Protein AF-A0A4R6XMC9-F1 (afdb_monomer)

Solvent-accessible surface area (backbone atoms only — not comparable to full-atom values): 21668 Å² total; per-residue (Å²): 112,79,65,60,54,44,55,59,41,48,66,48,46,74,74,56,83,70,85,84,85,87,83,85,90,77,85,90,77,90,90,82,91,89,76,88,70,75,79,80,59,67,62,58,61,50,47,50,54,50,51,52,23,54,50,28,51,66,44,90,52,61,48,44,22,42,52,17,46,53,48,51,54,53,60,46,62,65,45,56,76,79,44,95,66,76,71,67,72,57,58,65,61,54,49,53,51,54,52,51,52,76,71,46,88,80,56,44,71,42,44,51,53,51,51,51,54,56,36,71,33,84,90,29,56,91,70,55,68,60,66,59,50,47,53,50,38,52,69,75,42,60,44,29,38,63,62,49,45,64,60,40,39,52,22,55,76,69,64,36,65,69,55,39,54,52,47,41,51,51,41,38,67,26,67,29,32,65,64,65,49,47,55,45,72,68,57,53,49,52,51,52,54,49,43,71,80,49,67,73,75,66,85,48,59,50,55,52,50,41,70,78,61,54,89,68,51,73,68,54,51,53,50,44,51,53,52,50,53,54,50,51,56,42,53,59,37,58,67,65,63,76,75,58,66,40,58,54,51,50,50,70,74,37,69,92,47,45,68,30,46,46,42,35,15,49,31,22,50,77,34,37,32,39,64,67,48,22,51,50,11,38,52,47,35,30,51,50,18,60,75,72,66,36,64,65,58,23,53,52,34,52,51,52,46,50,54,50,52,52,31,53,55,49,36,50,47,44,65,77,70,54,86,58,76,63,56,69,62,34,67,74,49,36,53,40,67,43,52,40,70,28,49,62,44,23,48,54,51,44,24,43,51,48,32,68,75,43,70,85,67,77,59,83,86,70,53,64,42,75,80,42,64,69,85,72,66,83,87,129

Secondary structure (DSSP, 8-state):
-HHHHHHHHHHHHHHH-------------S--SS-------HHHHHHHHHHHHHHHHHSSSHHHHHHHHHHHHHHHHHHTTT-S------HHHHHHHHHHHHH-SS--HHHHHHHHHHTTSTTTTTTS-HHHHHHHHHHH-TTBGGGSHHHHHHHHHTT-HHHHHHHHHHHTT--BB-------HHHHHHHHHHHHHS---HHHHHHHHHHHH-S--HHHHHHHHHHHHHHHHHHHHHT-----HHHHHHHHH-GGGHHHHHHHHHHHHHSBSSHHHHHHHHHHHHHHHHHHT-HHHHHHHHHHHHHHHHHHHHHTGGGGG-S-GGGGGSHHHHHHHHH-S-HHHHHHHHHHHHHHHHTTTT-TT---GGGG--SS----

pLDDT: mean 80.86, std 19.93, range [22.42, 97.5]

Mean predicted aligned error: 9.37 Å

Radius of gyration: 23.13 Å; Cα contacts (8 Å, |Δi|>4): 369; chains: 1; bounding box: 57×57×63 Å

Foldseek 3Di:
DVVVCVVVCVVVVLVDPDDDDDDDDDDDDDDDDDDPDPDDPPVQLVVLLLVLLVVLCPDPDLLSVLLSLLSVVSSLVSVVVPDPPPPPPPLVSLLVSLVVLLVDPRRDLLSLLSNLVVCVDPSNPPPDPNVSSLVVNCVRALLALSSLLVQLVVCLVVVVLVSNLVSLQSLLNRQAHFNFDFCDPVNLVSLVVSCVVPPRDPDPLCVVCCVVPNPDDPVLSSLLVSLVSLVVSRVSSVVSDRDCVSLLVSCLPDVVSLVSQLSSLVNQQPHYLDPVSNLVSLVSQLSSCVSVVVVPSNVVSVVVNVLVVQLLVLLCQLVVVDPDPCVCSPPQLSCLVRRDSGPLSSSLSNSCVSLVVCVPVPDPRRHDSVVSPRDRDDDD

Sequence (380 aa):
MKAMTAIVLILLLSISSVESKDHNPISQNSITDELSIEAYDANAERRWMIELSMHLLQHQDINFNVMGLNHLNHSILHQAKHENDNENFNAELKLSILNRVLESQSITTSALLAARMMCQQADMAGRCDVENFNQQLFKQAPENINVYFTELSHAVQHSDTAMIDLILRQMSQAEYSQFMVPITVEFETEIDEYMNDHPWVDAFSKDFIEAEFRDLSESAVATLVKQSILQYYYIMNISNVPVLRPLMTACEQFQATATHCQSIASILMDHSDSMIMTTIGYDLNQKMSQIFGDAQSQMESERRYQEFVDYQSCLLKNHSLMDDPMYQFEEGFMAIMLQGAHEGRQMESAAWYLYQQLKDSGREGLVDPRNCGLRFIEPD

Structure (mmCIF, N/CA/C/O backbone):
data_AF-A0A4R6XMC9-F1
#
_entry.id   AF-A0A4R6XMC9-F1
#
loop_
_atom_site.group_PDB
_atom_site.id
_atom_site.type_symbol
_atom_site.label_atom_id
_atom_site.label_alt_id
_atom_site.label_comp_id
_atom_site.label_asym_id
_atom_site.label_entity_id
_atom_site.label_seq_id
_atom_site.pdbx_PDB_ins_code
_atom_site.Cartn_x
_atom_site.Cartn_y
_atom_site.Cartn_z
_atom_site.occupancy
_atom_site.B_iso_or_equiv
_atom_site.auth_seq_id
_atom_site.auth_comp_id
_atom_site.auth_asym_id
_atom_site.auth_atom_id
_atom_site.pdbx_PDB_model_num
ATOM 1 N N . MET A 1 1 ? 27.749 9.739 -3.866 1.00 32.12 1 MET A N 1
ATOM 2 C CA . MET A 1 1 ? 27.019 9.883 -2.580 1.00 32.12 1 MET A CA 1
ATOM 3 C C . MET A 1 1 ? 26.036 11.062 -2.552 1.00 32.12 1 MET A C 1
ATOM 5 O O . MET A 1 1 ? 24.866 10.797 -2.348 1.00 32.12 1 MET A O 1
ATOM 9 N N . LYS A 1 2 ? 26.427 12.327 -2.816 1.00 22.42 2 LYS A N 1
ATOM 10 C CA . LYS A 1 2 ? 25.485 13.482 -2.820 1.00 22.42 2 LYS A CA 1
ATOM 11 C C . LYS A 1 2 ? 24.478 13.526 -3.993 1.00 22.42 2 LYS A C 1
ATOM 13 O O . LYS A 1 2 ? 23.423 14.120 -3.832 1.00 22.42 2 LYS A O 1
ATOM 18 N N . ALA A 1 3 ? 24.773 12.882 -5.128 1.00 25.36 3 ALA A N 1
ATOM 19 C CA . ALA A 1 3 ? 23.873 12.811 -6.292 1.00 25.36 3 ALA A CA 1
ATOM 20 C C . ALA A 1 3 ? 22.797 11.704 -6.178 1.00 25.36 3 ALA A C 1
ATOM 22 O O . ALA A 1 3 ? 21.669 11.884 -6.610 1.00 25.36 3 ALA A O 1
ATOM 23 N N . MET A 1 4 ? 23.099 10.597 -5.490 1.00 33.50 4 MET A N 1
ATOM 24 C CA . MET A 1 4 ? 22.161 9.481 -5.255 1.00 33.50 4 MET A CA 1
ATOM 25 C C . MET A 1 4 ? 21.072 9.817 -4.240 1.00 33.50 4 MET A C 1
ATOM 27 O O . MET A 1 4 ? 19.918 9.438 -4.415 1.00 33.50 4 MET A O 1
ATOM 31 N N . THR A 1 5 ? 21.426 10.573 -3.195 1.00 30.03 5 THR A N 1
ATOM 32 C CA . THR A 1 5 ? 20.424 11.167 -2.310 1.00 30.03 5 THR A CA 1
ATOM 33 C C . THR A 1 5 ? 19.497 12.054 -3.127 1.00 30.03 5 THR A C 1
ATOM 35 O O . THR A 1 5 ? 18.318 12.036 -2.851 1.00 30.03 5 THR A O 1
ATOM 38 N N . ALA A 1 6 ? 19.982 12.735 -4.172 1.00 27.36 6 ALA A N 1
ATOM 39 C CA . ALA A 1 6 ? 19.172 13.628 -4.987 1.00 27.36 6 ALA A CA 1
ATOM 40 C C . ALA A 1 6 ? 18.185 12.916 -5.920 1.00 27.36 6 ALA A C 1
ATOM 42 O O . ALA A 1 6 ? 17.123 13.466 -6.074 1.00 27.36 6 ALA A O 1
ATOM 43 N N . ILE A 1 7 ? 18.425 11.730 -6.493 1.00 34.84 7 ILE A N 1
ATOM 44 C CA . ILE A 1 7 ? 17.448 11.105 -7.424 1.00 34.84 7 ILE A CA 1
ATOM 45 C C . ILE A 1 7 ? 16.298 10.423 -6.668 1.00 34.84 7 ILE A C 1
ATOM 47 O O . ILE A 1 7 ? 15.128 10.625 -6.993 1.00 34.84 7 ILE A O 1
ATOM 51 N N . VAL A 1 8 ? 16.615 9.717 -5.578 1.00 35.50 8 VAL A N 1
ATOM 52 C CA . VAL A 1 8 ? 15.602 9.164 -4.667 1.00 35.50 8 VAL A CA 1
ATOM 53 C C . VAL A 1 8 ? 14.930 10.283 -3.859 1.00 35.50 8 VAL A C 1
ATOM 55 O O . VAL A 1 8 ? 13.722 10.223 -3.672 1.00 35.50 8 VAL A O 1
ATOM 58 N N . LEU A 1 9 ? 15.635 11.364 -3.473 1.00 30.97 9 LEU A N 1
ATOM 59 C CA . LEU A 1 9 ? 14.967 12.593 -3.014 1.00 30.97 9 LEU A CA 1
ATOM 60 C C . LEU A 1 9 ? 14.258 13.332 -4.146 1.00 30.97 9 LEU A C 1
ATOM 62 O O . LEU A 1 9 ? 13.351 14.054 -3.821 1.00 30.97 9 LEU A O 1
ATOM 66 N N . ILE A 1 10 ? 14.584 13.243 -5.429 1.00 33.25 10 ILE A N 1
ATOM 67 C CA . ILE A 1 10 ? 13.839 13.982 -6.462 1.00 33.25 10 ILE A CA 1
ATOM 68 C C . ILE A 1 10 ? 12.488 13.302 -6.649 1.00 33.25 10 ILE A C 1
ATOM 70 O O . ILE A 1 10 ? 11.491 14.008 -6.601 1.00 33.25 10 ILE A O 1
ATOM 74 N N . LEU A 1 11 ? 12.441 11.964 -6.682 1.00 34.25 11 LEU A N 1
ATOM 75 C CA . LEU A 1 11 ? 11.199 11.179 -6.670 1.00 34.25 11 LEU A CA 1
ATOM 76 C C . LEU A 1 11 ? 10.435 11.276 -5.331 1.00 34.25 11 LEU A C 1
ATOM 78 O O . LEU A 1 11 ? 9.212 11.413 -5.333 1.00 34.25 11 LEU A O 1
ATOM 82 N N . LEU A 1 12 ? 11.121 11.284 -4.177 1.00 32.34 12 LEU A N 1
ATOM 83 C CA . LEU A 1 12 ? 10.479 11.425 -2.857 1.00 32.34 12 LEU A CA 1
ATOM 84 C C . LEU A 1 12 ? 10.151 12.881 -2.469 1.00 32.34 12 LEU A C 1
ATOM 86 O O . LEU A 1 12 ? 9.159 13.100 -1.780 1.00 32.34 12 LEU A O 1
ATOM 90 N N . LEU A 1 13 ? 10.908 13.897 -2.895 1.00 30.84 13 LEU A N 1
ATOM 91 C CA . LEU A 1 13 ? 10.643 15.335 -2.661 1.00 30.84 13 LEU A CA 1
ATOM 92 C C . LEU A 1 13 ? 9.594 15.878 -3.623 1.00 30.84 13 LEU A C 1
ATOM 94 O O . LEU A 1 13 ? 8.863 16.786 -3.225 1.00 30.84 13 LEU A O 1
ATOM 98 N N . SER A 1 14 ? 9.436 15.310 -4.827 1.00 33.38 14 SER A N 1
ATOM 99 C CA . SER A 1 14 ? 8.219 15.553 -5.607 1.00 33.38 14 SER A CA 1
ATOM 100 C C . SER A 1 14 ? 6.972 15.094 -4.847 1.00 33.38 14 SER A C 1
ATOM 102 O O . SER A 1 14 ? 5.920 15.695 -5.004 1.00 33.38 14 SER A O 1
ATOM 104 N N . ILE A 1 15 ? 7.091 14.119 -3.937 1.00 35.09 15 ILE A N 1
ATOM 105 C CA . ILE A 1 15 ? 5.985 13.617 -3.105 1.00 35.09 15 ILE A CA 1
ATOM 106 C C . ILE A 1 15 ? 5.887 14.345 -1.741 1.00 35.09 15 ILE A C 1
ATOM 108 O O . ILE A 1 15 ? 4.801 14.427 -1.173 1.00 35.09 15 ILE A O 1
ATOM 112 N N . SER A 1 16 ? 6.971 14.937 -1.216 1.00 27.06 16 SER A N 1
ATOM 113 C CA . SER A 1 16 ? 7.055 15.430 0.179 1.00 27.06 16 SER A CA 1
ATOM 114 C C . SER A 1 16 ? 7.279 16.941 0.374 1.00 27.06 16 SER A C 1
ATOM 116 O O . SER A 1 16 ? 7.716 17.363 1.444 1.00 27.06 16 SER A O 1
ATOM 118 N N . SER A 1 17 ? 6.900 17.807 -0.577 1.00 28.16 17 SER A N 1
ATOM 119 C CA . SER A 1 17 ? 6.868 19.266 -0.328 1.00 28.16 17 SER A CA 1
ATOM 120 C C . SER A 1 17 ? 5.691 19.700 0.574 1.00 28.16 17 SER A C 1
ATOM 122 O O . SER A 1 17 ? 4.712 20.320 0.146 1.00 28.16 17 SER A O 1
ATOM 124 N N . VAL A 1 18 ? 5.807 19.388 1.868 1.00 30.98 18 VAL A N 1
ATOM 125 C CA . VAL A 1 18 ? 5.061 20.010 2.970 1.00 30.98 18 VAL A CA 1
ATOM 126 C C . VAL A 1 18 ? 6.040 20.864 3.784 1.00 30.98 18 VAL A C 1
ATOM 128 O O . VAL A 1 18 ? 6.968 20.356 4.397 1.00 30.98 18 VAL A O 1
ATOM 131 N N . GLU A 1 19 ? 5.820 22.176 3.706 1.00 32.66 19 GLU A N 1
ATOM 132 C CA . GLU A 1 19 ? 6.281 23.279 4.565 1.00 32.66 19 GLU A CA 1
ATOM 133 C C . GLU A 1 19 ? 7.624 23.168 5.324 1.00 32.66 19 GLU A C 1
ATOM 135 O O . GLU A 1 19 ? 7.740 22.552 6.378 1.00 32.66 19 GLU A O 1
ATOM 140 N N . SER A 1 20 ? 8.573 24.017 4.920 1.00 26.83 20 SER A N 1
ATOM 141 C CA . SER A 1 20 ? 9.443 24.735 5.857 1.00 26.83 20 SER A CA 1
ATOM 142 C C . SER A 1 20 ? 9.391 26.224 5.510 1.00 26.83 20 SER A C 1
ATOM 144 O O . SER A 1 20 ? 9.891 26.661 4.473 1.00 26.83 20 SER A O 1
ATOM 146 N N . LYS A 1 21 ? 8.713 27.002 6.360 1.00 35.09 21 LYS A N 1
ATOM 147 C CA . LYS A 1 21 ? 8.874 28.457 6.426 1.00 35.09 21 LYS A CA 1
ATOM 148 C C . LYS A 1 21 ? 10.122 28.756 7.259 1.00 35.09 21 LYS A C 1
ATOM 150 O O . LYS A 1 21 ? 10.333 28.122 8.286 1.00 35.09 21 LYS A O 1
ATOM 155 N N . ASP A 1 22 ? 10.860 29.767 6.807 1.00 34.25 22 ASP A N 1
ATOM 156 C CA . ASP A 1 22 ? 11.974 30.457 7.469 1.00 34.25 22 ASP A CA 1
ATOM 157 C C . ASP A 1 22 ? 13.372 29.800 7.407 1.00 34.25 22 ASP A C 1
ATOM 159 O O . ASP A 1 22 ? 13.735 28.995 8.253 1.00 34.25 22 ASP A O 1
ATOM 163 N N . HIS A 1 23 ? 14.228 30.262 6.477 1.00 30.55 23 HIS A N 1
ATOM 164 C CA . HIS A 1 23 ? 15.373 31.142 6.801 1.00 30.55 23 HIS A CA 1
ATOM 165 C C . HIS A 1 23 ? 16.281 31.495 5.595 1.00 30.55 23 HIS A C 1
ATOM 167 O O . HIS A 1 23 ? 16.825 30.630 4.925 1.00 30.55 23 HIS A O 1
ATOM 173 N N . ASN A 1 24 ? 16.463 32.814 5.428 1.00 28.88 24 ASN A N 1
ATOM 174 C CA . ASN A 1 24 ? 17.563 33.627 4.871 1.00 28.88 24 ASN A CA 1
ATOM 175 C C . ASN A 1 24 ? 18.343 33.250 3.580 1.00 28.88 24 ASN A C 1
ATOM 177 O O . ASN A 1 24 ? 18.877 32.151 3.455 1.00 28.88 24 ASN A O 1
ATOM 181 N N . PRO A 1 25 ? 18.574 34.232 2.673 1.00 31.14 25 PRO A N 1
ATOM 182 C CA . PRO A 1 25 ? 19.280 34.024 1.415 1.00 31.14 25 PRO A CA 1
ATOM 183 C C . PRO A 1 25 ? 20.800 34.104 1.615 1.00 31.14 25 PRO A C 1
ATOM 185 O O . PRO A 1 25 ? 21.341 35.153 1.969 1.00 31.14 25 PRO A O 1
ATOM 188 N N . ILE A 1 26 ? 21.514 33.016 1.330 1.00 29.23 26 ILE A N 1
ATOM 189 C CA . ILE A 1 26 ? 22.966 33.059 1.125 1.00 29.23 26 ILE A CA 1
ATOM 190 C C . ILE A 1 26 ? 23.238 33.010 -0.380 1.00 29.23 26 ILE A C 1
ATOM 192 O O . ILE A 1 26 ? 23.106 31.974 -1.019 1.00 29.23 26 ILE A O 1
ATOM 196 N N . SER A 1 27 ? 23.594 34.185 -0.907 1.00 29.25 27 SER A N 1
ATOM 197 C CA . SER A 1 27 ? 24.414 34.468 -2.095 1.00 29.25 27 SER A CA 1
ATOM 198 C C . SER A 1 27 ? 24.825 33.258 -2.954 1.00 29.25 27 SER A C 1
ATOM 200 O O . SER A 1 27 ? 25.920 32.717 -2.792 1.00 29.25 27 SER A O 1
ATOM 202 N N . GLN A 1 28 ? 24.001 32.927 -3.949 1.00 30.50 28 GLN A N 1
ATOM 203 C CA . GLN A 1 28 ? 24.420 32.197 -5.144 1.00 30.50 28 GLN A CA 1
ATOM 204 C C . GLN A 1 28 ? 25.061 33.191 -6.115 1.00 30.50 28 GLN A C 1
ATOM 206 O O . GLN A 1 28 ? 24.370 33.952 -6.781 1.00 30.50 28 GLN A O 1
ATOM 211 N N . ASN A 1 29 ? 26.387 33.199 -6.176 1.00 32.25 29 ASN A N 1
ATOM 212 C CA . ASN A 1 29 ? 27.120 33.764 -7.300 1.00 32.25 29 ASN A CA 1
ATOM 213 C C . ASN A 1 29 ? 28.268 32.813 -7.638 1.00 32.25 29 ASN A C 1
ATOM 215 O O . ASN A 1 29 ? 29.016 32.403 -6.752 1.00 32.25 29 ASN A O 1
ATOM 219 N N . SER A 1 30 ? 28.401 32.528 -8.934 1.00 33.00 30 SER A N 1
ATOM 220 C CA . SER A 1 30 ? 29.382 31.664 -9.606 1.00 33.00 30 SER A CA 1
ATOM 221 C C . SER A 1 30 ? 29.136 30.153 -9.511 1.00 33.00 30 SER A C 1
ATOM 223 O O . SER A 1 30 ? 29.584 29.489 -8.585 1.00 33.00 30 SER A O 1
ATOM 225 N N . ILE A 1 31 ? 28.383 29.633 -10.484 1.00 30.88 31 ILE A N 1
ATOM 226 C CA . ILE A 1 31 ? 28.765 28.616 -11.489 1.00 30.88 31 ILE A CA 1
ATOM 227 C C . ILE A 1 31 ? 27.516 28.490 -12.377 1.00 30.88 31 ILE A C 1
ATOM 229 O O . ILE A 1 31 ? 26.641 27.659 -12.167 1.00 30.88 31 ILE A O 1
ATOM 233 N N . THR A 1 32 ? 27.376 29.420 -13.309 1.00 36.56 32 THR A N 1
ATOM 234 C CA . THR A 1 32 ? 26.399 29.375 -14.399 1.00 36.56 32 THR A CA 1
ATOM 235 C C . THR A 1 32 ? 27.177 29.768 -15.638 1.00 36.56 32 THR A C 1
ATOM 237 O O . THR A 1 32 ? 27.898 30.763 -15.575 1.00 36.56 32 THR A O 1
ATOM 240 N N . ASP A 1 33 ? 27.032 28.962 -16.687 1.00 35.28 33 ASP A N 1
ATOM 241 C CA . ASP A 1 33 ? 27.552 29.123 -18.055 1.00 35.28 33 ASP A CA 1
ATOM 242 C C . ASP A 1 33 ? 28.645 28.113 -18.428 1.00 35.28 33 ASP A C 1
ATOM 244 O O . ASP A 1 33 ? 29.829 28.424 -18.409 1.00 35.28 33 ASP A O 1
ATOM 248 N N . GLU A 1 34 ? 28.215 26.880 -18.734 1.00 32.31 34 GLU A N 1
ATOM 249 C CA . GLU A 1 34 ? 28.596 26.096 -19.934 1.00 32.31 34 GLU A CA 1
ATOM 250 C C . GLU A 1 34 ? 28.094 24.643 -19.806 1.00 32.31 34 GLU A C 1
ATOM 252 O O . GLU A 1 34 ? 28.845 23.691 -19.630 1.00 32.31 34 GLU A O 1
ATOM 257 N N . LEU A 1 35 ? 26.774 24.482 -19.882 1.00 31.53 35 LEU A N 1
ATOM 258 C CA . LEU A 1 35 ? 26.092 23.262 -20.322 1.00 31.53 35 LEU A CA 1
ATOM 259 C C . LEU A 1 35 ? 24.781 23.762 -20.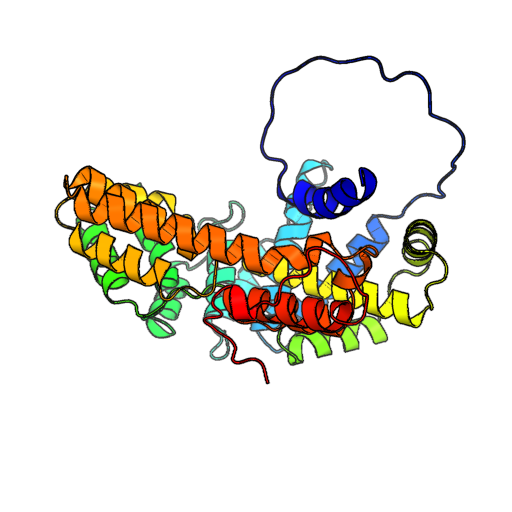926 1.00 31.53 35 LEU A C 1
ATOM 261 O O . LEU A 1 35 ? 23.775 23.925 -20.239 1.00 31.53 35 LEU A O 1
ATOM 265 N N . SER A 1 36 ? 24.828 24.141 -22.202 1.00 33.41 36 SER A N 1
ATOM 266 C CA . SER A 1 36 ? 23.627 24.439 -22.977 1.00 33.41 36 SER A CA 1
ATOM 267 C C . SER A 1 36 ? 22.898 23.121 -23.230 1.00 33.41 36 SER A C 1
ATOM 269 O O . SER A 1 36 ? 23.083 22.489 -24.267 1.00 33.41 36 SER A O 1
ATOM 271 N N . ILE A 1 37 ? 22.136 22.687 -22.228 1.00 37.22 37 ILE A N 1
ATOM 272 C CA . ILE A 1 37 ? 21.137 21.629 -22.326 1.00 37.22 37 ILE A CA 1
ATOM 273 C C . ILE A 1 37 ? 20.103 22.130 -23.340 1.00 37.22 37 ILE A C 1
ATOM 275 O O . ILE A 1 37 ? 19.376 23.089 -23.066 1.00 37.22 37 ILE A O 1
ATOM 279 N N . GLU A 1 38 ? 20.090 21.544 -24.539 1.00 39.97 38 GLU A N 1
ATOM 280 C CA . GLU A 1 38 ? 18.953 21.662 -25.451 1.00 39.97 38 GLU A CA 1
ATOM 281 C C . GLU A 1 38 ? 17.688 21.274 -24.675 1.00 39.97 38 GLU A C 1
ATOM 283 O O . GLU A 1 38 ? 17.684 20.310 -23.914 1.00 39.97 38 GLU A O 1
ATOM 288 N N . ALA A 1 39 ? 16.662 22.120 -24.764 1.00 40.25 39 ALA A N 1
ATOM 289 C CA . ALA A 1 39 ? 15.562 22.177 -23.810 1.00 40.25 39 ALA A CA 1
ATOM 290 C C . ALA A 1 39 ? 14.910 20.805 -23.555 1.00 40.25 39 ALA A C 1
ATOM 292 O O . ALA A 1 39 ? 14.257 20.250 -24.435 1.00 40.25 39 ALA A O 1
ATOM 293 N N . TYR A 1 40 ? 15.046 20.306 -22.323 1.00 50.84 40 TYR A N 1
ATOM 294 C CA . TYR A 1 40 ? 14.224 19.235 -21.762 1.00 50.84 40 TYR A CA 1
ATOM 295 C C . TYR A 1 40 ? 12.744 19.539 -22.033 1.00 50.84 40 TYR A C 1
ATOM 297 O O . TYR A 1 40 ? 12.189 20.474 -21.449 1.00 50.84 40 TYR A O 1
ATOM 305 N N . ASP A 1 41 ? 12.097 18.773 -22.917 1.00 59.50 41 ASP A N 1
ATOM 306 C CA . ASP A 1 41 ? 10.646 18.857 -23.082 1.00 59.50 41 ASP A CA 1
ATOM 307 C C . ASP A 1 41 ? 9.980 17.960 -22.040 1.00 59.50 41 ASP A C 1
ATOM 309 O O . ASP A 1 41 ? 9.457 16.891 -22.355 1.00 59.50 41 ASP A O 1
ATOM 313 N N . ALA A 1 42 ? 9.980 18.426 -20.786 1.00 62.97 42 ALA A N 1
ATOM 314 C CA . ALA A 1 42 ? 9.196 17.863 -19.682 1.00 62.97 42 ALA A CA 1
ATOM 315 C C . ALA A 1 42 ? 7.763 17.513 -20.104 1.00 62.97 42 ALA A C 1
ATOM 317 O O . ALA A 1 42 ? 7.139 16.595 -19.575 1.00 62.97 42 ALA A O 1
ATOM 318 N N . ASN A 1 43 ? 7.228 18.256 -21.078 1.00 69.62 43 ASN A N 1
ATOM 319 C CA . ASN A 1 43 ? 5.877 18.071 -21.564 1.00 69.62 43 ASN A CA 1
ATOM 320 C C . ASN A 1 43 ? 5.740 16.831 -22.452 1.00 69.62 43 ASN A C 1
ATOM 322 O O . ASN A 1 43 ? 4.642 16.299 -22.541 1.00 69.62 43 ASN A O 1
ATOM 326 N N . ALA A 1 44 ? 6.791 16.345 -23.117 1.00 74.69 44 ALA A N 1
ATOM 327 C CA . ALA A 1 44 ? 6.730 15.124 -23.922 1.00 74.69 44 ALA A CA 1
ATOM 328 C C . ALA A 1 44 ? 6.607 13.868 -23.047 1.00 74.69 44 ALA A C 1
ATOM 330 O O . ALA A 1 44 ? 5.666 13.103 -23.233 1.00 74.69 44 ALA A O 1
ATOM 331 N N . GLU A 1 45 ? 7.480 13.711 -22.049 1.00 77.12 45 GLU A N 1
ATOM 332 C CA . GLU A 1 45 ? 7.392 12.638 -21.045 1.00 77.12 45 GLU A CA 1
ATOM 333 C C . GLU A 1 45 ? 6.060 12.695 -20.287 1.00 77.12 45 GLU A C 1
ATOM 335 O O . GLU A 1 45 ? 5.334 11.706 -20.189 1.00 77.12 45 GLU A O 1
ATOM 340 N N . ARG A 1 46 ? 5.682 13.891 -19.821 1.00 76.50 46 ARG A N 1
ATOM 341 C CA . ARG A 1 46 ? 4.399 14.123 -19.149 1.00 76.50 46 ARG A CA 1
ATOM 342 C C . ARG A 1 46 ? 3.212 13.727 -20.025 1.00 76.50 46 ARG A C 1
ATOM 344 O O . ARG A 1 46 ? 2.305 13.062 -19.532 1.00 76.50 46 ARG A O 1
ATOM 351 N N . ARG A 1 47 ? 3.196 14.130 -21.302 1.00 80.38 47 ARG A N 1
ATOM 352 C CA . ARG A 1 47 ? 2.137 13.743 -22.251 1.00 80.38 47 ARG A CA 1
ATOM 353 C C . ARG A 1 47 ? 2.089 12.234 -22.425 1.00 80.38 47 ARG A C 1
ATOM 355 O O . ARG A 1 47 ? 1.003 11.686 -22.325 1.00 80.38 47 ARG A O 1
ATOM 362 N N . TRP A 1 48 ? 3.235 11.576 -22.586 1.00 86.44 48 TRP A N 1
ATOM 363 C CA . TRP A 1 48 ? 3.293 10.121 -22.720 1.00 86.44 48 TRP A CA 1
ATOM 364 C C . TRP A 1 48 ? 2.691 9.417 -21.495 1.00 86.44 48 TRP A C 1
ATOM 366 O O . TRP A 1 48 ? 1.844 8.542 -21.642 1.00 86.44 48 TRP A O 1
ATOM 376 N N . MET A 1 49 ? 3.041 9.851 -20.277 1.00 85.69 49 MET A N 1
ATOM 377 C CA . MET A 1 49 ? 2.480 9.276 -19.044 1.00 85.69 49 MET A CA 1
ATOM 378 C C . MET A 1 49 ? 0.971 9.537 -18.910 1.00 85.69 49 MET A C 1
ATOM 380 O O . MET A 1 49 ? 0.231 8.667 -18.446 1.00 85.69 49 MET A O 1
ATOM 384 N N . ILE A 1 50 ? 0.495 10.714 -19.337 1.00 85.00 50 ILE A N 1
ATOM 385 C CA . ILE A 1 50 ? -0.941 11.025 -19.406 1.00 85.00 50 ILE A CA 1
ATOM 386 C C . ILE A 1 50 ? -1.637 10.114 -20.423 1.00 85.00 50 ILE A C 1
ATOM 388 O O . ILE A 1 50 ? -2.686 9.561 -20.106 1.00 85.00 50 ILE A O 1
ATOM 392 N N . GLU A 1 51 ? -1.070 9.930 -21.615 1.00 88.50 51 GLU A N 1
ATOM 393 C CA . GLU A 1 51 ? -1.614 9.059 -22.662 1.00 88.50 51 GLU A CA 1
ATOM 394 C C . GLU A 1 51 ? -1.678 7.600 -22.194 1.00 88.50 51 GLU A C 1
ATOM 396 O O . GLU A 1 51 ? -2.733 6.980 -22.326 1.00 88.50 51 GLU A O 1
ATOM 401 N N . LEU A 1 52 ? -0.633 7.098 -21.524 1.00 92.12 52 LEU A N 1
ATOM 402 C CA . LEU A 1 52 ? -0.642 5.779 -20.888 1.00 92.12 52 LEU A CA 1
ATOM 403 C C . LEU A 1 52 ? -1.772 5.666 -19.859 1.00 92.12 52 LEU A C 1
ATOM 405 O O . LEU A 1 52 ? -2.530 4.700 -19.855 1.00 92.12 52 LEU A O 1
ATOM 409 N N . SER A 1 53 ? -1.930 6.651 -18.975 1.00 91.75 53 SER A N 1
ATOM 410 C CA . SER A 1 53 ? -3.036 6.600 -18.018 1.00 91.75 53 SER A CA 1
ATOM 411 C C . SER A 1 53 ? -4.399 6.648 -18.699 1.00 91.75 53 SER A C 1
ATOM 413 O O . SER A 1 53 ? -5.308 5.938 -18.283 1.00 91.75 53 SER A O 1
ATOM 415 N N . MET A 1 54 ? -4.558 7.456 -19.749 1.00 90.06 54 MET A N 1
ATOM 416 C CA . MET A 1 54 ? -5.791 7.521 -20.535 1.00 90.06 54 MET A CA 1
ATOM 417 C C . MET A 1 54 ? -6.087 6.194 -21.241 1.00 90.06 54 MET A C 1
ATOM 419 O O . MET A 1 54 ? -7.252 5.808 -21.325 1.00 90.06 54 MET A O 1
ATOM 423 N N . HIS A 1 55 ? -5.056 5.483 -21.696 1.00 94.25 55 HIS A N 1
ATOM 424 C CA . HIS A 1 55 ? -5.155 4.118 -22.207 1.00 94.25 55 HIS A CA 1
ATOM 425 C C . HIS A 1 55 ? -5.661 3.158 -21.121 1.00 94.25 55 HIS A C 1
ATOM 427 O O . HIS A 1 55 ? -6.694 2.509 -21.299 1.00 94.25 55 HIS A O 1
ATOM 433 N N . LEU A 1 56 ? -5.058 3.185 -19.928 1.00 95.00 56 LEU A N 1
ATOM 434 C CA . LEU A 1 56 ? -5.513 2.391 -18.778 1.00 95.00 56 LEU A CA 1
ATOM 435 C C . LEU A 1 56 ? -6.953 2.721 -18.346 1.00 95.00 56 LEU A C 1
ATOM 437 O O . LEU A 1 56 ? -7.677 1.832 -17.901 1.00 95.00 56 LEU A O 1
ATOM 441 N N . LEU A 1 57 ? -7.412 3.969 -18.499 1.00 92.81 57 LEU A N 1
ATOM 442 C CA . LEU A 1 57 ? -8.804 4.372 -18.234 1.00 92.81 57 LEU A CA 1
ATOM 443 C C . LEU A 1 57 ? -9.823 3.763 -19.210 1.00 92.81 57 LEU A C 1
ATOM 445 O O . LEU A 1 57 ? -11.012 3.663 -18.883 1.00 92.81 57 LEU A O 1
ATOM 449 N N . GLN A 1 58 ? -9.376 3.401 -20.411 1.00 92.62 58 GLN A N 1
ATOM 450 C CA . GLN A 1 58 ? -10.198 2.799 -21.462 1.00 92.62 58 GLN A CA 1
ATOM 451 C C . GLN A 1 58 ? -10.137 1.269 -21.453 1.00 92.62 58 GLN A C 1
ATOM 453 O O . GLN A 1 58 ? -10.940 0.625 -22.131 1.00 92.62 58 GLN A O 1
ATOM 458 N N . HIS A 1 59 ? -9.231 0.689 -20.663 1.00 95.56 59 HIS A N 1
ATOM 459 C CA . HIS A 1 59 ? -9.090 -0.752 -20.518 1.00 95.56 59 HIS A CA 1
ATOM 460 C C . HIS A 1 59 ? -10.384 -1.410 -19.994 1.00 95.56 59 HIS A C 1
ATOM 462 O O . HIS A 1 59 ? -11.183 -0.790 -19.284 1.00 95.56 59 HIS A O 1
ATOM 468 N N . GLN A 1 60 ? -10.614 -2.677 -20.354 1.00 94.50 60 GLN A N 1
ATOM 469 C CA . GLN A 1 60 ? -11.836 -3.405 -19.974 1.00 94.50 60 GLN A CA 1
ATOM 470 C C . GLN A 1 60 ? -11.846 -3.809 -18.495 1.00 94.50 60 GLN A C 1
ATOM 472 O O . GLN A 1 60 ? -12.912 -3.891 -17.883 1.00 94.50 60 GLN A O 1
ATOM 477 N N . ASP A 1 61 ? -10.667 -4.049 -17.920 1.00 95.31 61 ASP A N 1
ATOM 478 C CA . ASP A 1 61 ? -10.509 -4.315 -16.493 1.00 95.31 61 ASP A CA 1
ATOM 479 C C . ASP A 1 61 ? -10.655 -3.022 -15.681 1.00 95.31 61 ASP A C 1
ATOM 481 O O . ASP A 1 61 ? -9.864 -2.081 -15.801 1.00 95.31 61 ASP A O 1
ATOM 485 N N . ILE A 1 62 ? -11.661 -3.003 -14.807 1.00 95.38 62 ILE A N 1
ATOM 486 C CA . ILE A 1 62 ? -11.950 -1.874 -13.926 1.00 95.38 62 ILE A CA 1
ATOM 487 C C . ILE A 1 62 ? -10.791 -1.557 -12.969 1.00 95.38 62 ILE A C 1
ATOM 489 O O . ILE A 1 62 ? -10.614 -0.403 -12.585 1.00 95.38 62 ILE A O 1
ATOM 493 N N . ASN A 1 63 ? -9.980 -2.551 -12.596 1.00 93.44 63 ASN A N 1
ATOM 494 C CA . ASN A 1 63 ? -8.835 -2.356 -11.711 1.00 93.44 63 ASN A CA 1
ATOM 495 C C . ASN A 1 63 ? -7.763 -1.500 -12.401 1.00 93.44 63 ASN A C 1
ATOM 497 O O . ASN A 1 63 ? -7.189 -0.612 -11.770 1.00 93.44 63 ASN A O 1
ATOM 501 N N . PHE A 1 64 ? -7.565 -1.683 -13.710 1.00 95.00 64 PHE A N 1
ATOM 502 C CA . PHE A 1 64 ? -6.631 -0.870 -14.495 1.00 95.00 64 PHE A CA 1
ATOM 503 C C . PHE A 1 64 ? -7.169 0.551 -14.657 1.00 95.00 64 PHE A C 1
ATOM 505 O O . PHE A 1 64 ? -6.408 1.512 -14.544 1.00 95.00 64 PHE A O 1
ATOM 512 N N . ASN A 1 65 ? -8.492 0.705 -14.809 1.00 94.50 65 ASN A N 1
ATOM 513 C CA . ASN A 1 65 ? -9.115 2.028 -14.818 1.00 94.50 65 ASN A CA 1
ATOM 514 C C . ASN A 1 65 ? -8.847 2.778 -13.500 1.00 94.50 65 ASN A C 1
ATOM 516 O O . ASN A 1 65 ? -8.544 3.967 -13.530 1.00 94.50 65 ASN A O 1
ATOM 520 N N . VAL A 1 66 ? -8.915 2.106 -12.344 1.00 93.00 66 VAL A N 1
ATOM 521 C CA . VAL A 1 66 ? -8.576 2.732 -11.054 1.00 93.00 66 VAL A CA 1
ATOM 522 C C . VAL A 1 66 ? -7.100 3.121 -10.987 1.00 93.00 66 VAL A C 1
ATOM 524 O O . VAL A 1 66 ? -6.800 4.222 -10.532 1.00 93.00 66 VAL A O 1
ATOM 527 N N . MET A 1 67 ? -6.181 2.272 -11.459 1.00 91.75 67 MET A N 1
ATOM 528 C CA . MET A 1 67 ? -4.747 2.593 -11.480 1.00 91.75 67 MET A CA 1
ATOM 529 C C . MET A 1 67 ? -4.443 3.805 -12.372 1.00 91.75 67 MET A C 1
ATOM 531 O O . MET A 1 67 ? -3.781 4.740 -11.919 1.00 91.75 67 MET A O 1
ATOM 535 N N . GLY A 1 68 ? -4.981 3.840 -13.596 1.00 92.31 68 GLY A N 1
ATOM 536 C CA . GLY A 1 68 ? -4.846 4.987 -14.500 1.00 92.31 68 GLY A CA 1
ATOM 537 C C . GLY A 1 68 ? -5.459 6.266 -13.920 1.00 92.31 68 GLY A C 1
ATOM 538 O O . GLY A 1 68 ? -4.874 7.345 -14.016 1.00 92.31 68 GLY A O 1
ATOM 539 N N . LEU A 1 69 ? -6.606 6.152 -13.239 1.00 91.06 69 LEU A N 1
ATOM 540 C CA . LEU A 1 69 ? -7.244 7.284 -12.569 1.00 91.06 69 LEU A CA 1
ATOM 541 C C . LEU A 1 69 ? -6.402 7.807 -11.403 1.00 91.06 69 LEU A C 1
ATOM 543 O O . LEU A 1 69 ? -6.235 9.019 -11.269 1.00 91.06 69 LEU A O 1
ATOM 547 N N . ASN A 1 70 ? -5.867 6.903 -10.576 1.00 88.31 70 ASN A N 1
ATOM 548 C CA . ASN A 1 70 ? -5.007 7.250 -9.447 1.00 88.31 70 ASN A CA 1
ATOM 549 C C . ASN A 1 70 ? -3.755 7.988 -9.929 1.00 88.31 70 ASN A C 1
ATOM 551 O O . ASN A 1 70 ? -3.390 9.020 -9.365 1.00 88.31 70 ASN A O 1
ATOM 555 N N . HIS A 1 71 ? -3.162 7.499 -11.022 1.00 87.75 71 HIS A N 1
ATOM 556 C CA . HIS A 1 71 ? -2.020 8.129 -11.666 1.00 87.75 71 HIS A CA 1
ATOM 557 C C . HIS A 1 71 ? -2.329 9.559 -12.111 1.00 87.75 71 HIS A C 1
ATOM 559 O O . HIS A 1 71 ? -1.679 10.497 -11.655 1.00 87.75 71 HIS A O 1
ATOM 565 N N . LEU A 1 72 ? -3.351 9.753 -12.953 1.00 86.06 72 LEU A N 1
ATOM 566 C CA . LEU A 1 72 ? -3.720 11.082 -13.466 1.00 86.06 72 LEU A CA 1
ATOM 567 C C . LEU A 1 72 ? -3.991 12.072 -12.342 1.00 86.06 72 LEU A C 1
ATOM 569 O O . LEU A 1 72 ? -3.549 13.219 -12.385 1.00 86.06 72 LEU A O 1
ATOM 573 N N . ASN A 1 73 ? -4.690 11.605 -11.315 1.00 82.00 73 ASN A N 1
ATOM 574 C CA . ASN A 1 73 ? -5.005 12.391 -10.143 1.00 82.00 73 ASN A CA 1
ATOM 575 C C . ASN A 1 73 ? -3.738 12.852 -9.404 1.00 82.00 73 ASN A C 1
ATOM 577 O O . ASN A 1 73 ? -3.649 14.014 -9.016 1.00 82.00 73 ASN A O 1
ATOM 581 N N . HIS A 1 74 ? -2.732 11.986 -9.260 1.00 77.75 74 HIS A N 1
ATOM 582 C CA . HIS A 1 74 ? -1.457 12.357 -8.650 1.00 77.75 74 HIS A CA 1
ATOM 583 C C . HIS A 1 74 ? -0.633 13.293 -9.547 1.00 77.75 74 HIS A C 1
ATOM 585 O O . HIS A 1 74 ? -0.155 14.329 -9.082 1.00 77.75 74 HIS A O 1
ATOM 591 N N . SER A 1 75 ? -0.511 12.981 -10.841 1.00 71.06 75 SER A N 1
ATOM 592 C CA . SER A 1 75 ? 0.273 13.779 -11.789 1.00 71.06 75 SER A CA 1
ATOM 593 C C . SER A 1 75 ? -0.255 15.211 -11.917 1.00 71.06 75 SER A C 1
ATOM 595 O O . SER A 1 75 ? 0.537 16.151 -11.928 1.00 71.06 75 SER A O 1
ATOM 597 N N . ILE A 1 76 ? -1.577 15.401 -11.961 1.00 66.81 76 ILE A N 1
ATOM 598 C CA . ILE A 1 76 ? -2.205 16.719 -12.157 1.00 66.81 76 ILE A CA 1
ATOM 599 C C . ILE A 1 76 ? -2.171 17.568 -10.874 1.00 66.81 76 ILE A C 1
ATOM 601 O O . ILE A 1 76 ? -1.941 18.778 -10.942 1.00 66.81 76 ILE A O 1
ATOM 605 N N . LEU A 1 77 ? -2.304 16.956 -9.689 1.00 57.94 77 LEU A N 1
ATOM 606 C CA . LEU A 1 77 ? -2.214 17.676 -8.408 1.00 57.94 77 LEU A CA 1
ATOM 607 C C . LEU A 1 77 ? -0.836 18.316 -8.174 1.00 57.94 77 LEU A C 1
ATOM 609 O O . LEU A 1 77 ? -0.754 19.393 -7.580 1.00 57.94 77 LEU A O 1
ATOM 613 N N . HIS A 1 78 ? 0.241 17.698 -8.662 1.00 57.16 78 HIS A N 1
ATOM 614 C CA . HIS A 1 78 ? 1.585 18.289 -8.606 1.00 57.16 78 HIS A CA 1
ATOM 615 C C . HIS A 1 78 ? 1.784 19.435 -9.606 1.00 57.16 78 HIS A C 1
ATOM 617 O O . HIS A 1 78 ? 2.594 20.328 -9.364 1.00 57.16 78 HIS A O 1
ATOM 623 N N . GLN A 1 79 ? 1.013 19.461 -10.695 1.00 54.69 79 GLN A N 1
ATOM 624 C CA . GLN A 1 79 ? 1.132 20.454 -11.771 1.00 54.69 79 GLN A CA 1
ATOM 625 C C . GLN A 1 79 ? 0.415 21.770 -11.435 1.00 54.69 79 GLN A C 1
ATOM 627 O O . GLN A 1 79 ? 0.964 22.846 -11.673 1.00 54.69 79 GLN A O 1
ATOM 632 N N . ALA A 1 80 ? -0.744 21.707 -10.769 1.00 51.47 80 ALA A N 1
ATOM 633 C CA . ALA A 1 80 ? -1.515 22.889 -10.361 1.00 51.47 80 ALA A CA 1
ATOM 634 C C . ALA A 1 80 ? -0.774 23.823 -9.373 1.00 51.47 80 ALA A C 1
ATOM 636 O O . ALA A 1 80 ? -1.199 24.953 -9.139 1.00 51.47 80 ALA A O 1
ATOM 637 N N . LYS A 1 81 ? 0.346 23.378 -8.781 1.00 49.78 81 LYS A N 1
ATOM 638 C CA . LYS A 1 81 ? 1.207 24.223 -7.935 1.00 49.78 81 LYS A CA 1
ATOM 639 C C . LYS A 1 81 ? 2.174 25.115 -8.725 1.00 49.78 81 LYS A C 1
ATOM 641 O O . LYS A 1 81 ? 2.704 26.056 -8.135 1.00 49.78 81 LYS A O 1
ATOM 646 N N . HIS A 1 82 ? 2.418 24.842 -10.009 1.00 47.31 82 HIS A N 1
ATOM 647 C CA . HIS A 1 82 ? 3.476 25.503 -10.782 1.00 47.31 82 HIS A CA 1
ATOM 648 C C . HIS A 1 82 ? 2.984 26.342 -11.968 1.00 47.31 82 HIS A C 1
ATOM 650 O O . HIS A 1 82 ? 3.696 27.258 -12.378 1.00 47.31 82 HIS A O 1
ATOM 656 N N . GLU A 1 83 ? 1.764 26.126 -12.459 1.00 45.75 83 GLU A N 1
ATOM 657 C CA . GLU A 1 83 ? 1.197 26.886 -13.577 1.00 45.75 83 GLU A CA 1
ATOM 658 C C . GLU A 1 83 ? -0.206 27.404 -13.221 1.00 45.75 83 GLU A C 1
ATOM 660 O O . GLU A 1 83 ? -1.009 26.705 -12.612 1.00 45.75 83 GLU A O 1
ATOM 665 N N . ASN A 1 84 ? -0.516 28.651 -13.603 1.00 44.88 84 ASN A N 1
ATOM 666 C CA . ASN A 1 84 ? -1.858 29.250 -13.472 1.00 44.88 84 ASN A CA 1
ATOM 667 C C . ASN A 1 84 ? -2.913 28.573 -14.374 1.00 44.88 84 ASN A C 1
ATOM 669 O O . ASN A 1 84 ? -4.078 28.979 -14.365 1.00 44.88 84 ASN A O 1
ATOM 673 N N . ASP A 1 85 ? -2.517 27.563 -15.147 1.00 42.44 85 ASP A N 1
ATOM 674 C CA . ASP A 1 85 ? -3.423 26.719 -15.905 1.00 42.44 85 ASP A CA 1
ATOM 675 C C . ASP A 1 85 ? -3.985 25.645 -14.973 1.00 42.44 85 ASP A C 1
ATOM 677 O O . ASP A 1 85 ? -3.444 24.555 -14.799 1.00 42.44 85 ASP A O 1
ATOM 681 N N . ASN A 1 86 ? -5.118 25.989 -14.358 1.00 42.09 86 ASN A N 1
ATOM 682 C CA . ASN A 1 86 ? -6.063 25.038 -13.780 1.00 42.09 86 ASN A CA 1
ATOM 683 C C . ASN A 1 86 ? -6.626 24.151 -14.906 1.00 42.09 86 ASN A C 1
ATOM 685 O O . ASN A 1 86 ? -7.808 24.229 -15.253 1.00 42.09 86 ASN A O 1
ATOM 689 N N . GLU A 1 87 ? -5.806 23.267 -15.470 1.00 48.56 87 GLU A N 1
ATOM 690 C CA . GLU A 1 87 ? -6.314 22.031 -16.048 1.00 48.56 87 GLU A CA 1
ATOM 691 C C . GLU A 1 87 ? -6.800 21.172 -14.881 1.00 48.56 87 GLU A C 1
ATOM 693 O O . GLU A 1 87 ? -6.156 20.227 -14.434 1.00 48.56 87 GLU A O 1
ATOM 698 N N . ASN A 1 88 ? -7.954 21.554 -14.327 1.00 52.66 88 ASN A N 1
ATOM 699 C CA . ASN A 1 88 ? -8.710 20.679 -13.456 1.00 52.66 88 ASN A CA 1
ATOM 700 C C . ASN A 1 88 ? -8.946 19.408 -14.264 1.00 52.66 88 ASN A C 1
ATOM 702 O O . ASN A 1 88 ? -9.705 19.432 -15.239 1.00 52.66 88 ASN A O 1
ATOM 706 N N . PHE A 1 89 ? -8.280 18.320 -13.871 1.00 63.97 89 PHE A N 1
ATOM 707 C CA . PHE A 1 89 ? -8.605 16.989 -14.353 1.00 63.97 89 PHE A CA 1
ATOM 708 C C . PHE A 1 89 ? -10.126 16.861 -14.394 1.00 63.97 89 PHE A C 1
ATOM 710 O O . PHE A 1 89 ? -10.794 17.225 -13.423 1.00 63.97 89 PHE A O 1
ATOM 717 N N . ASN A 1 90 ? -10.672 16.442 -15.538 1.00 74.81 90 ASN A N 1
ATOM 718 C CA . ASN A 1 90 ? -12.102 16.534 -15.787 1.00 74.81 90 ASN A CA 1
ATOM 719 C C . ASN A 1 90 ? -12.869 15.777 -14.693 1.00 74.81 90 ASN A C 1
ATOM 721 O O . ASN A 1 90 ? -12.954 14.549 -14.698 1.00 74.81 90 ASN A O 1
ATOM 725 N N . ALA A 1 91 ? -13.439 16.534 -13.761 1.00 81.38 91 ALA A N 1
ATOM 726 C CA . ALA A 1 91 ? -14.125 16.001 -12.602 1.00 81.38 91 ALA A CA 1
ATOM 727 C C . ALA A 1 91 ? -15.324 15.117 -13.008 1.00 81.38 91 ALA A C 1
ATOM 729 O O . ALA A 1 91 ? -15.678 14.190 -12.284 1.00 81.38 91 ALA A O 1
ATOM 730 N N . GLU A 1 92 ? -15.902 15.339 -14.197 1.00 84.44 92 GLU A N 1
ATOM 731 C CA . GLU A 1 92 ? -16.916 14.449 -14.777 1.00 84.44 92 GLU A CA 1
ATOM 732 C C . GLU A 1 92 ? -16.331 13.107 -15.220 1.00 84.44 92 GLU A C 1
ATOM 734 O O . GLU A 1 92 ? -16.941 12.069 -14.974 1.00 84.44 92 GLU A O 1
ATOM 739 N N . LEU A 1 93 ? -15.143 13.099 -15.837 1.00 85.25 93 LEU A N 1
ATOM 740 C CA . LEU A 1 93 ? -14.460 11.857 -16.209 1.00 85.25 93 LEU A CA 1
ATOM 741 C C . LEU A 1 93 ? -14.136 11.044 -14.952 1.00 85.25 93 LEU A C 1
ATOM 743 O O . LEU A 1 93 ? -14.497 9.868 -14.885 1.00 85.25 93 LEU A O 1
ATOM 747 N N . LYS A 1 94 ? -13.550 11.691 -13.936 1.00 89.50 94 LYS A N 1
ATOM 748 C CA . LYS A 1 94 ? -13.265 11.082 -12.628 1.00 89.50 94 LYS A CA 1
ATOM 749 C C . LYS A 1 94 ? -14.514 10.451 -12.021 1.00 89.50 94 LYS A C 1
ATOM 751 O O . LYS A 1 94 ? -14.517 9.259 -11.726 1.00 89.50 94 LYS A O 1
ATOM 756 N N . LEU A 1 95 ? -15.595 11.222 -11.912 1.00 90.88 95 LEU A N 1
ATOM 757 C CA . LEU A 1 95 ? -16.862 10.742 -11.368 1.00 90.88 95 LEU A CA 1
ATOM 758 C C . LEU A 1 95 ? -17.452 9.591 -12.198 1.00 90.88 95 LEU A C 1
ATOM 760 O O . LEU A 1 95 ? -17.949 8.624 -11.629 1.00 90.88 95 LEU A O 1
ATOM 764 N N . SER A 1 96 ? -17.367 9.654 -13.531 1.00 91.88 96 SER A N 1
ATOM 765 C CA . SER A 1 96 ? -17.872 8.587 -14.403 1.00 91.88 96 SER A CA 1
ATOM 766 C C . SER A 1 96 ? -17.156 7.253 -14.170 1.00 91.88 96 SER A C 1
ATOM 768 O O . SER A 1 96 ? -17.802 6.208 -14.133 1.00 91.88 96 SER A O 1
ATOM 770 N N . ILE A 1 97 ? -15.838 7.283 -13.949 1.00 92.75 97 ILE A N 1
ATOM 771 C CA . ILE A 1 97 ? -15.046 6.086 -13.656 1.00 92.75 97 ILE A CA 1
ATOM 772 C C . ILE A 1 97 ? -15.377 5.572 -12.256 1.00 92.75 97 ILE A C 1
ATOM 774 O O . ILE A 1 97 ? -15.614 4.380 -12.097 1.00 92.75 97 ILE A O 1
ATOM 778 N N . LEU A 1 98 ? -15.473 6.453 -11.258 1.00 94.44 98 LEU A N 1
ATOM 779 C CA . LEU A 1 98 ? -15.837 6.069 -9.890 1.00 94.44 98 LEU A CA 1
ATOM 780 C C . LEU A 1 98 ? -17.238 5.434 -9.819 1.00 94.44 98 LEU A C 1
ATOM 782 O O . LEU A 1 98 ? -17.431 4.457 -9.100 1.00 94.44 98 LEU A O 1
ATOM 786 N N . ASN A 1 99 ? -18.193 5.907 -10.621 1.00 94.44 99 ASN A N 1
ATOM 787 C CA . ASN A 1 99 ? -19.504 5.264 -10.739 1.00 94.44 99 ASN A CA 1
ATOM 788 C C . ASN A 1 99 ? -19.408 3.883 -11.410 1.00 94.44 99 ASN A C 1
ATOM 790 O O . ASN A 1 99 ? -19.999 2.929 -10.913 1.00 94.44 99 ASN A O 1
ATOM 794 N N . ARG A 1 100 ? -18.607 3.736 -12.478 1.00 94.81 100 ARG A N 1
ATOM 795 C CA . ARG A 1 100 ? -18.343 2.421 -13.099 1.00 94.81 100 ARG A CA 1
ATOM 796 C C . ARG A 1 100 ? -17.689 1.437 -12.126 1.00 94.81 100 ARG A C 1
ATOM 798 O O . ARG A 1 100 ? -17.976 0.246 -12.193 1.00 94.81 100 ARG A O 1
ATOM 805 N N . VAL A 1 101 ? -16.829 1.918 -11.224 1.00 94.88 101 VAL A N 1
ATOM 806 C CA . VAL A 1 101 ? -16.220 1.095 -10.167 1.00 94.88 101 VAL A CA 1
ATOM 807 C C . VAL A 1 101 ? -17.299 0.489 -9.270 1.00 94.88 101 VAL A C 1
ATOM 809 O O . VAL A 1 101 ? -17.271 -0.716 -9.040 1.00 94.88 101 VAL A O 1
ATOM 812 N N . LEU A 1 102 ? -18.282 1.286 -8.840 1.00 94.31 102 LEU A N 1
ATOM 813 C CA . LEU A 1 102 ? -19.402 0.821 -8.009 1.00 94.31 102 LEU A CA 1
ATOM 814 C C . LEU A 1 102 ? -20.345 -0.153 -8.730 1.00 94.31 102 LEU A C 1
ATOM 816 O O . LEU A 1 102 ? -21.062 -0.911 -8.080 1.00 94.31 102 LEU A O 1
ATOM 820 N N . GLU A 1 103 ? -20.381 -0.131 -10.057 1.00 94.19 103 GLU A N 1
ATOM 821 C CA . GLU A 1 103 ? -21.196 -1.051 -10.855 1.00 94.19 103 GLU A CA 1
ATOM 822 C C . GLU A 1 103 ? -20.476 -2.379 -11.149 1.00 94.19 103 GLU A C 1
ATOM 824 O O . GLU A 1 103 ? -21.114 -3.353 -11.559 1.00 94.19 103 GLU A O 1
ATOM 829 N N . SER A 1 104 ? -19.155 -2.439 -10.944 1.00 94.69 104 SER A N 1
ATOM 830 C CA . SER A 1 104 ? -18.349 -3.601 -11.304 1.00 94.69 104 SER A CA 1
ATOM 831 C C . SER A 1 104 ? -18.382 -4.702 -10.247 1.00 94.69 104 SER A C 1
ATOM 833 O O . SER A 1 104 ? -18.246 -4.464 -9.052 1.00 94.69 104 SER A O 1
ATOM 835 N N . GLN A 1 105 ? -18.479 -5.951 -10.707 1.00 92.56 105 GLN A N 1
ATOM 836 C CA . GLN A 1 105 ? -18.352 -7.143 -9.860 1.00 92.56 105 GLN A CA 1
ATOM 837 C C . GLN A 1 105 ? -16.919 -7.692 -9.803 1.00 92.56 105 GLN A C 1
ATOM 839 O O . GLN A 1 105 ? -16.646 -8.578 -8.997 1.00 92.56 105 GLN A O 1
ATOM 844 N N . SER A 1 106 ? -16.019 -7.203 -10.662 1.00 93.94 106 SER A N 1
ATOM 845 C CA . SER A 1 106 ? -14.621 -7.652 -10.747 1.00 93.94 106 SER A CA 1
ATOM 846 C C . SER A 1 106 ? -13.635 -6.707 -10.055 1.00 93.94 106 SER A C 1
ATOM 848 O O . SER A 1 106 ? -12.424 -6.917 -10.133 1.00 93.94 106 SER A O 1
ATOM 850 N N . ILE A 1 107 ? -14.131 -5.653 -9.400 1.00 94.31 107 ILE A N 1
ATOM 851 C CA . ILE A 1 107 ? -13.286 -4.725 -8.652 1.00 94.31 107 ILE A CA 1
ATOM 852 C C . ILE A 1 107 ? -12.643 -5.444 -7.460 1.00 94.31 107 ILE A C 1
ATOM 854 O O . ILE A 1 107 ? -13.300 -6.158 -6.701 1.00 94.31 107 ILE A O 1
ATOM 858 N N . THR A 1 108 ? -11.336 -5.272 -7.295 1.00 91.75 108 THR A N 1
ATOM 859 C CA . THR A 1 108 ? -10.600 -5.784 -6.134 1.00 91.75 108 THR A CA 1
ATOM 860 C C . THR A 1 108 ? -10.780 -4.867 -4.927 1.00 91.75 108 THR A C 1
ATOM 862 O O . THR A 1 108 ? -10.969 -3.660 -5.075 1.00 91.75 108 THR A O 1
ATOM 865 N N . THR A 1 109 ? -10.652 -5.414 -3.714 1.00 91.62 109 THR A N 1
ATOM 866 C CA . THR A 1 109 ? -10.730 -4.631 -2.470 1.00 91.62 109 THR A CA 1
ATOM 867 C C . THR A 1 109 ? -9.753 -3.456 -2.478 1.00 91.62 109 THR A C 1
ATOM 869 O O . THR A 1 109 ? -10.131 -2.341 -2.128 1.00 91.62 109 THR A O 1
ATOM 872 N N . SER A 1 110 ? -8.511 -3.670 -2.919 1.00 87.19 110 SER A N 1
ATOM 873 C CA . SER A 1 110 ? -7.487 -2.622 -2.930 1.00 87.19 110 SER A CA 1
ATOM 874 C C . SER A 1 110 ? -7.804 -1.510 -3.941 1.00 87.19 110 SER A C 1
ATOM 876 O O . SER A 1 110 ? -7.670 -0.330 -3.616 1.00 87.19 110 SER A O 1
ATOM 878 N N . ALA A 1 111 ? -8.313 -1.849 -5.132 1.00 90.50 111 ALA A N 1
ATOM 879 C CA . ALA A 1 111 ? -8.776 -0.847 -6.094 1.00 90.50 111 ALA A CA 1
ATOM 880 C C . ALA A 1 111 ? -10.016 -0.089 -5.581 1.00 90.50 111 ALA A C 1
ATOM 882 O O . ALA A 1 111 ? -10.123 1.125 -5.753 1.00 90.50 111 ALA A O 1
ATOM 883 N N . LEU A 1 112 ? -10.927 -0.770 -4.881 1.00 93.19 112 LEU A N 1
ATOM 884 C CA . LEU A 1 112 ? -12.097 -0.144 -4.270 1.00 93.19 112 LEU A CA 1
ATOM 885 C C . LEU A 1 112 ? -11.708 0.822 -3.132 1.00 93.19 112 LEU A C 1
ATOM 887 O O . LEU A 1 112 ? -12.267 1.916 -3.035 1.00 93.19 112 LEU A O 1
ATOM 891 N N . LEU A 1 113 ? -10.707 0.467 -2.315 1.00 91.44 113 LEU A N 1
ATOM 892 C CA . LEU A 1 113 ? -10.120 1.350 -1.298 1.00 91.44 113 LEU A CA 1
ATOM 893 C C . LEU A 1 113 ? -9.501 2.604 -1.934 1.00 91.44 113 LEU A C 1
ATOM 895 O O . LEU A 1 113 ? -9.798 3.715 -1.486 1.00 91.44 113 LEU A O 1
ATOM 899 N N . ALA A 1 114 ? -8.701 2.444 -2.995 1.00 88.88 114 ALA A N 1
ATOM 900 C CA . ALA A 1 114 ? -8.090 3.560 -3.719 1.00 88.88 114 ALA A CA 1
ATOM 901 C C . ALA A 1 114 ? -9.151 4.488 -4.342 1.00 88.88 114 ALA A C 1
ATOM 903 O O . ALA A 1 114 ? -9.096 5.706 -4.166 1.00 88.88 114 ALA A O 1
ATOM 904 N N . ALA A 1 115 ? -10.170 3.925 -4.998 1.00 92.19 115 ALA A N 1
ATOM 905 C CA . ALA A 1 115 ? -11.283 4.685 -5.566 1.00 92.19 115 ALA A CA 1
ATOM 906 C C . ALA A 1 115 ? -12.052 5.478 -4.491 1.00 92.19 115 ALA A C 1
ATOM 908 O O . ALA A 1 115 ? -12.317 6.670 -4.669 1.00 92.19 115 ALA A O 1
ATOM 909 N N . ARG A 1 116 ? -12.336 4.864 -3.332 1.00 92.19 116 ARG A N 1
ATOM 910 C CA . ARG A 1 116 ? -12.957 5.555 -2.189 1.00 92.19 116 ARG A CA 1
ATOM 911 C C . ARG A 1 116 ? -12.111 6.737 -1.706 1.00 92.19 116 ARG A C 1
ATOM 913 O O . ARG A 1 116 ? -12.666 7.778 -1.366 1.00 92.19 116 ARG A O 1
ATOM 920 N N . MET A 1 117 ? -10.786 6.609 -1.662 1.00 87.94 117 MET A N 1
ATOM 921 C CA . MET A 1 117 ? -9.911 7.709 -1.234 1.00 87.94 117 MET A CA 1
ATOM 922 C C . MET A 1 117 ? -9.960 8.901 -2.192 1.00 87.94 117 MET A C 1
ATOM 924 O O . MET A 1 117 ? -9.979 10.048 -1.743 1.00 87.94 117 MET A O 1
ATOM 928 N N . MET A 1 118 ? -10.088 8.662 -3.499 1.00 88.69 118 MET A N 1
ATOM 929 C CA . MET A 1 118 ? -10.271 9.742 -4.477 1.00 88.69 118 MET A CA 1
ATOM 930 C C . MET A 1 118 ? -11.558 10.541 -4.235 1.00 88.69 118 MET A C 1
ATOM 932 O O . MET A 1 118 ? -11.593 11.739 -4.506 1.00 88.69 118 MET A O 1
ATOM 936 N N . CYS A 1 119 ? -12.595 9.914 -3.674 1.00 89.38 119 CYS A N 1
ATOM 937 C CA . CYS A 1 119 ? -13.843 10.586 -3.311 1.00 89.38 119 CYS A CA 1
ATOM 938 C C . CYS A 1 119 ? -13.722 11.549 -2.124 1.00 89.38 119 CYS A C 1
ATOM 940 O O . CYS A 1 119 ? -14.594 12.397 -1.935 1.00 89.38 119 CYS A O 1
ATOM 942 N N . GLN A 1 120 ? -12.656 11.440 -1.329 1.00 85.38 120 GLN A N 1
ATOM 943 C CA . GLN A 1 120 ? -12.391 12.333 -0.197 1.00 85.38 120 GLN A CA 1
ATOM 944 C C . GLN A 1 120 ? -11.633 13.602 -0.612 1.00 85.38 120 GLN A C 1
ATOM 946 O O . GLN A 1 120 ? -11.434 14.502 0.205 1.00 85.38 120 GLN A O 1
ATOM 951 N N . GLN A 1 121 ? -11.199 13.690 -1.870 1.00 84.94 121 GLN A N 1
ATOM 952 C CA . GLN A 1 121 ? -10.476 14.847 -2.381 1.00 84.94 121 GLN A CA 1
ATOM 953 C C . GLN A 1 121 ? -11.406 16.035 -2.626 1.00 84.94 121 GLN A C 1
ATOM 955 O O . GLN A 1 121 ? -12.602 15.880 -2.876 1.00 84.94 121 GLN A O 1
ATOM 960 N N . ALA A 1 122 ? -10.843 17.242 -2.553 1.00 83.25 122 ALA A N 1
ATOM 961 C CA . ALA A 1 122 ? -11.611 18.484 -2.580 1.00 83.25 122 ALA A CA 1
ATOM 962 C C . ALA A 1 122 ? -12.456 18.658 -3.856 1.00 83.25 122 ALA A C 1
ATOM 964 O O . ALA A 1 122 ? -13.552 19.205 -3.789 1.00 83.25 122 ALA A O 1
ATOM 965 N N . ASP A 1 123 ? -11.974 18.171 -5.000 1.00 83.38 123 ASP A N 1
ATOM 966 C CA . ASP A 1 123 ? -12.666 18.220 -6.292 1.00 83.38 123 ASP A CA 1
ATOM 967 C C . ASP A 1 123 ? -13.844 17.232 -6.394 1.00 83.38 123 ASP A C 1
ATOM 969 O O . ASP A 1 123 ? -14.762 17.454 -7.188 1.00 83.38 123 ASP A O 1
ATOM 973 N N . MET A 1 124 ? -13.844 16.170 -5.579 1.00 88.62 124 MET A N 1
ATOM 974 C CA . MET A 1 124 ? -14.872 15.117 -5.539 1.00 88.62 124 MET A CA 1
ATOM 975 C C . MET A 1 124 ? -15.797 15.181 -4.320 1.00 88.62 124 MET A C 1
ATOM 977 O O . MET A 1 124 ? -16.799 14.459 -4.272 1.00 88.62 124 MET A O 1
ATOM 981 N N . ALA A 1 125 ? -15.496 16.035 -3.342 1.00 84.19 125 ALA A N 1
ATOM 982 C CA . ALA A 1 125 ? -16.259 16.143 -2.107 1.00 84.19 125 ALA A CA 1
ATOM 983 C C . ALA A 1 125 ? -17.757 16.380 -2.388 1.00 84.19 125 ALA A C 1
ATOM 985 O O . ALA A 1 125 ? -18.144 17.322 -3.079 1.00 84.19 125 ALA A O 1
ATOM 986 N N . GLY A 1 126 ? -18.611 15.499 -1.857 1.00 86.38 126 GLY A N 1
ATOM 987 C CA . GLY A 1 126 ? -20.067 15.560 -2.037 1.00 86.38 126 GLY A CA 1
ATOM 988 C C . GLY A 1 126 ? -20.585 15.127 -3.416 1.00 86.38 126 GLY A C 1
ATOM 989 O O . GLY A 1 126 ? -21.783 15.239 -3.662 1.00 86.38 126 GLY A O 1
ATOM 990 N N . ARG A 1 127 ? -19.718 14.638 -4.313 1.00 91.62 127 ARG A N 1
ATOM 991 C CA . ARG A 1 127 ? -20.104 14.135 -5.645 1.00 91.62 127 ARG A CA 1
ATOM 992 C C . ARG A 1 127 ? -20.160 12.614 -5.725 1.00 91.62 127 ARG A C 1
ATOM 994 O O . ARG A 1 127 ? -20.919 12.081 -6.527 1.00 91.62 127 ARG A O 1
ATOM 1001 N N . CYS A 1 128 ? -19.346 11.936 -4.923 1.00 92.06 128 CYS A N 1
ATOM 1002 C CA . CYS A 1 128 ? -19.319 10.483 -4.854 1.00 92.06 128 CYS A CA 1
ATOM 1003 C C . CYS A 1 128 ? -20.394 9.906 -3.933 1.00 92.06 128 CYS A C 1
ATOM 1005 O O . CYS A 1 128 ? -20.693 10.470 -2.880 1.00 92.06 128 CYS A O 1
ATOM 1007 N N . ASP A 1 129 ? -20.848 8.698 -4.261 1.00 93.25 129 ASP A N 1
ATOM 1008 C CA . ASP A 1 129 ? -21.621 7.839 -3.363 1.00 93.25 129 ASP A CA 1
ATOM 1009 C C . ASP A 1 129 ? -20.684 7.053 -2.424 1.00 93.25 129 ASP A C 1
ATOM 1011 O O . ASP A 1 129 ? -20.442 5.856 -2.588 1.00 93.25 129 ASP A O 1
ATOM 1015 N N . VAL A 1 130 ? -20.082 7.764 -1.462 1.00 91.00 130 VAL A N 1
ATOM 1016 C CA . VAL A 1 130 ? -19.129 7.187 -0.489 1.00 91.00 130 VAL A CA 1
ATOM 1017 C C . VAL A 1 130 ? -19.773 6.068 0.336 1.00 91.00 130 VAL A C 1
ATOM 1019 O O . VAL A 1 130 ? -19.113 5.081 0.655 1.00 91.00 130 VAL A O 1
ATOM 1022 N N . GLU A 1 131 ? -21.068 6.185 0.627 1.00 91.31 131 GLU A N 1
ATOM 1023 C CA . GLU A 1 131 ? -21.823 5.169 1.360 1.00 91.31 131 GLU A CA 1
ATOM 1024 C C . GLU A 1 131 ? -21.859 3.841 0.591 1.00 91.31 131 GLU A C 1
ATOM 1026 O O . GLU A 1 131 ? -21.551 2.793 1.157 1.00 91.31 131 GLU A O 1
ATOM 1031 N N . ASN A 1 132 ? -22.142 3.868 -0.714 1.00 94.25 132 ASN A N 1
ATOM 1032 C CA . ASN A 1 132 ? -22.119 2.660 -1.540 1.00 94.25 132 ASN A CA 1
ATOM 1033 C C . ASN A 1 132 ? -20.707 2.048 -1.637 1.00 94.25 132 ASN A C 1
ATOM 1035 O O . ASN A 1 132 ? -20.563 0.828 -1.535 1.00 94.25 132 ASN A O 1
ATOM 1039 N N . PHE A 1 133 ? -19.649 2.868 -1.727 1.00 94.31 133 PHE A N 1
ATOM 1040 C CA . PHE A 1 133 ? -18.263 2.371 -1.643 1.00 94.31 133 PHE A CA 1
ATOM 1041 C C . PHE A 1 133 ? -18.015 1.609 -0.337 1.00 94.31 133 PHE A C 1
ATOM 1043 O O . PHE A 1 133 ? -17.474 0.502 -0.354 1.00 94.31 133 PHE A O 1
ATOM 1050 N N . ASN A 1 134 ? -18.431 2.176 0.796 1.00 92.62 134 ASN A N 1
ATOM 1051 C CA . ASN A 1 134 ? -18.266 1.538 2.098 1.00 92.62 134 ASN A CA 1
ATOM 1052 C C . ASN A 1 134 ? -19.078 0.243 2.210 1.00 92.62 134 ASN A C 1
ATOM 1054 O O . ASN A 1 134 ? -18.546 -0.767 2.661 1.00 92.62 134 ASN A O 1
ATOM 1058 N N . GLN A 1 135 ? -20.331 0.230 1.750 1.00 94.19 135 GLN A N 1
ATOM 1059 C CA . GLN A 1 135 ? -21.162 -0.978 1.753 1.00 94.19 135 GLN A CA 1
ATOM 1060 C C . GLN A 1 135 ? -20.536 -2.111 0.935 1.00 94.19 135 GLN A C 1
ATOM 1062 O O . GLN A 1 135 ? -20.543 -3.264 1.373 1.00 94.19 135 GLN A O 1
ATOM 1067 N N . GLN A 1 136 ? -19.963 -1.800 -0.231 1.00 95.81 136 GLN A N 1
ATOM 1068 C CA . GLN A 1 136 ? -19.254 -2.790 -1.038 1.00 95.81 136 GLN A CA 1
ATOM 1069 C C . GLN A 1 136 ? -17.982 -3.285 -0.353 1.00 95.81 136 GLN A C 1
ATOM 1071 O O . GLN A 1 136 ? -17.778 -4.496 -0.294 1.00 95.81 136 GLN A O 1
ATOM 1076 N N . LEU A 1 137 ? -17.187 -2.394 0.247 1.00 94.75 137 LEU A N 1
ATOM 1077 C CA . LEU A 1 137 ? -15.996 -2.774 1.014 1.00 94.75 137 LEU A CA 1
ATOM 1078 C C . LEU A 1 137 ? -16.343 -3.686 2.199 1.00 94.75 137 LEU A C 1
ATOM 1080 O O . LEU A 1 137 ? -15.731 -4.740 2.353 1.00 94.75 137 LEU A O 1
ATOM 1084 N N . PHE A 1 138 ? -17.366 -3.341 2.988 1.00 95.12 138 PHE A N 1
ATOM 1085 C CA . PHE A 1 138 ? -17.828 -4.170 4.107 1.00 95.12 138 PHE A CA 1
ATOM 1086 C C . PHE A 1 138 ? -18.381 -5.523 3.659 1.00 95.12 138 PHE A C 1
ATOM 1088 O O . PHE A 1 138 ? -18.329 -6.488 4.414 1.00 95.12 138 PHE A O 1
ATOM 1095 N N . LYS A 1 139 ? -18.929 -5.612 2.444 1.00 95.06 139 LYS A N 1
ATOM 1096 C CA . LYS A 1 139 ? -19.394 -6.879 1.877 1.00 95.06 139 LYS A CA 1
ATOM 1097 C C . LYS A 1 139 ? -18.241 -7.725 1.334 1.00 95.06 139 LYS A C 1
ATOM 1099 O O . LYS A 1 139 ? -18.302 -8.946 1.440 1.00 95.06 139 LYS A O 1
ATOM 1104 N N . GLN A 1 140 ? -17.254 -7.095 0.703 1.00 95.38 140 GLN A N 1
ATOM 1105 C CA . GLN A 1 140 ? -16.174 -7.776 -0.007 1.00 95.38 140 GLN A CA 1
ATOM 1106 C C . GLN A 1 140 ? -15.051 -8.238 0.923 1.00 95.38 140 GLN A C 1
ATOM 1108 O O . GLN A 1 140 ? -14.512 -9.316 0.698 1.00 95.38 140 GLN A O 1
ATOM 1113 N N . ALA A 1 141 ? -14.701 -7.436 1.931 1.00 95.75 141 ALA A N 1
ATOM 1114 C CA . ALA A 1 141 ? -13.591 -7.715 2.841 1.00 95.75 141 ALA A CA 1
ATOM 1115 C C . ALA A 1 141 ? -13.866 -7.186 4.265 1.00 95.75 141 ALA A C 1
ATOM 1117 O O . ALA A 1 141 ? -13.132 -6.316 4.747 1.00 95.75 141 ALA A O 1
ATOM 1118 N N . PRO A 1 142 ? -14.928 -7.656 4.951 1.00 96.06 142 PRO A N 1
ATOM 1119 C CA . PRO A 1 142 ? -15.213 -7.257 6.336 1.00 96.06 142 PRO A CA 1
ATOM 1120 C C . PRO A 1 142 ? -14.066 -7.579 7.305 1.00 96.06 142 PRO A C 1
ATOM 1122 O O . PRO A 1 142 ? -13.901 -6.926 8.326 1.00 96.06 142 PRO A O 1
ATOM 1125 N N . GLU A 1 143 ? -13.254 -8.581 7.002 1.00 96.94 143 GLU A N 1
ATOM 1126 C CA . GLU A 1 143 ? -12.129 -9.003 7.826 1.00 96.94 143 GLU A CA 1
ATOM 1127 C C . GLU A 1 143 ? -10.866 -8.134 7.650 1.00 96.94 143 GLU A C 1
ATOM 1129 O O . GLU A 1 143 ? -9.899 -8.307 8.390 1.00 96.94 143 GLU A O 1
ATOM 1134 N N . ASN A 1 144 ? -10.862 -7.190 6.701 1.00 95.69 144 ASN A N 1
ATOM 1135 C CA . ASN A 1 144 ? -9.758 -6.259 6.485 1.00 95.69 144 ASN A CA 1
ATOM 1136 C C . ASN A 1 144 ? -9.980 -4.968 7.273 1.00 95.69 144 ASN A C 1
ATOM 1138 O O . ASN A 1 144 ? -10.875 -4.190 6.954 1.00 95.69 144 ASN A O 1
ATOM 1142 N N . ILE A 1 145 ? -9.117 -4.654 8.237 1.00 95.81 145 ILE A N 1
ATOM 1143 C CA . ILE A 1 145 ? -9.292 -3.477 9.096 1.00 95.81 145 ILE A CA 1
ATOM 1144 C C . ILE A 1 145 ? -9.349 -2.146 8.317 1.00 95.81 145 ILE A C 1
ATOM 1146 O O . ILE A 1 145 ? -9.972 -1.179 8.766 1.00 95.81 145 ILE A O 1
ATOM 1150 N N . ASN A 1 146 ? -8.749 -2.093 7.121 1.00 93.06 146 ASN A N 1
ATOM 1151 C CA . ASN A 1 146 ? -8.656 -0.872 6.323 1.00 93.06 146 ASN A CA 1
ATOM 1152 C C . ASN A 1 146 ? -10.002 -0.360 5.792 1.00 93.06 146 ASN A C 1
ATOM 1154 O O . ASN A 1 146 ? -10.146 0.829 5.465 1.00 93.06 146 ASN A O 1
ATOM 1158 N N . VAL A 1 147 ? -11.020 -1.223 5.750 1.00 94.69 147 VAL A N 1
ATOM 1159 C CA . VAL A 1 147 ? -12.364 -0.837 5.303 1.00 94.69 147 VAL A CA 1
ATOM 1160 C C . VAL A 1 147 ? -13.039 0.120 6.290 1.00 94.69 147 VAL A C 1
ATOM 1162 O O . VAL A 1 147 ? -13.813 0.973 5.864 1.00 94.69 147 VAL A O 1
ATOM 1165 N N . TYR A 1 148 ? -12.668 0.078 7.573 1.00 95.44 148 TYR A N 1
ATOM 1166 C CA . TYR A 1 148 ? -13.335 0.815 8.652 1.00 95.44 148 TYR A CA 1
ATOM 1167 C C . TYR A 1 148 ? -12.801 2.233 8.910 1.00 95.44 148 TYR A C 1
ATOM 1169 O O . TYR A 1 148 ? -13.499 3.043 9.521 1.00 95.44 148 TYR A O 1
ATOM 1177 N N . PHE A 1 149 ? -11.586 2.576 8.458 1.00 93.62 149 PHE A N 1
ATOM 1178 C CA . PHE A 1 149 ? -10.948 3.853 8.831 1.00 93.62 149 PHE A CA 1
ATOM 1179 C C . PHE A 1 149 ? -11.718 5.098 8.384 1.00 93.62 149 PHE A C 1
ATOM 1181 O O . PHE A 1 149 ? -11.736 6.092 9.110 1.00 93.62 149 PHE A O 1
ATOM 1188 N N . THR A 1 150 ? -12.357 5.064 7.212 1.00 90.88 150 THR A N 1
ATOM 1189 C CA . THR A 1 150 ? -13.151 6.200 6.720 1.00 90.88 150 THR A CA 1
ATOM 1190 C C . THR A 1 150 ? -14.331 6.487 7.641 1.00 90.88 150 THR A C 1
ATOM 1192 O O . THR A 1 150 ? -14.501 7.628 8.072 1.00 90.88 150 THR A O 1
ATOM 1195 N N . GLU A 1 151 ? -15.085 5.453 8.010 1.00 93.06 151 GLU A N 1
ATOM 1196 C CA . GLU A 1 151 ? -16.230 5.597 8.9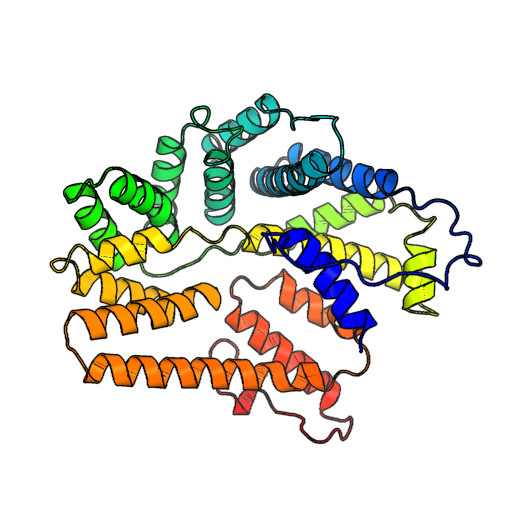08 1.00 93.06 151 GLU A CA 1
ATOM 1197 C C . GLU A 1 151 ? -15.794 6.009 10.310 1.00 93.06 151 GLU A C 1
ATOM 1199 O O . GLU A 1 151 ? -16.417 6.876 10.921 1.00 93.06 151 GLU A O 1
ATOM 1204 N N . LEU A 1 152 ? -14.669 5.475 10.797 1.00 95.06 152 LEU A N 1
ATOM 1205 C CA . LEU A 1 152 ? -14.109 5.905 12.075 1.00 95.06 152 LEU A CA 1
ATOM 1206 C C . LEU A 1 152 ? -13.735 7.390 12.044 1.00 95.06 152 LEU A C 1
ATOM 1208 O O . LEU A 1 152 ? -14.037 8.125 12.982 1.00 95.06 152 LEU A O 1
ATOM 1212 N N . SER A 1 153 ? -13.103 7.846 10.959 1.00 93.06 153 SER A N 1
ATOM 1213 C CA . SER A 1 153 ? -12.762 9.255 10.756 1.00 93.06 153 SER A CA 1
ATOM 1214 C C . SER A 1 153 ? -14.005 10.139 10.796 1.00 93.06 153 SER A C 1
ATOM 1216 O O . SER A 1 153 ? -14.033 11.124 11.537 1.00 93.06 153 SER A O 1
ATOM 1218 N N . HIS A 1 154 ? -15.059 9.755 10.073 1.00 91.81 154 HIS A N 1
ATOM 1219 C CA . HIS A 1 154 ? -16.323 10.482 10.061 1.00 91.81 154 HIS A CA 1
ATOM 1220 C C . HIS A 1 154 ? -16.985 10.514 11.448 1.00 91.81 154 HIS A C 1
ATOM 1222 O O . HIS A 1 154 ? -17.395 11.582 11.910 1.00 91.81 154 HIS A O 1
ATOM 1228 N N . ALA A 1 155 ? -17.037 9.378 12.147 1.00 94.38 155 ALA A N 1
ATOM 1229 C CA . ALA A 1 155 ? -17.620 9.274 13.482 1.00 94.38 155 ALA A CA 1
ATOM 1230 C C . ALA A 1 155 ? -16.858 10.126 14.513 1.00 94.38 155 ALA A C 1
ATOM 1232 O O . ALA A 1 155 ? -17.476 10.847 15.298 1.00 94.38 155 ALA A O 1
ATOM 1233 N N . VAL A 1 156 ? -15.520 10.125 14.466 1.00 94.06 156 VAL A N 1
ATOM 1234 C CA . VAL A 1 156 ? -14.668 10.975 15.317 1.00 94.06 156 VAL A CA 1
ATOM 1235 C C . VAL A 1 156 ? -14.881 12.459 15.016 1.00 94.06 156 VAL A C 1
ATOM 1237 O O . VAL A 1 156 ? -15.041 13.249 15.946 1.00 94.06 156 VAL A O 1
ATOM 1240 N N . GLN A 1 157 ? -14.938 12.854 13.740 1.00 93.19 157 GLN A N 1
ATOM 1241 C CA . GLN A 1 157 ? -15.178 14.249 13.344 1.00 93.19 157 GLN A CA 1
ATOM 1242 C C . GLN A 1 157 ? -16.523 14.781 13.858 1.00 93.19 157 GLN A C 1
ATOM 1244 O O . GLN A 1 157 ? -16.601 15.928 14.295 1.00 93.19 157 GLN A O 1
ATOM 1249 N N . HIS A 1 158 ? -17.560 13.941 13.858 1.00 94.56 158 HIS A N 1
ATOM 1250 C CA . HIS A 1 158 ? -18.898 14.294 14.339 1.00 94.56 158 HIS A CA 1
ATOM 1251 C C . HIS A 1 158 ? -19.114 14.003 15.829 1.00 94.56 158 HIS A C 1
ATOM 1253 O O . HIS A 1 158 ? -20.197 14.265 16.349 1.00 94.56 158 HIS A O 1
ATOM 1259 N N . SER A 1 159 ? -18.091 13.498 16.529 1.00 94.00 159 SER A N 1
ATOM 1260 C CA . SER A 1 159 ? -18.185 13.068 17.931 1.00 94.00 159 SER A CA 1
ATOM 1261 C C . SER A 1 159 ? -19.341 12.083 18.190 1.00 94.00 159 SER A C 1
ATOM 1263 O O . SER A 1 159 ? -19.965 12.117 19.253 1.00 94.00 159 SER A O 1
ATOM 1265 N N . ASP A 1 160 ? -19.637 11.203 17.228 1.00 95.12 160 ASP A N 1
ATOM 1266 C CA . ASP A 1 160 ? -20.668 10.170 17.358 1.00 95.12 160 ASP A CA 1
ATOM 1267 C C . ASP A 1 160 ? -20.116 8.982 18.152 1.00 95.12 160 ASP A C 1
ATOM 1269 O O . ASP A 1 160 ? -19.563 8.024 17.612 1.00 95.12 160 ASP A O 1
ATOM 1273 N N . THR A 1 161 ? -20.245 9.063 19.474 1.00 92.94 161 THR A N 1
ATOM 1274 C CA . THR A 1 161 ? -19.665 8.087 20.405 1.00 92.94 161 THR A CA 1
ATOM 1275 C C . THR A 1 161 ? -20.226 6.676 20.229 1.00 92.94 161 THR A C 1
ATOM 1277 O O . THR A 1 161 ? -19.500 5.704 20.440 1.00 92.94 161 THR A O 1
ATOM 1280 N N . ALA A 1 162 ? -21.492 6.549 19.820 1.00 94.06 162 ALA A N 1
ATOM 1281 C CA . ALA A 1 162 ? -22.125 5.256 19.586 1.00 94.06 162 ALA A CA 1
ATOM 1282 C C . ALA A 1 162 ? -21.561 4.592 18.326 1.00 94.06 162 ALA A C 1
ATOM 1284 O O . ALA A 1 162 ? -21.266 3.396 18.339 1.00 94.06 162 ALA A O 1
ATOM 1285 N N . MET A 1 163 ? -21.369 5.374 17.261 1.00 95.06 163 MET A N 1
ATOM 1286 C CA . MET A 1 163 ? -20.757 4.882 16.032 1.00 95.06 163 MET A CA 1
ATOM 1287 C C . MET A 1 163 ? -19.271 4.550 16.231 1.00 95.06 163 MET A C 1
ATOM 1289 O O . MET A 1 163 ? -18.809 3.520 15.749 1.00 95.06 163 MET A O 1
ATOM 1293 N N . ILE A 1 164 ? -18.532 5.359 17.000 1.00 95.12 164 ILE A N 1
ATOM 1294 C CA . ILE A 1 164 ? -17.133 5.068 17.350 1.00 95.12 164 ILE A CA 1
ATOM 1295 C C . ILE A 1 164 ? -17.016 3.713 18.066 1.00 95.12 164 ILE A C 1
ATOM 1297 O O . ILE A 1 164 ? -16.208 2.885 17.649 1.00 95.12 164 ILE A O 1
ATOM 1301 N N . ASP A 1 165 ? -17.828 3.453 19.099 1.00 94.56 165 ASP A N 1
ATOM 1302 C CA . ASP A 1 165 ? -17.816 2.164 19.818 1.00 94.56 165 ASP A CA 1
ATOM 1303 C C . ASP A 1 165 ? -18.122 0.984 18.887 1.00 94.56 165 ASP A C 1
ATOM 1305 O O . ASP A 1 165 ? -17.420 -0.031 18.906 1.00 94.56 165 ASP A O 1
ATOM 1309 N N . LEU A 1 166 ? -19.141 1.130 18.033 1.00 95.31 166 LEU A N 1
ATOM 1310 C CA . LEU A 1 166 ? -19.518 0.104 17.067 1.00 95.31 166 LEU A CA 1
ATOM 1311 C C . LEU A 1 166 ? -18.368 -0.214 16.103 1.00 95.31 166 LEU A C 1
ATOM 1313 O O . LEU A 1 166 ? -18.036 -1.386 15.918 1.00 95.31 166 LEU A O 1
ATOM 1317 N N . ILE A 1 167 ? -17.749 0.814 15.519 1.00 96.38 167 ILE A N 1
ATOM 1318 C CA . ILE A 1 167 ? -16.674 0.648 14.537 1.00 96.38 167 ILE A CA 1
ATOM 1319 C C . ILE A 1 167 ? -15.429 0.055 15.194 1.00 96.38 167 ILE A C 1
ATOM 1321 O O . ILE A 1 167 ? -14.865 -0.894 14.658 1.00 96.38 167 ILE A O 1
ATOM 1325 N N . LEU A 1 168 ? -15.017 0.537 16.372 1.00 97.00 168 LEU A N 1
ATOM 1326 C CA . LEU A 1 168 ? -13.873 -0.039 17.087 1.00 97.00 168 LEU A CA 1
ATOM 1327 C C . LEU A 1 168 ? -14.106 -1.514 17.431 1.00 97.00 168 LEU A C 1
ATOM 1329 O O . LEU A 1 168 ? -13.192 -2.331 17.314 1.00 97.00 168 LEU A O 1
ATOM 1333 N N . ARG A 1 169 ? -15.335 -1.888 17.799 1.00 96.50 169 ARG A N 1
ATOM 1334 C CA . ARG A 1 169 ? -15.691 -3.292 18.019 1.00 96.50 169 ARG A CA 1
ATOM 1335 C C . ARG A 1 169 ? -15.556 -4.119 16.743 1.00 96.50 169 ARG A C 1
ATOM 1337 O O . ARG A 1 169 ? -14.994 -5.208 16.809 1.00 96.50 169 ARG A O 1
ATOM 1344 N N . GLN A 1 170 ? -16.032 -3.620 15.605 1.00 96.44 170 GLN A N 1
ATOM 1345 C CA . GLN A 1 170 ? -15.890 -4.308 14.318 1.00 96.44 170 GLN A CA 1
ATOM 1346 C C . GLN A 1 170 ? -14.421 -4.431 13.899 1.00 96.44 170 GLN A C 1
ATOM 1348 O O . GLN A 1 170 ? -13.967 -5.526 13.592 1.00 96.44 170 GLN A O 1
ATOM 1353 N N . MET A 1 171 ? -13.648 -3.348 13.997 1.00 97.12 171 MET A N 1
ATOM 1354 C CA . MET A 1 171 ? -12.208 -3.354 13.727 1.00 97.12 171 MET A CA 1
ATOM 1355 C C . MET A 1 171 ? -11.456 -4.352 14.612 1.00 97.12 171 MET A C 1
ATOM 1357 O O . MET A 1 171 ? -10.541 -5.013 14.141 1.00 97.12 171 MET A O 1
ATOM 1361 N N . SER A 1 172 ? -11.852 -4.507 15.880 1.00 97.06 172 SER A N 1
ATOM 1362 C CA . SER A 1 172 ? -11.237 -5.489 16.785 1.00 97.06 172 SER A CA 1
ATOM 1363 C C . SER A 1 172 ? -11.526 -6.952 16.425 1.00 97.06 172 SER A C 1
ATOM 1365 O O . SER A 1 172 ? -10.899 -7.844 16.986 1.00 97.06 172 SER A O 1
ATOM 1367 N N . GLN A 1 173 ? -12.492 -7.192 15.534 1.00 97.00 173 GLN A N 1
ATOM 1368 C CA . GLN A 1 173 ? -12.858 -8.511 15.012 1.00 97.00 173 GLN A CA 1
ATOM 1369 C C . GLN A 1 173 ? -12.295 -8.766 13.607 1.00 97.00 173 GLN A C 1
ATOM 1371 O O . GLN A 1 173 ? -12.500 -9.856 13.078 1.00 97.00 173 GLN A O 1
ATOM 1376 N N . ALA A 1 174 ? -11.621 -7.782 13.004 1.00 97.50 174 ALA A N 1
ATOM 1377 C CA . ALA A 1 174 ? -10.919 -7.964 11.743 1.00 97.50 174 ALA A CA 1
ATOM 1378 C C . ALA A 1 174 ? -9.786 -8.995 11.902 1.00 97.50 174 ALA A C 1
ATOM 1380 O O . ALA A 1 174 ? -9.248 -9.188 12.992 1.00 97.50 174 ALA A O 1
ATOM 1381 N N . GLU A 1 175 ? -9.422 -9.659 10.810 1.00 97.06 175 GLU A N 1
ATOM 1382 C CA . GLU A 1 175 ? -8.381 -10.691 10.804 1.00 97.06 175 GLU A CA 1
ATOM 1383 C C . GLU A 1 175 ? -7.028 -10.132 10.357 1.00 97.06 175 GLU A C 1
ATOM 1385 O O . GLU A 1 175 ? -5.989 -10.595 10.825 1.00 97.06 175 GLU A O 1
ATOM 1390 N N . TYR A 1 176 ? -7.021 -9.132 9.470 1.00 95.50 176 TYR A N 1
ATOM 1391 C CA . TYR A 1 176 ? -5.792 -8.597 8.886 1.00 95.50 176 TYR A CA 1
ATOM 1392 C C . TYR A 1 176 ? -5.888 -7.109 8.529 1.00 95.50 176 TYR A C 1
ATOM 1394 O O . TYR A 1 176 ? -6.960 -6.501 8.517 1.00 95.50 176 TYR A O 1
ATOM 1402 N N . SER A 1 177 ? -4.739 -6.519 8.202 1.00 93.62 177 SER A N 1
ATOM 1403 C CA . SER A 1 177 ? -4.620 -5.197 7.590 1.00 93.62 177 SER A CA 1
ATOM 1404 C C . SER A 1 177 ? -3.910 -5.317 6.253 1.00 93.62 177 SER A C 1
ATOM 1406 O O . SER A 1 177 ? -2.694 -5.482 6.216 1.00 93.62 177 SER A O 1
ATOM 1408 N N . GLN A 1 178 ? -4.669 -5.204 5.162 1.00 90.19 178 GLN A N 1
ATOM 1409 C CA . GLN A 1 178 ? -4.119 -5.193 3.810 1.00 90.19 178 GLN A CA 1
ATOM 1410 C C . GLN A 1 178 ? -4.576 -3.943 3.063 1.00 90.19 178 GLN A C 1
ATOM 1412 O O . GLN A 1 178 ? -5.776 -3.664 3.005 1.00 90.19 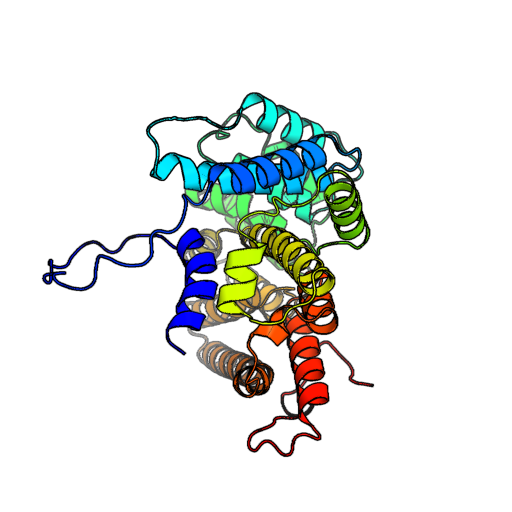178 GLN A O 1
ATOM 1417 N N . PHE A 1 179 ? -3.649 -3.170 2.512 1.00 82.38 179 PHE A N 1
ATOM 1418 C CA . PHE A 1 179 ? -3.995 -2.024 1.658 1.00 82.38 179 PHE A CA 1
ATOM 1419 C C . PHE A 1 179 ? -3.138 -1.938 0.400 1.00 82.38 179 PHE A C 1
ATOM 1421 O O . PHE A 1 179 ? -3.478 -1.178 -0.508 1.00 82.38 179 PHE A O 1
ATOM 1428 N N . MET A 1 180 ? -2.056 -2.715 0.313 1.00 77.94 180 MET A N 1
ATOM 1429 C CA . MET A 1 180 ? -1.213 -2.690 -0.870 1.00 77.94 180 MET A CA 1
ATOM 1430 C C . MET A 1 180 ? -1.958 -3.268 -2.078 1.00 77.94 180 MET A C 1
ATOM 1432 O O . MET A 1 180 ? -2.677 -4.270 -1.994 1.00 77.94 180 MET A O 1
ATOM 1436 N N . VAL A 1 181 ? -1.772 -2.618 -3.227 1.00 79.19 181 VAL A N 1
ATOM 1437 C CA . VAL A 1 181 ? -2.209 -3.122 -4.530 1.00 79.19 181 VAL A CA 1
ATOM 1438 C C . VAL A 1 181 ? -0.948 -3.629 -5.237 1.00 79.19 181 VAL A C 1
ATOM 1440 O O . VAL A 1 181 ? -0.143 -2.797 -5.669 1.00 79.19 181 VAL A O 1
ATOM 1443 N N . PRO A 1 182 ? -0.721 -4.951 -5.328 1.00 79.56 182 PRO A N 1
ATOM 1444 C CA . PRO A 1 182 ? 0.435 -5.467 -6.048 1.00 79.56 182 PRO A CA 1
ATOM 1445 C C . PRO A 1 182 ? 0.319 -5.126 -7.537 1.00 79.56 182 PRO A C 1
ATOM 1447 O O . PRO A 1 182 ? -0.786 -5.070 -8.087 1.00 79.56 182 PRO A O 1
ATOM 1450 N N . ILE A 1 183 ? 1.461 -4.927 -8.193 1.00 87.62 183 ILE A N 1
ATOM 1451 C CA . ILE A 1 183 ? 1.506 -4.862 -9.651 1.00 87.62 183 ILE A CA 1
ATOM 1452 C C . ILE A 1 183 ? 1.358 -6.294 -10.165 1.00 87.62 183 ILE A C 1
ATOM 1454 O O . ILE A 1 183 ? 2.211 -7.144 -9.908 1.00 87.62 183 ILE A O 1
ATOM 1458 N N . THR A 1 184 ? 0.234 -6.586 -10.821 1.00 89.81 184 THR A N 1
ATOM 1459 C CA . THR A 1 184 ? -0.031 -7.931 -11.342 1.00 89.81 184 THR A CA 1
ATOM 1460 C C . THR A 1 184 ? 0.708 -8.159 -12.658 1.00 89.81 184 THR A C 1
ATOM 1462 O O . THR A 1 184 ? 1.084 -7.209 -13.346 1.00 89.81 184 THR A O 1
ATOM 1465 N N . VAL A 1 185 ? 0.888 -9.427 -13.033 1.00 90.69 185 VAL A N 1
ATOM 1466 C CA . VAL A 1 185 ? 1.522 -9.801 -14.310 1.00 90.69 185 VAL A CA 1
ATOM 1467 C C . VAL A 1 185 ? 0.708 -9.279 -15.495 1.00 90.69 185 VAL A C 1
ATOM 1469 O O . VAL A 1 185 ? 1.268 -8.855 -16.501 1.00 90.69 185 VAL A O 1
ATOM 1472 N N . GLU A 1 186 ? -0.618 -9.266 -15.371 1.00 92.44 186 GLU A N 1
ATOM 1473 C CA . GLU A 1 186 ? -1.515 -8.723 -16.388 1.00 92.44 186 GLU A CA 1
ATOM 1474 C C . GLU A 1 186 ? -1.314 -7.213 -16.550 1.00 92.44 186 GLU A C 1
ATOM 1476 O O . GLU A 1 186 ? -1.274 -6.727 -17.675 1.00 92.44 186 GLU A O 1
ATOM 1481 N N . PHE A 1 187 ? -1.139 -6.474 -15.448 1.00 92.94 187 PHE A N 1
ATOM 1482 C CA . PHE A 1 187 ? -0.845 -5.043 -15.524 1.00 92.94 187 PHE A CA 1
ATOM 1483 C C . PHE A 1 187 ? 0.528 -4.790 -16.148 1.00 92.94 187 PHE A C 1
ATOM 1485 O O . PHE A 1 187 ? 0.660 -3.926 -17.005 1.00 92.94 187 PHE A O 1
ATOM 1492 N N . GLU A 1 188 ? 1.547 -5.562 -15.760 1.00 92.38 188 GLU A N 1
ATOM 1493 C CA . GLU A 1 188 ? 2.874 -5.482 -16.376 1.00 92.38 188 GLU A CA 1
ATOM 1494 C C . GLU A 1 188 ? 2.817 -5.733 -17.892 1.00 92.38 188 GLU A C 1
ATOM 1496 O O . GLU A 1 188 ? 3.424 -4.988 -18.659 1.00 92.38 188 GLU A O 1
ATOM 1501 N N . THR A 1 189 ? 2.033 -6.727 -18.319 1.00 93.62 189 THR A N 1
ATOM 1502 C CA . THR A 1 189 ? 1.825 -7.048 -19.739 1.00 93.62 189 THR A CA 1
ATOM 1503 C C . THR A 1 189 ? 1.160 -5.890 -20.482 1.00 93.62 189 THR A C 1
ATOM 1505 O O . THR A 1 189 ? 1.586 -5.544 -21.578 1.00 93.62 189 THR A O 1
ATOM 1508 N N . GLU A 1 190 ? 0.165 -5.241 -19.878 1.00 95.38 190 GLU A N 1
ATOM 1509 C CA . GLU A 1 190 ? -0.503 -4.078 -20.473 1.00 95.38 190 GLU A CA 1
ATOM 1510 C C . GLU A 1 190 ? 0.460 -2.897 -20.677 1.00 95.38 190 GLU A C 1
ATOM 1512 O O . GLU A 1 190 ? 0.420 -2.220 -21.706 1.00 95.38 190 GLU A O 1
ATOM 1517 N N . ILE A 1 191 ? 1.357 -2.657 -19.712 1.00 93.31 191 ILE A N 1
ATOM 1518 C CA . ILE A 1 191 ? 2.405 -1.637 -19.846 1.00 93.31 191 ILE A CA 1
ATOM 1519 C C . ILE A 1 191 ? 3.368 -2.001 -20.981 1.00 93.31 191 ILE A C 1
ATOM 1521 O O . ILE A 1 191 ? 3.710 -1.130 -21.782 1.00 93.31 191 ILE A O 1
ATOM 1525 N N . ASP A 1 192 ? 3.768 -3.270 -21.087 1.00 91.94 192 ASP A N 1
ATOM 1526 C CA . ASP A 1 192 ? 4.631 -3.745 -22.173 1.00 91.94 192 ASP A CA 1
ATOM 1527 C C . ASP A 1 192 ? 3.985 -3.550 -23.547 1.00 91.94 192 ASP A C 1
ATOM 1529 O O . ASP A 1 192 ? 4.624 -3.037 -24.468 1.00 91.94 192 ASP A O 1
ATOM 1533 N N . GLU A 1 193 ? 2.719 -3.939 -23.699 1.00 93.69 193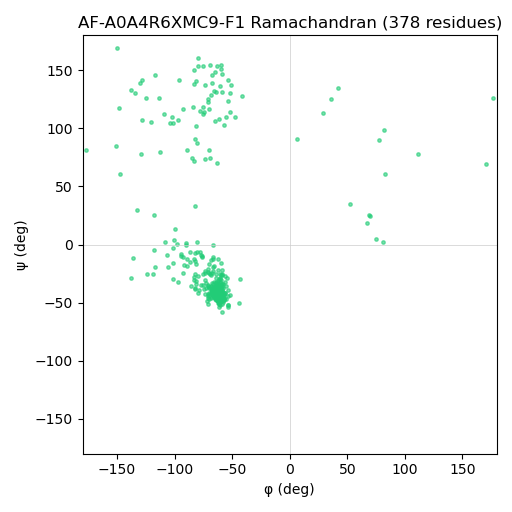 GLU A N 1
ATOM 1534 C CA . GLU A 1 193 ? 1.965 -3.767 -24.943 1.00 93.69 193 GLU A CA 1
ATOM 1535 C C . GLU A 1 193 ? 1.875 -2.287 -25.332 1.00 93.69 193 GLU A C 1
ATOM 1537 O O . GLU A 1 193 ? 2.210 -1.927 -26.464 1.00 93.69 193 GLU A O 1
ATOM 1542 N N . TYR A 1 194 ? 1.544 -1.409 -24.381 1.00 93.56 194 TYR A N 1
ATOM 1543 C CA . TYR A 1 194 ? 1.493 0.028 -24.639 1.00 93.56 194 TYR A CA 1
ATOM 1544 C C . TYR A 1 194 ? 2.855 0.598 -25.056 1.00 93.56 194 TYR A C 1
ATOM 1546 O O . TYR A 1 194 ? 2.926 1.350 -26.028 1.00 93.56 194 TYR A O 1
ATOM 1554 N N . MET A 1 195 ? 3.937 0.241 -24.354 1.00 90.25 195 MET A N 1
ATOM 1555 C CA . MET A 1 195 ? 5.295 0.714 -24.657 1.00 90.25 195 MET A CA 1
ATOM 1556 C C . MET A 1 195 ? 5.797 0.243 -26.026 1.00 90.25 195 MET A C 1
ATOM 1558 O O . MET A 1 195 ? 6.537 0.973 -26.686 1.00 90.25 195 MET A O 1
ATOM 1562 N N . ASN A 1 196 ? 5.395 -0.952 -26.465 1.00 90.00 196 ASN A N 1
ATOM 1563 C CA . ASN A 1 196 ? 5.731 -1.462 -27.793 1.00 90.00 196 ASN A CA 1
ATOM 1564 C C . ASN A 1 196 ? 5.045 -0.657 -28.909 1.00 90.00 196 ASN A C 1
ATOM 1566 O O . ASN A 1 196 ? 5.667 -0.383 -29.937 1.00 90.00 196 ASN A O 1
ATOM 1570 N N . ASP A 1 197 ? 3.789 -0.256 -28.698 1.00 90.69 197 ASP A N 1
ATOM 1571 C CA . ASP A 1 197 ? 3.012 0.525 -29.668 1.00 90.69 197 ASP A CA 1
ATOM 1572 C C . ASP A 1 197 ? 3.319 2.033 -29.611 1.00 90.69 197 ASP A C 1
ATOM 1574 O O . ASP A 1 197 ? 3.184 2.743 -30.611 1.00 90.69 197 ASP A O 1
ATOM 1578 N N . HIS A 1 198 ? 3.773 2.518 -28.454 1.00 88.44 198 HIS A N 1
ATOM 1579 C CA . HIS A 1 198 ? 4.093 3.918 -28.183 1.00 88.44 198 HIS A CA 1
ATOM 1580 C C . HIS A 1 198 ? 5.498 4.016 -27.577 1.00 88.44 198 HIS A C 1
ATOM 1582 O O . HIS A 1 198 ? 5.629 4.203 -26.362 1.00 88.44 198 HIS A O 1
ATOM 1588 N N . PRO A 1 199 ? 6.560 3.909 -28.400 1.00 82.25 199 PRO A N 1
ATOM 1589 C CA . PRO A 1 199 ? 7.931 3.989 -27.919 1.00 82.25 199 PRO A CA 1
ATOM 1590 C C . PRO A 1 199 ? 8.153 5.232 -27.057 1.00 82.25 199 PRO A C 1
ATOM 1592 O O . PRO A 1 199 ? 7.668 6.325 -27.370 1.00 82.25 199 PRO A O 1
ATOM 1595 N N . TRP A 1 200 ? 8.877 5.050 -25.956 1.00 76.50 200 TRP A N 1
ATOM 1596 C CA . TRP A 1 200 ? 9.228 6.141 -25.057 1.00 76.50 200 TRP A CA 1
ATOM 1597 C C . TRP A 1 200 ? 10.017 7.227 -25.804 1.00 76.50 200 TRP A C 1
ATOM 1599 O O . TRP A 1 200 ? 10.762 6.937 -26.736 1.00 76.50 200 TRP A O 1
ATOM 1609 N N . VAL A 1 201 ? 9.846 8.495 -25.420 1.00 67.00 201 VAL A N 1
ATOM 1610 C CA . VAL A 1 201 ? 10.408 9.633 -26.166 1.00 67.00 201 VAL A CA 1
ATOM 1611 C C . VAL A 1 201 ? 11.948 9.588 -26.127 1.00 67.00 201 VAL A C 1
ATOM 1613 O O . VAL A 1 201 ? 12.570 9.878 -25.101 1.00 67.00 201 VAL A O 1
ATOM 1616 N N . ASP A 1 202 ? 12.546 9.219 -27.265 1.00 60.75 202 ASP A N 1
ATOM 1617 C CA . ASP A 1 202 ? 13.953 8.807 -27.426 1.00 60.75 202 ASP A CA 1
ATOM 1618 C C . ASP A 1 202 ? 15.015 9.882 -27.117 1.00 60.75 202 ASP A C 1
ATOM 1620 O O . ASP A 1 202 ? 16.153 9.547 -26.803 1.00 60.75 202 ASP A O 1
ATOM 1624 N N . ALA A 1 203 ? 14.706 11.178 -27.223 1.00 49.72 203 ALA A N 1
ATOM 1625 C CA . ALA A 1 203 ? 15.765 12.180 -27.419 1.00 49.72 203 ALA A CA 1
ATOM 1626 C C . ALA A 1 203 ? 16.508 12.645 -26.148 1.00 49.72 203 ALA A C 1
ATOM 1628 O O . ALA A 1 203 ? 17.540 13.285 -26.269 1.00 49.72 203 ALA A O 1
ATOM 1629 N N . PHE A 1 204 ? 16.002 12.371 -24.941 1.00 53.72 204 PHE A N 1
ATOM 1630 C CA . PHE A 1 204 ? 16.645 12.837 -23.695 1.00 53.72 204 PHE A CA 1
ATOM 1631 C C . PHE A 1 204 ? 16.673 11.790 -22.586 1.00 53.72 204 PHE A C 1
ATOM 1633 O O . PHE A 1 204 ? 17.594 11.789 -21.783 1.00 53.72 204 PHE A O 1
ATOM 1640 N N . SER A 1 205 ? 15.708 10.869 -22.539 1.00 57.72 205 SER A N 1
ATOM 1641 C CA . SER A 1 205 ? 15.790 9.712 -21.641 1.00 57.72 205 SER A CA 1
ATOM 1642 C C . SER A 1 205 ? 17.066 8.924 -21.921 1.00 57.72 205 SER A C 1
ATOM 1644 O O . SER A 1 205 ? 17.801 8.633 -20.989 1.00 57.72 205 SER A O 1
ATOM 1646 N N . LYS A 1 206 ? 17.400 8.716 -23.199 1.00 55.09 206 LYS A N 1
ATOM 1647 C CA . LYS A 1 206 ? 18.678 8.151 -23.625 1.00 55.09 206 LYS A CA 1
ATOM 1648 C C . LYS A 1 206 ? 19.866 9.013 -23.188 1.00 55.09 206 LYS A C 1
ATOM 1650 O O . LYS A 1 206 ? 20.710 8.492 -22.485 1.00 55.09 206 LYS A O 1
ATOM 1655 N N . ASP A 1 207 ? 19.896 10.315 -23.472 1.00 56.69 207 ASP A N 1
ATOM 1656 C CA . ASP A 1 207 ? 21.039 11.178 -23.118 1.00 56.69 207 ASP A CA 1
ATOM 1657 C C . ASP A 1 207 ? 21.235 11.368 -21.601 1.00 56.69 207 ASP A C 1
ATOM 1659 O O . ASP A 1 207 ? 22.368 11.390 -21.130 1.00 56.69 207 ASP A O 1
ATOM 1663 N N . PHE A 1 208 ? 20.162 11.482 -20.811 1.00 61.84 208 PHE A N 1
ATOM 1664 C CA . PHE A 1 208 ? 20.216 11.565 -19.346 1.00 61.84 208 PHE A CA 1
ATOM 1665 C C . PHE A 1 208 ? 20.643 10.232 -18.733 1.00 61.84 208 PHE A C 1
ATOM 1667 O O . PHE A 1 208 ? 21.540 10.200 -17.891 1.00 61.84 208 PHE A O 1
ATOM 1674 N N . ILE A 1 209 ? 20.038 9.127 -19.179 1.00 63.50 209 ILE A N 1
ATOM 1675 C CA . ILE A 1 209 ? 20.386 7.784 -18.709 1.00 63.50 209 ILE A CA 1
ATOM 1676 C C . ILE A 1 209 ? 21.818 7.432 -19.147 1.00 63.50 209 ILE A C 1
ATOM 1678 O O . ILE A 1 209 ? 22.590 6.917 -18.350 1.00 63.50 209 ILE A O 1
ATOM 1682 N N . GLU A 1 210 ? 22.241 7.772 -20.363 1.00 61.94 210 GLU A N 1
ATOM 1683 C CA . GLU A 1 210 ? 23.617 7.583 -20.839 1.00 61.94 210 GLU A CA 1
ATOM 1684 C C . GLU A 1 210 ? 24.614 8.502 -20.114 1.00 61.94 210 GLU A C 1
ATOM 1686 O O . GLU A 1 210 ? 25.728 8.069 -19.807 1.00 61.94 210 GLU A O 1
ATOM 1691 N N . ALA A 1 211 ? 24.236 9.745 -19.789 1.00 64.38 211 ALA A N 1
ATOM 1692 C CA . ALA A 1 211 ? 25.088 10.674 -19.045 1.00 64.38 211 ALA A CA 1
ATOM 1693 C C . ALA A 1 211 ? 25.311 10.235 -17.590 1.00 64.38 211 ALA A C 1
ATOM 1695 O O . ALA A 1 211 ? 26.442 10.322 -17.099 1.00 64.38 211 ALA A O 1
ATOM 1696 N N . GLU A 1 212 ? 24.261 9.759 -16.917 1.00 65.44 212 GLU A N 1
ATOM 1697 C CA . GLU A 1 212 ? 24.320 9.306 -15.522 1.00 65.44 212 GLU A CA 1
ATOM 1698 C C . GLU A 1 212 ? 24.859 7.874 -15.388 1.00 65.44 212 GLU A C 1
ATOM 1700 O O . GLU A 1 212 ? 25.590 7.589 -14.437 1.00 65.44 212 GLU A O 1
ATOM 1705 N N . PHE A 1 213 ? 24.570 6.985 -16.347 1.00 65.88 213 PHE A N 1
ATOM 1706 C CA . PHE A 1 213 ? 24.827 5.546 -16.201 1.00 65.88 213 PHE A CA 1
ATOM 1707 C C . PHE A 1 213 ? 25.809 4.929 -17.199 1.00 65.88 213 PHE A C 1
ATOM 1709 O O . PHE A 1 213 ? 26.125 3.768 -16.997 1.00 65.88 213 PHE A O 1
ATOM 1716 N N . ARG A 1 214 ? 26.315 5.682 -18.195 1.00 61.75 214 ARG A N 1
ATOM 1717 C CA . ARG A 1 214 ? 27.371 5.345 -19.190 1.00 61.75 214 ARG A CA 1
ATOM 1718 C C . ARG A 1 214 ? 27.418 3.888 -19.696 1.00 61.75 214 ARG A C 1
ATOM 1720 O O . ARG A 1 214 ? 27.661 2.955 -18.949 1.00 61.75 214 ARG A O 1
ATOM 1727 N N . ASP A 1 215 ? 27.368 3.708 -21.016 1.00 66.38 215 ASP A N 1
ATOM 1728 C CA . ASP A 1 215 ? 27.535 2.402 -21.690 1.00 66.38 215 ASP A CA 1
ATOM 1729 C C . ASP A 1 215 ? 26.382 1.393 -21.477 1.00 66.38 215 ASP A C 1
ATOM 1731 O O . ASP A 1 215 ? 26.568 0.182 -21.628 1.00 66.38 215 ASP A O 1
ATOM 1735 N N . LEU A 1 216 ? 25.164 1.864 -21.182 1.00 70.50 216 LEU A N 1
ATOM 1736 C CA . LEU A 1 216 ? 23.975 1.006 -21.185 1.00 70.50 216 LEU A CA 1
ATOM 1737 C C . LEU A 1 216 ? 23.547 0.660 -22.619 1.00 70.50 216 LEU A C 1
ATOM 1739 O O . LEU A 1 216 ? 23.524 1.512 -23.505 1.00 70.50 216 LEU A O 1
ATOM 1743 N N . SER A 1 217 ? 23.176 -0.601 -22.856 1.00 72.75 217 SER A N 1
ATOM 1744 C CA . SER A 1 217 ? 22.551 -0.993 -24.122 1.00 72.75 217 SER A CA 1
ATOM 1745 C C . SER A 1 217 ? 21.141 -0.408 -24.231 1.00 72.75 217 SER A C 1
ATOM 1747 O O . SER A 1 217 ? 20.466 -0.211 -23.224 1.00 72.75 217 SER A O 1
ATOM 1749 N N . GLU A 1 218 ? 20.636 -0.214 -25.452 1.00 74.44 218 GLU A N 1
ATOM 1750 C CA . GLU A 1 218 ? 19.252 0.248 -25.674 1.00 74.44 218 GLU A CA 1
ATOM 1751 C C . GLU A 1 218 ? 18.220 -0.655 -24.981 1.00 74.44 218 GLU A C 1
ATOM 1753 O O . GLU A 1 218 ? 17.244 -0.174 -24.412 1.00 74.44 218 GLU A O 1
ATOM 1758 N N . SER A 1 219 ? 18.483 -1.964 -24.936 1.00 74.38 219 SER A N 1
ATOM 1759 C CA . SER A 1 219 ? 17.654 -2.913 -24.191 1.00 74.38 219 SER A CA 1
ATOM 1760 C C . SER A 1 219 ? 17.662 -2.655 -22.681 1.00 74.38 219 SER A C 1
ATOM 1762 O O . SER A 1 219 ? 16.628 -2.797 -22.040 1.00 74.38 219 SER A O 1
ATOM 1764 N N . ALA A 1 220 ? 18.802 -2.267 -22.102 1.00 75.31 220 ALA A N 1
ATOM 1765 C CA . ALA A 1 220 ? 18.902 -1.948 -20.680 1.00 75.31 220 ALA A CA 1
ATOM 1766 C C . ALA A 1 220 ? 18.175 -0.636 -20.348 1.00 75.31 220 ALA A C 1
ATOM 1768 O O . ALA A 1 220 ? 17.510 -0.555 -19.319 1.00 75.31 220 ALA A O 1
ATOM 1769 N N . VAL A 1 221 ? 18.237 0.356 -21.244 1.00 76.88 221 VAL A N 1
ATOM 1770 C CA . VAL A 1 221 ? 17.470 1.607 -21.124 1.00 76.88 221 VAL A CA 1
ATOM 1771 C C . VAL A 1 221 ? 15.966 1.329 -21.168 1.00 76.88 221 VAL A C 1
ATOM 1773 O O . VAL A 1 221 ? 15.236 1.800 -20.300 1.00 76.88 221 VAL A O 1
ATOM 1776 N N . ALA A 1 222 ? 15.498 0.519 -22.122 1.00 77.62 222 ALA A N 1
ATOM 1777 C CA . ALA A 1 222 ? 14.085 0.151 -22.225 1.00 77.62 222 ALA A CA 1
ATOM 1778 C C . ALA A 1 222 ? 13.582 -0.575 -20.964 1.00 77.62 222 ALA A C 1
ATOM 1780 O O . ALA A 1 222 ? 12.532 -0.220 -20.424 1.00 77.62 222 ALA A O 1
ATOM 1781 N N . THR A 1 223 ? 14.361 -1.532 -20.444 1.00 79.31 223 THR A N 1
ATOM 1782 C CA . THR A 1 223 ? 14.053 -2.202 -19.172 1.00 79.31 223 THR A CA 1
ATOM 1783 C C . THR A 1 223 ? 13.992 -1.202 -18.020 1.00 79.31 223 THR A C 1
ATOM 1785 O O . THR A 1 223 ? 13.036 -1.223 -17.253 1.00 79.31 223 THR A O 1
ATOM 1788 N N . LEU A 1 224 ? 14.961 -0.290 -17.907 1.00 78.81 224 LEU A N 1
ATOM 1789 C CA . LEU A 1 224 ? 14.991 0.718 -16.846 1.00 78.81 224 LEU A CA 1
ATOM 1790 C C . LEU A 1 224 ? 13.750 1.623 -16.866 1.00 78.81 224 LEU A C 1
ATOM 1792 O O . LEU A 1 224 ? 13.154 1.879 -15.817 1.00 78.81 224 LEU A O 1
ATOM 1796 N N . VAL A 1 225 ? 13.342 2.083 -18.052 1.00 82.31 225 VAL A N 1
ATOM 1797 C CA . VAL A 1 225 ? 12.137 2.906 -18.233 1.00 82.31 225 VAL A CA 1
ATOM 1798 C C . VAL A 1 225 ? 10.894 2.132 -17.800 1.00 82.31 225 VAL A C 1
ATOM 1800 O O . VAL A 1 225 ? 10.136 2.628 -16.967 1.00 82.31 225 VAL A O 1
ATOM 1803 N N . LYS A 1 226 ? 10.724 0.893 -18.283 1.00 85.44 226 LYS A N 1
ATOM 1804 C CA . LYS A 1 226 ? 9.616 0.018 -17.874 1.00 85.44 226 LYS A CA 1
ATOM 1805 C C . LYS A 1 226 ? 9.564 -0.130 -16.352 1.00 85.44 226 LYS A C 1
ATOM 1807 O O . LYS A 1 226 ? 8.526 0.111 -15.739 1.00 85.44 226 LYS A O 1
ATOM 1812 N N . GLN A 1 227 ? 10.686 -0.490 -15.733 1.00 83.69 227 GLN A N 1
ATOM 1813 C CA . GLN A 1 227 ? 10.744 -0.718 -14.290 1.00 83.69 227 GLN A CA 1
ATOM 1814 C C . GLN A 1 227 ? 10.432 0.555 -13.495 1.00 83.69 227 GLN A C 1
ATOM 1816 O O . GLN A 1 227 ? 9.711 0.496 -12.501 1.00 83.69 227 GLN A O 1
ATOM 1821 N N . SER A 1 228 ? 10.885 1.716 -13.971 1.00 82.56 228 SER A N 1
ATOM 1822 C CA . SER A 1 228 ? 10.579 3.013 -13.357 1.00 82.56 228 SER A CA 1
ATOM 1823 C C . SER A 1 228 ? 9.084 3.346 -13.424 1.00 82.56 228 SER A C 1
ATOM 1825 O O . SER A 1 228 ? 8.514 3.811 -12.436 1.00 82.56 228 SER A O 1
ATOM 1827 N N . ILE A 1 229 ? 8.422 3.058 -14.552 1.00 86.56 229 ILE A N 1
ATOM 1828 C CA . ILE A 1 229 ? 6.969 3.232 -14.707 1.00 86.56 229 ILE A CA 1
ATOM 1829 C C . ILE A 1 229 ? 6.220 2.332 -13.719 1.00 86.56 229 ILE A C 1
ATOM 1831 O O . ILE A 1 229 ? 5.370 2.812 -12.968 1.00 86.56 229 ILE A O 1
ATOM 1835 N N . LEU A 1 230 ? 6.549 1.039 -13.670 1.00 88.25 230 LEU A N 1
ATOM 1836 C CA . LEU A 1 230 ? 5.890 0.094 -12.762 1.00 88.25 230 LEU A CA 1
ATOM 1837 C C . LEU A 1 230 ? 6.110 0.473 -11.291 1.00 88.25 230 LEU A C 1
ATOM 1839 O O . LEU A 1 230 ? 5.172 0.438 -10.493 1.00 88.25 230 LEU A O 1
ATOM 1843 N N . GLN A 1 231 ? 7.323 0.910 -10.940 1.00 84.25 231 GLN A N 1
ATOM 1844 C CA . GLN A 1 231 ? 7.637 1.406 -9.602 1.00 84.25 231 GLN A CA 1
ATOM 1845 C C . GLN A 1 231 ? 6.820 2.651 -9.255 1.00 84.25 231 GLN A C 1
ATOM 1847 O O . GLN A 1 231 ? 6.347 2.780 -8.127 1.00 84.25 231 GLN A O 1
ATOM 1852 N N . TYR A 1 232 ? 6.615 3.554 -10.213 1.00 85.25 232 TYR A N 1
ATOM 1853 C CA . TYR A 1 232 ? 5.790 4.737 -10.009 1.00 85.25 232 TYR A CA 1
ATOM 1854 C C . TYR A 1 232 ? 4.337 4.362 -9.680 1.00 85.25 232 TYR A C 1
ATOM 1856 O O . TYR A 1 232 ? 3.786 4.850 -8.690 1.00 85.25 232 TYR A O 1
ATOM 1864 N N . TYR A 1 233 ? 3.739 3.426 -10.427 1.00 87.31 233 TYR A N 1
ATOM 1865 C CA . TYR A 1 233 ? 2.406 2.893 -10.110 1.00 87.31 233 TYR A CA 1
ATOM 1866 C C . TYR A 1 233 ? 2.355 2.220 -8.736 1.00 87.31 233 TYR A C 1
ATOM 1868 O O . TYR A 1 233 ? 1.421 2.465 -7.968 1.00 87.31 233 TYR A O 1
ATOM 1876 N N . TYR A 1 234 ? 3.379 1.442 -8.384 1.00 84.56 234 TYR A N 1
ATOM 1877 C CA . TYR A 1 234 ? 3.491 0.836 -7.060 1.00 84.56 234 TYR A CA 1
ATOM 1878 C C . TYR A 1 234 ? 3.519 1.893 -5.940 1.00 84.56 234 TYR A C 1
ATOM 1880 O O . TYR A 1 234 ? 2.732 1.812 -4.994 1.00 84.56 234 TYR A O 1
ATOM 1888 N N . ILE A 1 235 ? 4.355 2.931 -6.072 1.00 82.38 235 ILE A N 1
ATOM 1889 C CA . ILE A 1 235 ? 4.489 4.019 -5.087 1.00 82.38 235 ILE A CA 1
ATOM 1890 C C . ILE A 1 235 ? 3.159 4.759 -4.887 1.00 82.38 235 ILE A C 1
ATOM 1892 O O . ILE A 1 235 ? 2.758 5.058 -3.760 1.00 82.38 235 ILE A O 1
ATOM 1896 N N . MET A 1 236 ? 2.435 5.040 -5.967 1.00 80.94 236 MET A N 1
ATOM 1897 C CA . MET A 1 236 ? 1.130 5.693 -5.857 1.00 80.94 236 MET A CA 1
ATOM 1898 C C . MET A 1 236 ? 0.096 4.806 -5.165 1.00 80.94 236 MET A C 1
ATOM 1900 O O . MET A 1 236 ? -0.739 5.319 -4.419 1.00 80.94 236 MET A O 1
ATOM 1904 N N . ASN A 1 237 ? 0.155 3.489 -5.358 1.00 77.25 237 ASN A N 1
ATOM 1905 C CA . ASN A 1 237 ? -0.745 2.565 -4.676 1.00 77.25 237 ASN A CA 1
ATOM 1906 C C . ASN A 1 237 ? -0.467 2.510 -3.167 1.00 77.25 237 ASN A C 1
ATOM 1908 O O . ASN A 1 237 ? -1.417 2.568 -2.387 1.00 77.25 237 ASN A O 1
ATOM 1912 N N . ILE A 1 238 ? 0.803 2.484 -2.742 1.00 74.44 238 ILE A N 1
ATOM 1913 C CA . ILE A 1 238 ? 1.155 2.508 -1.309 1.00 74.44 238 ILE A CA 1
ATOM 1914 C C . ILE A 1 238 ? 0.898 3.871 -0.655 1.00 74.44 238 ILE A C 1
ATOM 1916 O O . ILE A 1 238 ? 0.726 3.936 0.557 1.00 74.44 238 ILE A O 1
ATOM 1920 N N . SER A 1 239 ? 0.825 4.964 -1.426 1.00 72.38 239 SER A N 1
ATOM 1921 C CA . SER A 1 239 ? 0.518 6.301 -0.889 1.00 72.38 239 SER A CA 1
ATOM 1922 C C . SER A 1 239 ? -0.911 6.430 -0.337 1.00 72.38 239 SER A C 1
ATOM 1924 O O . SER A 1 239 ? -1.220 7.383 0.378 1.00 72.38 239 SER A O 1
ATOM 1926 N N . ASN A 1 240 ? -1.764 5.435 -0.596 1.00 70.44 240 ASN A N 1
ATOM 1927 C CA . ASN A 1 240 ? -3.142 5.345 -0.123 1.00 70.44 240 ASN A CA 1
ATOM 1928 C C . ASN A 1 240 ? -3.266 4.802 1.320 1.00 70.44 240 ASN A C 1
ATOM 1930 O O . ASN A 1 240 ? -4.233 4.118 1.657 1.00 70.44 240 ASN A O 1
ATOM 1934 N N . VAL A 1 241 ? -2.296 5.093 2.193 1.00 75.38 241 VAL A N 1
ATOM 1935 C CA . VAL A 1 241 ? -2.371 4.713 3.614 1.00 75.38 241 VAL A CA 1
ATOM 1936 C C . VAL A 1 241 ? -3.551 5.449 4.266 1.00 75.38 241 VAL A C 1
ATOM 1938 O O . VAL A 1 241 ? -3.674 6.669 4.102 1.00 75.38 241 VAL A O 1
ATOM 1941 N N . PRO A 1 242 ? -4.432 4.762 5.018 1.00 78.25 242 PRO A N 1
ATOM 1942 C CA . PRO A 1 242 ? -5.538 5.423 5.700 1.00 78.25 242 PRO A CA 1
ATOM 1943 C C . PRO A 1 242 ? -5.040 6.478 6.695 1.00 78.25 242 PRO A C 1
ATOM 1945 O O . PRO A 1 242 ? -3.951 6.387 7.257 1.00 78.25 242 PRO A O 1
ATOM 1948 N N . VAL A 1 243 ? -5.873 7.482 6.975 1.00 80.75 243 VAL A N 1
ATOM 1949 C CA . VAL A 1 243 ? -5.567 8.472 8.015 1.00 80.75 243 VAL A CA 1
ATOM 1950 C C . VAL A 1 243 ? -5.769 7.826 9.386 1.00 80.75 243 VAL A C 1
ATOM 1952 O O . VAL A 1 243 ? -6.890 7.506 9.771 1.00 80.75 243 VAL A O 1
ATOM 1955 N N . LEU A 1 244 ? -4.686 7.671 10.146 1.00 83.56 244 LEU A N 1
ATOM 1956 C CA . LEU A 1 244 ? -4.678 6.895 11.398 1.00 83.56 244 LEU A CA 1
ATOM 1957 C C . LEU A 1 244 ? -4.976 7.723 12.650 1.00 83.56 244 LEU A C 1
ATOM 1959 O O . LEU A 1 244 ? -5.358 7.189 13.690 1.00 83.56 244 LEU A O 1
ATOM 1963 N N . ARG A 1 245 ? -4.848 9.050 12.564 1.00 89.06 245 ARG A N 1
ATOM 1964 C CA . ARG A 1 245 ? -5.116 9.962 13.686 1.00 89.06 245 ARG A CA 1
ATOM 1965 C C . ARG A 1 245 ? -6.509 9.774 14.325 1.00 89.06 245 ARG A C 1
ATOM 1967 O O . ARG A 1 245 ? -6.581 9.846 15.554 1.00 89.06 245 ARG A O 1
ATOM 1974 N N . PRO A 1 246 ? -7.602 9.527 13.575 1.00 93.12 246 PRO A N 1
ATOM 1975 C CA . PRO A 1 246 ? -8.902 9.209 14.161 1.00 93.12 246 PRO A CA 1
ATOM 1976 C C . PRO A 1 246 ? -8.896 7.965 15.048 1.00 93.12 246 PRO A C 1
ATOM 1978 O O . PRO A 1 246 ? -9.513 8.002 16.106 1.00 93.12 246 PRO A O 1
ATOM 1981 N N . LEU A 1 247 ? -8.158 6.910 14.682 1.00 93.62 247 LEU A N 1
ATOM 1982 C CA . LEU A 1 247 ? -8.038 5.708 15.512 1.00 93.62 247 LEU A CA 1
ATOM 1983 C C . LEU A 1 247 ? -7.384 6.027 16.853 1.00 93.62 247 LEU A C 1
ATOM 1985 O O . LEU A 1 247 ? -7.948 5.708 17.896 1.00 93.62 247 LEU A O 1
ATOM 1989 N N . MET A 1 248 ? -6.256 6.741 16.830 1.00 90.44 248 MET A N 1
ATOM 1990 C CA . MET A 1 248 ? -5.602 7.197 18.059 1.00 90.44 248 MET A CA 1
ATOM 1991 C C . MET A 1 248 ? -6.557 8.048 18.905 1.00 90.44 248 MET A C 1
ATOM 1993 O O . MET A 1 248 ? -6.731 7.793 20.090 1.00 90.44 248 MET A O 1
ATOM 1997 N N . THR A 1 249 ? -7.246 9.008 18.283 1.00 91.38 249 THR A N 1
ATOM 1998 C CA . THR A 1 249 ? -8.201 9.894 18.972 1.00 91.38 249 THR A CA 1
ATOM 1999 C C . THR A 1 249 ? -9.327 9.105 19.642 1.00 91.38 249 THR A C 1
ATOM 2001 O O . THR A 1 249 ? -9.627 9.333 20.812 1.00 91.38 249 THR A O 1
ATOM 2004 N N . ALA A 1 250 ? -9.929 8.158 18.920 1.00 92.81 250 ALA A N 1
ATOM 2005 C CA . ALA A 1 250 ? -10.995 7.315 19.439 1.00 92.81 250 ALA A CA 1
ATOM 2006 C C . ALA A 1 250 ? -10.503 6.458 20.616 1.00 92.81 250 ALA A C 1
ATOM 2008 O O . ALA A 1 250 ? -11.116 6.434 21.681 1.00 92.81 250 ALA A O 1
ATOM 2009 N N . CYS A 1 251 ? -9.345 5.821 20.468 1.00 92.06 251 CYS A N 1
ATOM 2010 C CA . CYS A 1 251 ? -8.774 4.977 21.507 1.00 92.06 251 CYS A CA 1
ATOM 2011 C C . CYS A 1 251 ? -8.369 5.746 22.775 1.00 92.06 251 CYS A C 1
ATOM 2013 O O . CYS A 1 251 ? -8.487 5.220 23.879 1.00 92.06 251 CYS A O 1
ATOM 2015 N N . GLU A 1 252 ? -7.935 7.001 22.648 1.00 88.38 252 GLU A N 1
ATOM 2016 C CA . GLU A 1 252 ? -7.590 7.846 23.796 1.00 88.38 252 GLU A CA 1
ATOM 2017 C C . GLU A 1 252 ? -8.819 8.365 24.555 1.00 88.38 252 GLU A C 1
ATOM 2019 O O . GLU A 1 252 ? -8.799 8.465 25.783 1.00 88.38 252 GLU A O 1
ATOM 2024 N N . GLN A 1 253 ? -9.887 8.720 23.836 1.00 84.94 253 GLN A N 1
ATOM 2025 C CA . GLN A 1 253 ? -11.060 9.374 24.420 1.00 84.94 253 GLN A CA 1
ATOM 2026 C C . GLN A 1 253 ? -12.055 8.388 25.045 1.00 84.94 253 GLN A C 1
ATOM 2028 O O . GLN A 1 253 ? -12.747 8.742 26.002 1.00 84.94 253 GLN A O 1
ATOM 2033 N N . PHE A 1 254 ? -12.118 7.150 24.548 1.00 79.75 254 PHE A N 1
ATOM 2034 C CA . PHE A 1 254 ? -13.133 6.173 24.944 1.00 79.75 254 PHE A CA 1
ATOM 2035 C C . PHE A 1 254 ? -12.518 5.003 25.716 1.00 79.75 254 PHE A C 1
ATOM 2037 O O . PHE A 1 254 ? -12.344 3.906 25.206 1.00 79.75 254 PHE A O 1
ATOM 2044 N N . GLN A 1 255 ? -12.243 5.200 27.008 1.00 75.19 255 GLN A N 1
ATOM 2045 C CA . GLN A 1 255 ? -11.642 4.157 27.858 1.00 75.19 255 GLN A CA 1
ATOM 2046 C C . GLN A 1 255 ? -12.431 2.835 27.894 1.00 75.19 255 GLN A C 1
ATOM 2048 O O . GLN A 1 255 ? -11.844 1.776 28.092 1.00 75.19 255 GLN A O 1
ATOM 2053 N N . ALA A 1 256 ? -13.750 2.872 27.676 1.00 78.25 256 ALA A N 1
ATOM 2054 C CA . ALA A 1 256 ? -14.577 1.667 27.600 1.00 78.25 256 ALA A CA 1
ATOM 2055 C C . ALA A 1 256 ? -14.191 0.735 26.432 1.00 78.25 256 ALA A C 1
ATOM 2057 O O . ALA A 1 256 ? -14.468 -0.459 26.500 1.00 78.25 256 ALA A O 1
ATOM 2058 N N . THR A 1 257 ? -13.518 1.253 25.398 1.00 82.31 257 THR A N 1
ATOM 2059 C CA . THR A 1 257 ? -13.081 0.499 24.214 1.00 82.31 257 THR A CA 1
ATOM 2060 C C . THR A 1 257 ? -11.607 0.096 24.268 1.00 82.31 257 THR A C 1
ATOM 2062 O O . THR A 1 257 ? -11.057 -0.334 23.257 1.00 82.31 257 THR A O 1
ATOM 2065 N N . ALA A 1 258 ? -10.961 0.197 25.436 1.00 84.44 258 ALA A N 1
ATOM 2066 C CA . ALA A 1 258 ? -9.558 -0.166 25.661 1.00 84.44 258 ALA A CA 1
ATOM 2067 C C . ALA A 1 258 ? -9.162 -1.504 25.021 1.00 84.44 258 ALA A C 1
ATOM 2069 O O . ALA A 1 258 ? -8.185 -1.600 24.282 1.00 84.44 258 ALA A O 1
ATOM 2070 N N . THR A 1 259 ? -9.962 -2.536 25.290 1.00 88.88 259 THR A N 1
ATOM 2071 C CA . THR A 1 259 ? -9.726 -3.909 24.836 1.00 88.88 259 THR A CA 1
ATOM 2072 C C . THR A 1 259 ? -9.873 -4.045 23.323 1.00 88.88 259 THR A C 1
ATOM 2074 O O . THR A 1 259 ? -9.113 -4.782 22.693 1.00 88.88 259 THR A O 1
ATOM 2077 N N . HIS A 1 260 ? -10.804 -3.300 22.719 1.00 95.06 260 HIS A N 1
ATOM 2078 C CA . HIS A 1 260 ? -10.940 -3.219 21.266 1.00 95.06 260 HIS A CA 1
ATOM 2079 C C . HIS A 1 260 ? -9.700 -2.572 20.646 1.00 95.06 260 HIS A C 1
ATOM 2081 O O . HIS A 1 260 ? -9.124 -3.135 19.721 1.00 95.06 260 HIS A O 1
ATOM 2087 N N . CYS A 1 261 ? -9.225 -1.461 21.208 1.00 95.12 261 CYS A N 1
ATOM 2088 C CA . CYS A 1 261 ? -8.019 -0.776 20.743 1.00 95.12 261 CYS A CA 1
ATOM 2089 C C . CYS A 1 261 ? -6.747 -1.621 20.881 1.00 95.12 261 CYS A C 1
ATOM 2091 O O . CYS A 1 261 ? -5.918 -1.617 19.976 1.00 95.12 261 CYS A O 1
ATOM 2093 N N . GLN A 1 262 ? -6.606 -2.390 21.963 1.00 92.69 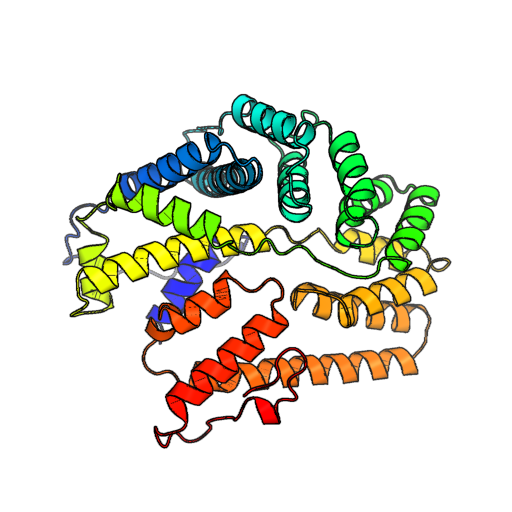262 GLN A N 1
ATOM 2094 C CA . GLN A 1 262 ? -5.511 -3.354 22.113 1.00 92.69 262 GLN A CA 1
ATOM 2095 C C . GLN A 1 262 ? -5.577 -4.463 21.054 1.00 92.69 262 GLN A C 1
ATOM 2097 O O . GLN A 1 262 ? -4.561 -4.786 20.448 1.00 92.69 262 GLN A O 1
ATOM 2102 N N . SER A 1 263 ? -6.768 -5.004 20.779 1.00 95.69 263 SER A N 1
ATOM 2103 C CA . SER A 1 263 ? -6.946 -6.037 19.744 1.00 95.69 263 SER A CA 1
ATOM 2104 C C . SER A 1 263 ? -6.621 -5.498 18.347 1.00 95.69 263 SER A C 1
ATOM 2106 O O . SER A 1 263 ? -5.920 -6.151 17.581 1.00 95.69 263 SER A O 1
ATOM 2108 N N . ILE A 1 264 ? -7.061 -4.272 18.044 1.00 97.25 264 ILE A N 1
ATOM 2109 C CA . ILE A 1 264 ? -6.705 -3.556 16.811 1.00 97.25 264 ILE A CA 1
ATOM 2110 C C . ILE A 1 264 ? -5.187 -3.405 16.699 1.00 97.25 264 ILE A C 1
ATOM 2112 O O . ILE A 1 264 ? -4.618 -3.701 15.652 1.00 97.25 264 ILE A O 1
ATOM 2116 N N . ALA A 1 265 ? -4.521 -2.989 17.777 1.00 96.12 265 ALA A N 1
ATOM 2117 C CA . ALA A 1 265 ? -3.072 -2.862 17.797 1.00 96.12 265 ALA A CA 1
ATOM 2118 C C . ALA A 1 265 ? -2.378 -4.202 17.496 1.00 96.12 265 ALA A C 1
ATOM 2120 O O . ALA A 1 265 ? -1.445 -4.232 16.700 1.00 96.12 265 ALA A O 1
ATOM 2121 N N . SER A 1 266 ? -2.860 -5.313 18.064 1.00 96.12 266 SER A N 1
ATOM 2122 C CA . SER A 1 266 ? -2.351 -6.658 17.764 1.00 96.12 266 SER A CA 1
ATOM 2123 C C . SER A 1 266 ? -2.523 -7.052 16.298 1.00 96.12 266 SER A C 1
ATOM 2125 O O . SER A 1 266 ? -1.564 -7.529 15.699 1.00 96.12 266 SER A O 1
ATOM 2127 N N . ILE A 1 267 ? -3.688 -6.795 15.693 1.00 97.12 267 ILE A N 1
ATOM 2128 C CA . ILE A 1 267 ? -3.910 -7.043 14.256 1.00 97.12 267 ILE A CA 1
ATOM 2129 C C . ILE A 1 267 ? -2.900 -6.248 13.425 1.00 97.12 267 ILE A C 1
ATOM 2131 O O . ILE A 1 267 ? -2.261 -6.797 12.531 1.00 97.12 267 ILE A O 1
ATOM 2135 N N . LEU A 1 268 ? -2.704 -4.969 13.752 1.00 95.94 268 LEU A N 1
ATOM 2136 C CA . LEU A 1 268 ? -1.756 -4.118 13.041 1.00 95.94 268 LEU A CA 1
ATOM 2137 C C . LEU A 1 268 ? -0.304 -4.603 13.201 1.00 95.94 268 LEU A C 1
ATOM 2139 O O . LEU A 1 268 ? 0.442 -4.612 12.224 1.00 95.94 268 LEU A O 1
ATOM 2143 N N . MET A 1 269 ? 0.101 -5.043 14.395 1.00 94.75 269 MET A N 1
ATOM 2144 C CA . MET A 1 269 ? 1.457 -5.548 14.647 1.00 94.75 269 MET A CA 1
ATOM 2145 C C . MET A 1 269 ? 1.743 -6.873 13.931 1.00 94.75 269 MET A C 1
ATOM 2147 O O . MET A 1 269 ? 2.810 -7.025 13.338 1.00 94.75 269 MET A O 1
ATOM 2151 N N . ASP A 1 270 ? 0.810 -7.823 14.008 1.00 93.88 270 ASP A N 1
ATOM 2152 C CA . ASP A 1 270 ? 1.077 -9.231 13.693 1.00 93.88 270 ASP A CA 1
ATOM 2153 C C . ASP A 1 270 ? 0.479 -9.680 12.343 1.00 93.88 270 ASP A C 1
ATOM 2155 O O . ASP A 1 270 ? 0.932 -10.673 11.771 1.00 93.88 270 ASP A O 1
ATOM 2159 N N . HIS A 1 271 ? -0.502 -8.944 11.807 1.00 94.75 271 HIS A N 1
ATOM 2160 C CA . HIS A 1 271 ? -1.278 -9.316 10.615 1.00 94.75 271 HIS A CA 1
ATOM 2161 C C . HIS A 1 271 ? -1.417 -8.172 9.591 1.00 94.75 271 HIS A C 1
ATOM 2163 O O . HIS A 1 271 ? -2.407 -8.106 8.858 1.00 94.75 271 HIS A O 1
ATOM 2169 N N . SER A 1 272 ? -0.432 -7.271 9.525 1.00 93.31 272 SER A N 1
ATOM 2170 C CA . SER A 1 272 ? -0.352 -6.245 8.475 1.00 93.31 272 SER A CA 1
ATOM 2171 C C . SER A 1 272 ? 0.547 -6.657 7.318 1.00 93.31 272 SER A C 1
ATOM 2173 O O . SER A 1 272 ? 1.636 -7.184 7.529 1.00 93.31 272 SER A O 1
ATOM 2175 N N . ASP A 1 273 ? 0.139 -6.303 6.100 1.00 90.12 273 ASP A N 1
ATOM 2176 C CA . ASP A 1 273 ? 0.960 -6.421 4.891 1.00 90.12 273 ASP A CA 1
ATOM 2177 C C . ASP A 1 273 ? 2.038 -5.332 4.767 1.00 90.12 273 ASP A C 1
ATOM 2179 O O . ASP A 1 273 ? 2.921 -5.457 3.920 1.00 90.12 273 ASP A O 1
ATOM 2183 N N . SER A 1 274 ? 1.999 -4.294 5.608 1.00 89.00 274 SER A N 1
ATOM 2184 C CA . SER A 1 274 ? 2.915 -3.154 5.561 1.00 89.00 274 SER A CA 1
ATOM 2185 C C . SER A 1 274 ? 3.579 -2.855 6.900 1.00 89.00 274 SER A C 1
ATOM 2187 O O . SER A 1 274 ? 2.953 -2.859 7.963 1.00 89.00 274 SER A O 1
ATOM 2189 N N . MET A 1 275 ? 4.852 -2.480 6.819 1.00 88.75 275 MET A N 1
ATOM 2190 C CA . MET A 1 275 ? 5.674 -2.076 7.950 1.00 88.75 275 MET A CA 1
ATOM 2191 C C . MET A 1 275 ? 5.170 -0.800 8.618 1.00 88.75 275 MET A C 1
ATOM 2193 O O . MET A 1 275 ? 5.312 -0.673 9.833 1.00 88.75 275 MET A O 1
ATOM 2197 N N . ILE A 1 276 ? 4.562 0.129 7.867 1.00 88.44 276 ILE A N 1
ATOM 2198 C CA . ILE A 1 276 ? 4.007 1.351 8.463 1.00 88.44 276 ILE A CA 1
ATOM 2199 C C . ILE A 1 276 ? 2.871 0.994 9.425 1.00 88.44 276 ILE A C 1
ATOM 2201 O O . ILE A 1 276 ? 2.868 1.434 10.572 1.00 88.44 276 ILE A O 1
ATOM 2205 N N . MET A 1 277 ? 1.969 0.105 9.007 1.00 91.44 277 MET A N 1
ATOM 2206 C CA . MET A 1 277 ? 0.850 -0.351 9.831 1.00 91.44 277 MET A CA 1
ATOM 2207 C C . MET A 1 277 ? 1.345 -1.140 11.043 1.00 91.44 277 MET A C 1
ATOM 2209 O O . MET A 1 277 ? 0.854 -0.912 12.146 1.00 91.44 277 MET A O 1
ATOM 2213 N N . THR A 1 278 ? 2.383 -1.968 10.884 1.00 93.38 278 THR A N 1
ATOM 2214 C CA . THR A 1 278 ? 3.053 -2.636 12.010 1.00 93.38 278 THR A CA 1
ATOM 2215 C C . THR A 1 278 ? 3.614 -1.647 13.033 1.00 93.38 278 THR A C 1
ATOM 2217 O O . THR A 1 278 ? 3.356 -1.802 14.228 1.00 93.38 278 THR A O 1
ATOM 2220 N N . THR A 1 279 ? 4.329 -0.607 12.594 1.00 91.81 279 THR A N 1
ATOM 2221 C CA . THR A 1 279 ? 4.853 0.448 13.480 1.00 91.81 279 THR A CA 1
ATOM 2222 C C . THR A 1 279 ? 3.728 1.167 14.223 1.00 91.81 279 THR A C 1
ATOM 2224 O O . THR A 1 279 ? 3.793 1.318 15.441 1.00 91.81 279 THR A O 1
ATOM 2227 N N . ILE A 1 280 ? 2.648 1.526 13.526 1.00 91.12 280 ILE A N 1
ATOM 2228 C CA . ILE A 1 280 ? 1.471 2.129 14.163 1.00 91.12 280 ILE A CA 1
ATOM 2229 C C . ILE A 1 280 ? 0.811 1.180 15.166 1.00 91.12 280 ILE A C 1
ATOM 2231 O O . ILE A 1 280 ? 0.337 1.635 16.206 1.00 91.12 280 ILE A O 1
ATOM 2235 N N . GLY A 1 281 ? 0.794 -0.126 14.897 1.00 94.62 281 GLY A N 1
ATOM 2236 C CA . GLY A 1 281 ? 0.336 -1.126 15.857 1.00 94.62 281 GLY A CA 1
ATOM 2237 C C . GLY A 1 281 ? 1.118 -1.058 17.172 1.00 94.62 281 GLY A C 1
ATOM 2238 O O . GLY A 1 281 ? 0.512 -1.016 18.244 1.00 94.62 281 GLY A O 1
ATOM 2239 N N . TYR A 1 282 ? 2.450 -0.958 17.103 1.00 94.50 282 TYR A N 1
ATOM 2240 C CA . TYR A 1 282 ? 3.290 -0.786 18.293 1.00 94.50 282 TYR A CA 1
ATOM 2241 C C . TYR A 1 282 ? 3.007 0.531 19.024 1.00 94.50 282 TYR A C 1
ATOM 2243 O O . TYR A 1 282 ? 2.832 0.512 20.245 1.00 94.50 282 TYR A O 1
ATOM 2251 N N . ASP A 1 283 ? 2.908 1.648 18.301 1.00 92.00 283 ASP A N 1
ATOM 2252 C CA . ASP A 1 283 ? 2.620 2.965 18.883 1.00 92.00 283 ASP A CA 1
ATOM 2253 C C . ASP A 1 283 ? 1.254 2.991 19.585 1.00 92.00 283 ASP A C 1
ATOM 2255 O O . ASP A 1 283 ? 1.126 3.479 20.714 1.00 92.00 283 ASP A O 1
ATOM 2259 N N . LEU A 1 284 ? 0.225 2.423 18.947 1.00 92.81 284 LEU A N 1
ATOM 2260 C CA . LEU A 1 284 ? -1.113 2.312 19.522 1.00 92.81 284 LEU A CA 1
ATOM 2261 C C . LEU A 1 284 ? -1.089 1.452 20.789 1.00 92.81 284 LEU A C 1
ATOM 2263 O O . LEU A 1 284 ? -1.641 1.859 21.813 1.00 92.81 284 LEU A O 1
ATOM 2267 N N . ASN A 1 285 ? -0.419 0.298 20.762 1.00 93.50 285 ASN A N 1
ATOM 2268 C CA . ASN A 1 285 ? -0.337 -0.590 21.920 1.00 93.50 285 ASN A CA 1
ATOM 2269 C C . ASN A 1 285 ? 0.406 0.054 23.106 1.00 93.50 285 ASN A C 1
ATOM 2271 O O . ASN A 1 285 ? -0.055 -0.023 24.251 1.00 93.50 285 ASN A O 1
ATOM 2275 N N . GLN A 1 286 ? 1.520 0.747 22.842 1.00 91.75 286 GLN A N 1
ATOM 2276 C CA . GLN A 1 286 ? 2.246 1.520 23.854 1.00 91.75 286 GLN A CA 1
ATOM 2277 C C . GLN A 1 286 ? 1.355 2.609 24.451 1.00 91.75 286 GLN A C 1
ATOM 2279 O O . GLN A 1 286 ? 1.252 2.725 25.676 1.00 91.75 286 GLN A O 1
ATOM 2284 N N . LYS A 1 287 ? 0.660 3.375 23.602 1.00 89.50 287 LYS A N 1
ATOM 2285 C CA . LYS A 1 287 ? -0.221 4.456 24.049 1.00 89.50 287 LYS A CA 1
ATOM 2286 C C . LYS A 1 287 ? -1.376 3.941 24.904 1.00 89.50 287 LYS A C 1
ATOM 2288 O O . LYS A 1 287 ? -1.696 4.546 25.929 1.00 89.50 287 LYS A O 1
ATOM 2293 N N . MET A 1 288 ? -1.979 2.818 24.520 1.00 90.69 288 MET A N 1
ATOM 2294 C CA . MET A 1 288 ? -3.028 2.170 25.309 1.00 90.69 288 MET A CA 1
ATOM 2295 C C . MET A 1 288 ? -2.503 1.702 26.658 1.00 90.69 288 MET A C 1
ATOM 2297 O O . MET A 1 288 ? -3.082 2.042 27.688 1.00 90.69 288 MET A O 1
ATOM 2301 N N . SER A 1 289 ? -1.359 1.024 26.676 1.00 90.75 289 SER A N 1
ATOM 2302 C CA . SER A 1 289 ? -0.729 0.574 27.919 1.00 90.75 289 SER A CA 1
ATOM 2303 C C . SER A 1 289 ? -0.435 1.742 28.874 1.00 90.75 289 SER A C 1
ATOM 2305 O O . SER A 1 289 ? -0.728 1.652 30.066 1.00 90.75 289 SER A O 1
ATOM 2307 N N . GLN A 1 290 ? 0.036 2.880 28.350 1.00 88.88 290 GLN A N 1
ATOM 2308 C CA . GLN A 1 290 ? 0.255 4.105 29.128 1.00 88.88 290 GLN A CA 1
ATOM 2309 C C . GLN A 1 290 ? -1.040 4.677 29.719 1.00 88.88 290 GLN A C 1
ATOM 2311 O O . GLN A 1 290 ? -1.076 5.023 30.900 1.00 88.88 290 GLN A O 1
ATOM 2316 N N . ILE A 1 291 ? -2.109 4.775 28.923 1.00 86.75 291 ILE A N 1
ATOM 2317 C CA . ILE A 1 291 ? -3.394 5.345 29.361 1.00 86.75 291 ILE A CA 1
ATOM 2318 C C . ILE A 1 291 ? -4.041 4.507 30.463 1.00 86.75 291 ILE A C 1
ATOM 2320 O O . ILE A 1 291 ? -4.614 5.067 31.399 1.00 86.75 291 ILE A O 1
ATOM 2324 N N . PHE A 1 292 ? -3.925 3.182 30.379 1.00 85.56 292 PHE A N 1
ATOM 2325 C CA . PHE A 1 292 ? -4.505 2.268 31.363 1.00 85.56 292 PHE A CA 1
ATOM 2326 C C . PHE A 1 292 ? -3.565 1.938 32.530 1.00 85.56 292 PHE A C 1
ATOM 2328 O O . PHE A 1 292 ? -3.964 1.220 33.446 1.00 85.56 292 PHE A O 1
ATOM 2335 N N . GLY A 1 293 ? -2.346 2.488 32.542 1.00 87.75 293 GLY A N 1
ATOM 2336 C CA . GLY A 1 293 ? -1.371 2.263 33.610 1.00 87.75 293 GLY A CA 1
ATOM 2337 C C . GLY A 1 293 ? -0.807 0.838 33.649 1.00 87.75 293 GLY A C 1
ATOM 2338 O O . GLY A 1 293 ? -0.368 0.387 34.707 1.00 87.75 293 GLY A O 1
ATOM 2339 N N . ASP A 1 294 ? -0.812 0.130 32.518 1.00 90.75 294 ASP A N 1
ATOM 2340 C CA . ASP A 1 294 ? -0.236 -1.207 32.381 1.00 90.75 294 ASP A CA 1
ATOM 2341 C C . ASP A 1 294 ? 1.241 -1.116 31.971 1.00 90.75 294 ASP A C 1
ATOM 2343 O O . ASP A 1 294 ? 1.618 -1.240 30.803 1.00 90.75 294 ASP A O 1
ATOM 2347 N N . ALA A 1 295 ? 2.097 -0.877 32.966 1.00 93.00 295 ALA A N 1
ATOM 2348 C CA . ALA A 1 295 ? 3.535 -0.733 32.756 1.00 93.00 295 ALA A CA 1
ATOM 2349 C C . ALA A 1 295 ? 4.186 -1.988 32.145 1.00 93.00 295 ALA A C 1
ATOM 2351 O O . ALA A 1 295 ? 5.172 -1.871 31.420 1.00 93.00 295 ALA A O 1
ATOM 2352 N N . GLN A 1 296 ? 3.649 -3.183 32.417 1.00 94.00 296 GLN A N 1
ATOM 2353 C CA . GLN A 1 296 ? 4.210 -4.424 31.885 1.00 94.00 296 GLN A CA 1
ATOM 2354 C C . GLN A 1 296 ? 3.936 -4.545 30.384 1.00 94.00 296 GLN A C 1
ATOM 2356 O O . GLN A 1 296 ? 4.870 -4.799 29.622 1.00 94.00 296 GLN A O 1
ATOM 2361 N N . SER A 1 297 ? 2.689 -4.325 29.956 1.00 90.12 297 SER A N 1
ATOM 2362 C CA . SER A 1 297 ? 2.336 -4.329 28.531 1.00 90.12 297 SER A CA 1
ATOM 2363 C C . SER A 1 297 ? 3.060 -3.222 27.766 1.00 90.12 297 SER A C 1
ATOM 2365 O O . SER A 1 297 ? 3.505 -3.448 26.641 1.00 90.12 297 SER A O 1
ATOM 2367 N N . GLN A 1 298 ? 3.270 -2.058 28.394 1.00 92.00 298 GLN A N 1
ATOM 2368 C CA . GLN A 1 298 ? 4.066 -0.985 27.800 1.00 92.00 298 GLN A CA 1
ATOM 2369 C C . GLN A 1 298 ? 5.513 -1.431 27.543 1.00 92.00 298 GLN A C 1
ATOM 2371 O O . GLN A 1 298 ? 5.985 -1.330 26.412 1.00 92.00 298 GLN A O 1
ATOM 2376 N N . MET A 1 299 ? 6.201 -1.949 28.568 1.00 94.50 299 MET A N 1
ATOM 2377 C CA . MET A 1 299 ? 7.588 -2.414 28.440 1.00 94.50 299 MET A CA 1
ATOM 2378 C C . MET A 1 299 ? 7.729 -3.521 27.391 1.00 94.50 299 MET A C 1
ATOM 2380 O O . MET A 1 299 ? 8.689 -3.531 26.622 1.00 94.50 299 MET A O 1
ATOM 2384 N N . GLU A 1 300 ? 6.778 -4.454 27.346 1.00 94.50 300 GLU A N 1
ATOM 2385 C CA . GLU A 1 300 ? 6.780 -5.527 26.352 1.00 94.50 300 GLU A CA 1
ATOM 2386 C C . GLU A 1 300 ? 6.580 -4.984 24.931 1.00 94.50 300 GLU A C 1
ATOM 2388 O O . GLU A 1 300 ? 7.274 -5.403 24.006 1.00 94.50 300 GLU A O 1
ATOM 2393 N N . SER A 1 301 ? 5.688 -4.007 24.753 1.00 92.88 301 SER A N 1
ATOM 2394 C CA . SER A 1 301 ? 5.473 -3.355 23.460 1.00 92.88 301 SER A CA 1
ATOM 2395 C C . SER A 1 301 ? 6.700 -2.566 22.992 1.00 92.88 301 SER A C 1
ATOM 2397 O O . SER A 1 301 ? 7.033 -2.600 21.811 1.00 92.88 301 SER A O 1
ATOM 2399 N N . GLU A 1 302 ? 7.397 -1.869 23.894 1.00 94.56 302 GLU A N 1
ATOM 2400 C CA . GLU A 1 302 ? 8.667 -1.181 23.603 1.00 94.56 302 GLU A CA 1
ATOM 2401 C C . GLU A 1 302 ? 9.764 -2.171 23.191 1.00 94.56 302 GLU A C 1
ATOM 2403 O O . GLU A 1 302 ? 10.453 -1.962 22.192 1.00 94.56 302 GLU A O 1
ATOM 2408 N N . ARG A 1 303 ? 9.884 -3.291 23.912 1.00 96.88 303 ARG A N 1
ATOM 2409 C CA . ARG A 1 303 ? 10.841 -4.358 23.605 1.00 96.88 303 ARG A CA 1
ATOM 2410 C C . ARG A 1 303 ? 10.586 -4.966 22.224 1.00 96.88 303 ARG A C 1
ATOM 2412 O O . ARG A 1 303 ? 11.512 -5.041 21.422 1.00 96.88 303 ARG A O 1
ATOM 2419 N N . ARG A 1 304 ? 9.344 -5.366 21.931 1.00 95.50 304 ARG A N 1
ATOM 2420 C CA . ARG A 1 304 ? 8.974 -5.952 20.631 1.00 95.50 304 ARG A CA 1
ATOM 2421 C C . ARG A 1 304 ? 9.145 -4.964 19.476 1.00 95.50 304 ARG A C 1
ATOM 2423 O O . ARG A 1 304 ? 9.570 -5.367 18.395 1.00 95.50 304 ARG A O 1
ATOM 2430 N N . TYR A 1 305 ? 8.861 -3.679 19.700 1.00 95.81 305 TYR A N 1
ATOM 2431 C CA . TYR A 1 305 ? 9.120 -2.644 18.700 1.00 95.81 305 TYR A CA 1
ATOM 2432 C C . TYR A 1 305 ? 10.615 -2.531 18.385 1.00 95.81 305 TYR A C 1
ATOM 2434 O O . TYR A 1 305 ? 10.994 -2.524 17.215 1.00 95.81 305 TYR A O 1
ATOM 2442 N N . GLN A 1 306 ? 11.478 -2.538 19.406 1.00 96.88 306 GLN A N 1
ATOM 2443 C CA . GLN A 1 306 ? 12.925 -2.531 19.189 1.00 96.88 306 GLN A CA 1
ATOM 2444 C C . GLN A 1 306 ? 13.396 -3.780 18.428 1.00 96.88 306 GLN A C 1
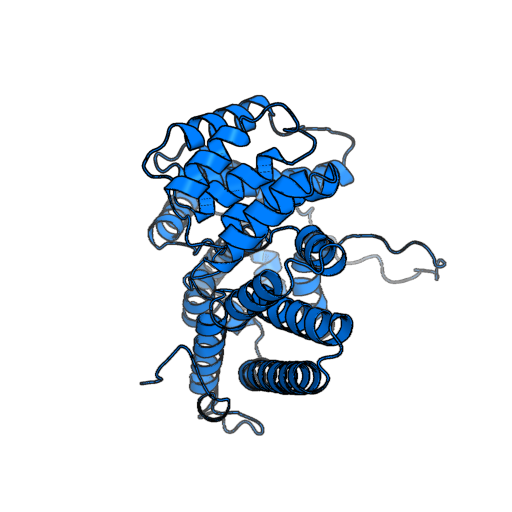ATOM 2446 O O . GLN A 1 306 ? 14.181 -3.657 17.493 1.00 96.88 306 GLN A O 1
ATOM 2451 N N . GLU A 1 307 ? 12.875 -4.967 18.753 1.00 95.50 307 GLU A N 1
ATOM 2452 C CA . GLU A 1 307 ? 13.178 -6.198 18.003 1.00 95.50 307 GLU A CA 1
ATOM 2453 C C . GLU A 1 307 ? 12.757 -6.107 16.533 1.00 95.50 307 GLU A C 1
ATOM 2455 O O . GLU A 1 307 ? 13.449 -6.615 15.652 1.00 95.50 307 GLU A O 1
ATOM 2460 N N . PHE A 1 308 ? 11.624 -5.463 16.251 1.00 94.56 308 PHE A N 1
ATOM 2461 C CA . PHE A 1 308 ? 11.166 -5.218 14.888 1.00 94.56 308 PHE A CA 1
ATOM 2462 C C . PHE A 1 308 ? 12.087 -4.246 14.133 1.00 94.56 308 PHE A C 1
ATOM 2464 O O . PHE A 1 308 ? 12.461 -4.532 12.995 1.00 94.56 308 PHE A O 1
ATOM 2471 N N . VAL A 1 309 ? 12.517 -3.155 14.774 1.00 94.81 309 VAL A N 1
ATOM 2472 C CA . VAL A 1 309 ? 13.487 -2.197 14.212 1.00 94.81 309 VAL A CA 1
ATOM 2473 C C . VAL A 1 309 ? 14.842 -2.860 13.947 1.00 94.81 309 VAL A C 1
ATOM 2475 O O . VAL A 1 309 ? 15.442 -2.646 12.889 1.00 94.81 309 VAL A O 1
ATOM 2478 N N . ASP A 1 310 ? 15.322 -3.692 14.871 1.00 95.69 310 ASP A N 1
ATOM 2479 C CA . ASP A 1 310 ? 16.583 -4.424 14.727 1.00 95.69 310 ASP A CA 1
ATOM 2480 C C . ASP A 1 310 ? 16.502 -5.443 13.580 1.00 95.69 310 ASP A C 1
ATOM 2482 O O . ASP A 1 310 ? 17.431 -5.549 12.775 1.00 95.69 310 ASP A O 1
ATOM 2486 N N . TYR A 1 311 ? 15.369 -6.144 13.462 1.00 95.25 311 TYR A N 1
ATOM 2487 C CA . TYR A 1 311 ? 15.066 -7.051 12.354 1.00 95.25 311 TYR A CA 1
ATOM 2488 C C . TYR A 1 311 ? 15.103 -6.323 10.999 1.00 95.25 311 TYR A C 1
ATOM 2490 O O . TYR A 1 311 ? 15.845 -6.744 10.108 1.00 95.25 311 TYR A O 1
ATOM 2498 N N . GLN A 1 312 ? 14.402 -5.193 10.854 1.00 94.50 312 GLN A N 1
ATOM 2499 C CA . GLN A 1 312 ? 14.420 -4.397 9.617 1.00 94.50 312 GLN A CA 1
ATOM 2500 C C . GLN A 1 312 ? 15.825 -3.886 9.289 1.00 94.50 312 GLN A C 1
ATOM 2502 O O . GLN A 1 312 ? 16.306 -4.012 8.161 1.00 94.50 312 GLN A O 1
ATOM 2507 N N . SER A 1 313 ? 16.514 -3.343 10.295 1.00 94.19 313 SER A N 1
ATOM 2508 C CA . SER A 1 313 ? 17.875 -2.830 10.144 1.00 94.19 313 SER A CA 1
ATOM 2509 C C . SER A 1 313 ? 18.837 -3.927 9.696 1.00 94.19 313 SER A C 1
ATOM 2511 O O . SER A 1 313 ? 19.732 -3.667 8.897 1.00 94.19 313 SER A O 1
ATOM 2513 N N . CYS A 1 314 ? 18.657 -5.157 10.187 1.00 95.69 314 CYS A N 1
ATOM 2514 C CA . CYS A 1 314 ? 19.439 -6.318 9.781 1.00 95.69 314 CYS A CA 1
ATOM 2515 C C . CYS A 1 314 ? 19.218 -6.672 8.304 1.00 95.69 314 CYS A C 1
ATOM 2517 O O . CYS A 1 314 ? 20.203 -6.831 7.581 1.00 95.69 314 CYS A O 1
ATOM 2519 N N . LEU A 1 315 ? 17.962 -6.726 7.845 1.00 94.00 315 LEU A N 1
ATOM 2520 C CA . LEU A 1 315 ? 17.623 -7.020 6.446 1.00 94.00 315 LEU A CA 1
ATOM 2521 C C . LEU A 1 315 ? 18.180 -5.970 5.474 1.00 94.00 315 LEU A C 1
ATOM 2523 O O . LEU A 1 315 ? 18.635 -6.308 4.382 1.00 94.00 315 LEU A O 1
ATOM 2527 N N . LEU A 1 316 ? 18.236 -4.705 5.895 1.00 93.62 316 LEU A N 1
ATOM 2528 C CA . LEU A 1 316 ? 18.762 -3.608 5.082 1.00 93.62 316 LEU A CA 1
ATOM 2529 C C . LEU A 1 316 ? 20.295 -3.535 5.018 1.00 93.62 316 LEU A C 1
ATOM 2531 O O . LEU A 1 316 ? 20.827 -2.738 4.244 1.00 93.62 316 LEU A O 1
ATOM 2535 N N . LYS A 1 317 ? 21.041 -4.347 5.780 1.00 93.06 317 LYS A N 1
ATOM 2536 C CA . LYS A 1 317 ? 22.512 -4.231 5.829 1.00 93.06 317 LYS A CA 1
ATOM 2537 C C . LYS A 1 317 ? 23.160 -4.389 4.458 1.00 93.06 317 LYS A C 1
ATOM 2539 O O . LYS A 1 317 ? 24.017 -3.585 4.086 1.00 93.06 317 LYS A O 1
ATOM 2544 N N . ASN A 1 318 ? 22.711 -5.373 3.684 1.00 91.44 318 ASN A N 1
ATOM 2545 C CA . ASN A 1 318 ? 23.317 -5.693 2.391 1.00 91.44 318 ASN A CA 1
ATOM 2546 C C . ASN A 1 318 ? 23.067 -4.604 1.339 1.00 91.44 318 ASN A C 1
ATOM 2548 O O . ASN A 1 318 ? 23.910 -4.418 0.468 1.00 91.44 318 ASN A O 1
ATOM 2552 N N . HIS A 1 319 ? 21.993 -3.813 1.466 1.00 90.00 319 HIS A N 1
ATOM 2553 C CA . HIS A 1 319 ? 21.757 -2.664 0.584 1.00 90.00 319 HIS A CA 1
ATOM 2554 C C . HIS A 1 319 ? 22.901 -1.649 0.631 1.00 90.00 319 HIS A C 1
ATOM 2556 O O . HIS A 1 319 ? 23.235 -1.059 -0.391 1.00 90.00 319 HIS A O 1
ATOM 2562 N N . SER A 1 320 ? 23.523 -1.453 1.797 1.00 86.94 320 SER A N 1
ATOM 2563 C CA . SER A 1 320 ? 24.635 -0.503 1.941 1.00 86.94 320 SER A CA 1
ATOM 2564 C C . SER A 1 320 ? 25.965 -1.010 1.372 1.00 86.94 320 SER A C 1
ATOM 2566 O O . SER A 1 320 ? 26.915 -0.238 1.270 1.00 86.94 320 SER A O 1
ATOM 2568 N N . LEU A 1 321 ? 26.035 -2.295 1.004 1.00 86.81 321 LEU A N 1
ATOM 2569 C CA . LEU A 1 321 ? 27.217 -2.942 0.426 1.00 86.81 321 LEU A CA 1
ATOM 2570 C C . LEU A 1 321 ? 27.205 -2.962 -1.107 1.00 86.81 321 LEU A C 1
ATOM 2572 O O . LEU A 1 321 ? 28.205 -3.366 -1.706 1.00 86.81 321 LEU A O 1
ATOM 2576 N N . MET A 1 322 ? 26.094 -2.558 -1.725 1.00 83.81 322 MET A N 1
ATOM 2577 C CA . MET A 1 322 ? 25.964 -2.459 -3.173 1.00 83.81 322 MET A CA 1
ATOM 2578 C C . MET A 1 322 ? 26.656 -1.188 -3.669 1.00 83.81 322 MET A C 1
ATOM 2580 O O . MET A 1 322 ? 26.237 -0.078 -3.343 1.00 83.81 322 MET A O 1
ATOM 2584 N N . ASP A 1 323 ? 27.722 -1.358 -4.453 1.00 80.19 323 ASP A N 1
ATOM 2585 C CA . ASP A 1 323 ? 28.483 -0.231 -5.011 1.00 80.19 323 ASP A CA 1
ATOM 2586 C C . ASP A 1 323 ? 27.751 0.437 -6.178 1.00 80.19 323 ASP A C 1
ATOM 2588 O O . ASP A 1 323 ? 27.855 1.650 -6.361 1.00 80.19 323 ASP A O 1
ATOM 2592 N N . ASP A 1 324 ? 27.036 -0.363 -6.970 1.00 80.12 324 ASP A N 1
ATOM 2593 C CA . ASP A 1 324 ? 26.302 0.099 -8.138 1.00 80.12 324 ASP A CA 1
ATOM 2594 C C . ASP A 1 324 ? 24.834 0.324 -7.772 1.00 80.12 324 ASP A C 1
ATOM 2596 O O . ASP A 1 324 ? 24.121 -0.659 -7.609 1.00 80.12 324 ASP A O 1
ATOM 2600 N N . PRO A 1 325 ? 24.342 1.569 -7.664 1.00 72.75 325 PRO A N 1
ATOM 2601 C CA . PRO A 1 325 ? 22.937 1.832 -7.357 1.00 72.75 325 PRO A CA 1
ATOM 2602 C C . PRO A 1 325 ? 21.951 1.249 -8.374 1.00 72.75 325 PRO A C 1
ATOM 2604 O O . PRO A 1 325 ? 20.770 1.125 -8.046 1.00 72.75 325 PRO A O 1
ATOM 2607 N N . MET A 1 326 ? 22.415 0.866 -9.568 1.00 75.75 326 MET A N 1
ATOM 2608 C CA . MET A 1 326 ? 21.575 0.270 -10.602 1.00 75.75 326 MET A CA 1
ATOM 2609 C C . MET A 1 326 ? 21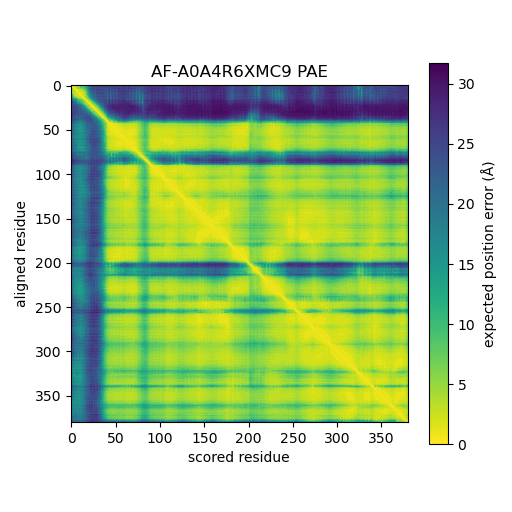.022 -1.100 -10.239 1.00 75.75 326 MET A C 1
ATOM 2611 O O . MET A 1 326 ? 20.054 -1.523 -10.869 1.00 75.75 326 MET A O 1
ATOM 2615 N N . TYR A 1 327 ? 21.524 -1.746 -9.179 1.00 81.88 327 TYR A N 1
ATOM 2616 C CA . TYR A 1 327 ? 20.934 -2.995 -8.693 1.00 81.88 327 TYR A CA 1
ATOM 2617 C C . TYR A 1 327 ? 19.437 -2.868 -8.398 1.00 81.88 327 TYR A C 1
ATOM 2619 O O . TYR A 1 327 ? 18.699 -3.843 -8.502 1.00 81.88 327 TYR A O 1
ATOM 2627 N N . GLN A 1 328 ? 18.975 -1.667 -8.027 1.00 80.75 328 GLN A N 1
ATOM 2628 C CA . GLN A 1 328 ? 17.567 -1.412 -7.729 1.00 80.75 328 GLN A CA 1
ATOM 2629 C C . GLN A 1 328 ? 16.673 -1.561 -8.957 1.00 80.75 328 GLN A C 1
ATOM 2631 O O . GLN A 1 328 ? 15.476 -1.726 -8.793 1.00 80.75 328 GLN A O 1
ATOM 2636 N N . PHE A 1 329 ? 17.248 -1.525 -10.158 1.00 76.31 329 PHE A N 1
ATOM 2637 C CA . PHE A 1 329 ? 16.551 -1.688 -11.429 1.00 76.31 329 PHE A CA 1
ATOM 2638 C C . PHE A 1 329 ? 16.864 -3.026 -12.108 1.00 76.31 329 PHE A C 1
ATOM 2640 O O . PHE A 1 329 ? 16.371 -3.285 -13.206 1.00 76.31 329 PHE A O 1
ATOM 2647 N N . GLU A 1 330 ? 17.671 -3.887 -11.479 1.00 82.75 330 GLU A N 1
ATOM 2648 C CA . GLU A 1 330 ? 17.863 -5.255 -11.954 1.00 82.75 330 GLU A CA 1
ATOM 2649 C C . GLU A 1 330 ? 16.524 -5.996 -11.950 1.00 82.75 330 GLU A C 1
ATOM 2651 O O . GLU A 1 330 ? 15.766 -5.929 -10.983 1.00 82.75 330 GLU A O 1
ATOM 2656 N N . GLU A 1 331 ? 16.257 -6.751 -13.017 1.00 81.81 331 GLU A N 1
ATOM 2657 C CA . GLU A 1 331 ? 14.992 -7.469 -13.217 1.00 81.81 331 GLU A CA 1
ATOM 2658 C C . GLU A 1 331 ? 14.615 -8.338 -12.008 1.00 81.81 331 GLU A C 1
ATOM 2660 O O . GLU A 1 331 ? 13.478 -8.295 -11.547 1.00 81.81 331 GLU A O 1
ATOM 2665 N N . GLY A 1 332 ? 15.581 -9.065 -11.432 1.00 87.31 332 GLY A N 1
ATOM 2666 C CA . GLY A 1 332 ? 15.345 -9.914 -10.261 1.00 87.31 332 GLY A CA 1
ATOM 2667 C C . GLY A 1 332 ? 14.973 -9.130 -9.000 1.00 87.31 332 GLY A C 1
ATOM 2668 O O . GLY A 1 332 ? 14.075 -9.539 -8.266 1.00 87.31 332 GLY A O 1
ATOM 2669 N N . PHE A 1 333 ? 15.621 -7.986 -8.761 1.00 88.75 333 PHE A N 1
ATOM 2670 C CA . PHE A 1 333 ? 15.300 -7.121 -7.627 1.00 88.75 333 PHE A CA 1
ATOM 2671 C C . PHE A 1 333 ? 13.937 -6.442 -7.820 1.00 88.75 333 PHE A C 1
ATOM 2673 O O . PHE A 1 333 ? 13.112 -6.424 -6.907 1.00 88.75 333 PHE A O 1
ATOM 2680 N N . MET A 1 334 ? 13.661 -5.938 -9.022 1.00 84.62 334 MET A N 1
ATOM 2681 C CA . MET A 1 334 ? 12.394 -5.281 -9.332 1.00 84.62 334 MET A CA 1
ATOM 2682 C C . MET A 1 334 ? 11.205 -6.236 -9.310 1.00 84.62 334 MET A C 1
ATOM 2684 O O . MET A 1 334 ? 10.163 -5.880 -8.763 1.00 84.62 334 MET A O 1
ATOM 2688 N N . ALA A 1 335 ? 11.361 -7.467 -9.803 1.00 85.81 335 ALA A N 1
ATOM 2689 C CA . ALA A 1 335 ? 10.324 -8.490 -9.696 1.00 85.81 335 ALA A CA 1
ATOM 2690 C C . ALA A 1 335 ? 9.919 -8.722 -8.229 1.00 85.81 335 ALA A C 1
ATOM 2692 O O . ALA A 1 335 ? 8.730 -8.782 -7.918 1.00 85.81 335 ALA A O 1
ATOM 2693 N N . ILE A 1 336 ? 10.895 -8.759 -7.312 1.00 89.88 336 ILE A N 1
ATOM 2694 C CA . ILE A 1 336 ? 10.637 -8.859 -5.869 1.00 89.88 336 ILE A CA 1
ATOM 2695 C C . ILE A 1 336 ? 9.841 -7.648 -5.364 1.00 89.88 336 ILE A C 1
ATOM 2697 O O . ILE A 1 336 ? 8.853 -7.826 -4.647 1.00 89.88 336 ILE A O 1
ATOM 2701 N N . MET A 1 337 ? 10.258 -6.430 -5.721 1.00 86.88 337 MET A N 1
ATOM 2702 C CA . MET A 1 337 ? 9.652 -5.199 -5.204 1.00 86.88 337 MET A CA 1
ATOM 2703 C C . MET A 1 337 ? 8.246 -4.926 -5.756 1.00 86.88 337 MET A C 1
ATOM 2705 O O . MET A 1 337 ? 7.402 -4.411 -5.029 1.00 86.88 337 MET A O 1
ATOM 2709 N N . LEU A 1 338 ? 7.975 -5.265 -7.019 1.00 83.19 338 LEU A N 1
ATOM 2710 C CA . LEU A 1 338 ? 6.712 -4.935 -7.692 1.00 83.19 338 LEU A CA 1
ATOM 2711 C C . LEU A 1 338 ? 5.598 -5.957 -7.442 1.00 83.19 338 LEU A C 1
ATOM 2713 O O . LEU A 1 338 ? 4.428 -5.585 -7.330 1.00 83.19 338 LEU A O 1
ATOM 2717 N N . GLN A 1 339 ? 5.948 -7.243 -7.349 1.00 79.81 339 GLN A N 1
ATOM 2718 C CA . GLN A 1 339 ? 4.963 -8.330 -7.284 1.00 79.81 339 GLN A CA 1
ATOM 2719 C C . GLN A 1 339 ? 4.524 -8.665 -5.854 1.00 79.81 339 GLN A C 1
ATOM 2721 O O . GLN A 1 339 ? 3.565 -9.413 -5.647 1.00 79.81 339 GLN A O 1
ATOM 2726 N N . GLY A 1 340 ? 5.220 -8.158 -4.834 1.00 71.81 340 GLY A N 1
ATOM 2727 C CA . GLY A 1 340 ? 4.915 -8.541 -3.464 1.00 71.81 340 GLY A CA 1
ATOM 2728 C C . GLY A 1 340 ? 3.586 -7.964 -2.975 1.00 71.81 340 GLY A C 1
ATOM 2729 O O . GLY A 1 340 ? 3.417 -6.756 -2.888 1.00 71.81 340 GLY A O 1
ATOM 2730 N N . ALA A 1 341 ? 2.675 -8.833 -2.547 1.00 79.38 341 ALA A N 1
ATOM 2731 C CA . ALA A 1 341 ? 1.460 -8.437 -1.830 1.00 79.38 341 ALA A CA 1
ATOM 2732 C C . ALA A 1 341 ? 1.703 -8.155 -0.329 1.00 79.38 341 ALA A C 1
ATOM 2734 O O . ALA A 1 341 ? 0.755 -7.888 0.399 1.00 79.38 341 ALA A O 1
ATOM 2735 N N . HIS A 1 342 ? 2.955 -8.259 0.141 1.00 89.06 342 HIS A N 1
ATOM 2736 C CA . HIS A 1 342 ? 3.346 -8.088 1.543 1.00 89.06 342 HIS A CA 1
ATOM 2737 C C . HIS A 1 342 ? 4.766 -7.503 1.648 1.00 89.06 342 HIS A C 1
ATOM 2739 O O . HIS A 1 342 ? 5.740 -8.159 1.278 1.00 89.06 342 HIS A O 1
ATOM 2745 N N . GLU A 1 343 ? 4.904 -6.306 2.219 1.00 88.81 343 GLU A N 1
ATOM 2746 C CA . GLU A 1 343 ? 6.145 -5.521 2.305 1.00 88.81 343 GLU A CA 1
ATOM 2747 C C . GLU A 1 343 ? 7.236 -6.261 3.095 1.00 88.81 343 GLU A C 1
ATOM 2749 O O . GLU A 1 343 ? 8.381 -6.352 2.663 1.00 88.81 343 GLU A O 1
ATOM 2754 N N . GLY A 1 344 ? 6.872 -6.893 4.218 1.00 89.94 344 GLY A N 1
ATOM 2755 C CA . GLY A 1 344 ? 7.782 -7.772 4.968 1.00 89.94 344 GLY A CA 1
ATOM 2756 C C . GLY A 1 344 ? 8.387 -8.903 4.121 1.00 89.94 344 GLY A C 1
ATOM 2757 O O . GLY A 1 344 ? 9.601 -9.096 4.124 1.00 89.94 344 GLY A O 1
ATOM 2758 N N . ARG A 1 345 ? 7.567 -9.608 3.328 1.00 92.12 345 ARG A N 1
ATOM 2759 C CA . ARG A 1 345 ? 8.040 -10.653 2.404 1.00 92.12 345 ARG A CA 1
ATOM 2760 C C . ARG A 1 345 ? 8.946 -10.083 1.311 1.00 92.12 345 ARG A C 1
ATOM 2762 O O . ARG A 1 345 ? 9.944 -10.722 0.976 1.00 92.12 345 ARG A O 1
ATOM 2769 N N . GLN A 1 346 ? 8.615 -8.910 0.766 1.00 91.38 346 GLN A N 1
ATOM 2770 C CA . GLN A 1 346 ? 9.458 -8.225 -0.220 1.00 91.38 346 GLN A CA 1
ATOM 2771 C C . GLN A 1 346 ? 10.832 -7.902 0.367 1.00 91.38 346 GLN A C 1
ATOM 2773 O O . GLN A 1 346 ? 11.840 -8.252 -0.237 1.00 91.38 346 GLN A O 1
ATOM 2778 N N . MET A 1 347 ? 10.887 -7.311 1.566 1.00 92.50 347 MET A N 1
ATOM 2779 C CA . MET A 1 347 ? 12.148 -6.953 2.219 1.00 92.50 347 MET A CA 1
ATOM 2780 C C . MET A 1 347 ? 13.018 -8.183 2.498 1.00 92.50 347 MET A C 1
ATOM 2782 O O . MET A 1 347 ? 14.221 -8.150 2.249 1.00 92.50 347 MET A O 1
ATOM 2786 N N . GLU A 1 348 ? 12.429 -9.284 2.970 1.00 95.06 348 GLU A N 1
ATOM 2787 C CA . GLU A 1 348 ? 13.165 -10.537 3.173 1.00 95.06 348 GLU A CA 1
ATOM 2788 C C . GLU A 1 348 ? 13.713 -11.105 1.863 1.00 95.06 348 GLU A C 1
ATOM 2790 O O . GLU A 1 348 ? 14.876 -11.508 1.79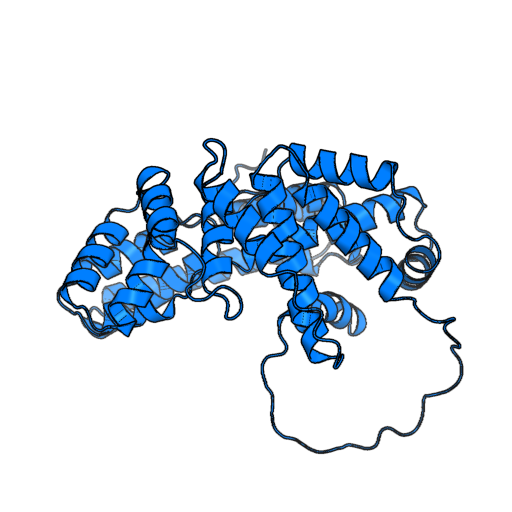5 1.00 95.06 348 GLU A O 1
ATOM 2795 N N . SER A 1 349 ? 12.893 -11.098 0.811 1.00 94.94 349 SER A N 1
ATOM 2796 C CA . SER A 1 349 ? 13.278 -11.599 -0.511 1.00 94.94 349 SER A CA 1
ATOM 2797 C C . SER A 1 349 ? 14.375 -10.731 -1.131 1.00 94.94 349 SER A C 1
ATOM 2799 O O . SER A 1 349 ? 15.337 -11.259 -1.682 1.00 94.94 349 SER A O 1
ATOM 2801 N N . ALA A 1 350 ? 14.282 -9.409 -0.979 1.00 93.75 350 ALA A N 1
ATOM 2802 C CA . ALA A 1 350 ? 15.280 -8.451 -1.437 1.00 93.75 350 ALA A CA 1
ATOM 2803 C C . ALA A 1 350 ? 16.603 -8.624 -0.676 1.00 93.75 350 ALA A C 1
ATOM 2805 O O . ALA A 1 350 ? 17.667 -8.709 -1.288 1.00 93.75 350 ALA A O 1
ATOM 2806 N N . ALA A 1 351 ? 16.551 -8.767 0.651 1.00 95.25 351 ALA A N 1
ATOM 2807 C CA . ALA A 1 351 ? 17.734 -9.036 1.464 1.00 95.25 351 ALA A CA 1
ATOM 2808 C C . ALA A 1 351 ? 18.417 -10.352 1.056 1.00 95.25 351 ALA A C 1
ATOM 2810 O O . ALA A 1 351 ? 19.649 -10.408 0.968 1.00 95.25 351 ALA A O 1
ATOM 2811 N N . TRP A 1 352 ? 17.626 -11.398 0.779 1.00 96.06 352 TRP A N 1
ATOM 2812 C CA . TRP A 1 352 ? 18.117 -12.682 0.275 1.00 96.06 352 TRP A CA 1
ATOM 2813 C C . TRP A 1 352 ? 18.750 -12.556 -1.107 1.00 96.06 352 TRP A C 1
ATOM 2815 O O . TRP A 1 352 ? 19.872 -13.019 -1.300 1.00 96.06 352 TRP A O 1
ATOM 2825 N N . TYR A 1 353 ? 18.086 -11.872 -2.039 1.00 95.19 353 TYR A N 1
ATOM 2826 C CA . TYR A 1 353 ? 18.614 -11.593 -3.372 1.00 95.19 353 TYR A CA 1
ATOM 2827 C C . TYR A 1 353 ? 19.986 -10.913 -3.299 1.00 95.19 353 TYR A C 1
ATOM 2829 O O . TYR A 1 353 ? 20.964 -11.423 -3.846 1.00 95.19 353 TYR A O 1
ATOM 2837 N N . LEU A 1 354 ? 20.098 -9.822 -2.534 1.00 94.75 354 LEU A N 1
ATOM 2838 C CA . LEU A 1 354 ? 21.357 -9.089 -2.375 1.00 94.75 354 LEU A CA 1
ATOM 2839 C C . LEU A 1 354 ? 22.440 -9.926 -1.689 1.00 94.75 354 LEU A C 1
ATOM 2841 O O . LEU A 1 354 ? 23.607 -9.864 -2.069 1.00 94.75 354 LEU A O 1
ATOM 2845 N N . TYR A 1 355 ? 22.071 -10.746 -0.701 1.00 96.00 355 TYR A N 1
ATOM 2846 C CA . TYR A 1 355 ? 23.011 -11.683 -0.092 1.00 96.00 355 TYR A CA 1
ATOM 2847 C C . TYR A 1 355 ? 23.585 -12.659 -1.126 1.00 96.00 355 TYR A C 1
ATOM 2849 O O . TYR A 1 355 ? 24.798 -12.854 -1.171 1.00 96.00 355 TYR A O 1
ATOM 2857 N N . GLN A 1 356 ? 22.739 -13.235 -1.985 1.00 95.25 356 GLN A N 1
ATOM 2858 C CA . GLN A 1 356 ? 23.176 -14.172 -3.022 1.00 95.25 356 GLN A CA 1
ATOM 2859 C C . GLN A 1 356 ? 24.106 -13.518 -4.050 1.00 95.25 356 GLN A C 1
ATOM 2861 O O . GLN A 1 356 ? 25.070 -14.158 -4.465 1.00 95.25 356 GLN A O 1
ATOM 2866 N N . GLN A 1 357 ? 23.869 -12.251 -4.402 1.00 93.56 357 GLN A N 1
ATOM 2867 C CA . GLN A 1 357 ? 24.743 -11.486 -5.301 1.00 93.56 357 GLN A CA 1
ATOM 2868 C C . GLN A 1 357 ? 26.122 -11.195 -4.681 1.00 93.56 357 GLN A C 1
ATOM 2870 O O . GLN A 1 357 ? 27.132 -11.149 -5.382 1.00 93.56 357 GLN A O 1
ATOM 2875 N N . LEU A 1 358 ? 26.188 -11.014 -3.358 1.00 94.12 358 LEU A N 1
ATOM 2876 C CA . LEU A 1 358 ? 27.398 -10.564 -2.661 1.00 94.12 358 LEU A CA 1
ATOM 2877 C C . LEU A 1 358 ? 28.189 -11.679 -1.954 1.00 94.12 358 LEU A C 1
ATOM 2879 O O . LEU A 1 358 ? 29.350 -11.464 -1.604 1.00 94.12 358 LEU A O 1
ATOM 2883 N N . LYS A 1 359 ? 27.609 -12.866 -1.723 1.00 94.88 359 LYS A N 1
ATOM 2884 C CA . LYS A 1 359 ? 28.216 -13.924 -0.881 1.00 94.88 359 LYS A CA 1
ATOM 2885 C C . LYS A 1 359 ? 29.614 -14.365 -1.316 1.00 94.88 359 LYS A C 1
ATOM 2887 O O . LYS A 1 359 ? 30.446 -14.664 -0.463 1.00 94.88 359 LYS A O 1
ATOM 2892 N N . ASP A 1 360 ? 29.888 -14.338 -2.616 1.00 94.69 360 ASP A N 1
ATOM 2893 C CA . ASP A 1 360 ? 31.167 -14.765 -3.187 1.00 94.69 360 ASP A CA 1
ATOM 2894 C C . ASP A 1 360 ? 32.114 -13.581 -3.462 1.00 94.69 360 ASP A C 1
ATOM 2896 O O . ASP A 1 360 ? 33.243 -13.771 -3.914 1.00 94.69 360 ASP A O 1
ATOM 2900 N N . SER A 1 361 ? 31.694 -12.345 -3.159 1.00 91.25 361 SER A N 1
ATOM 2901 C CA . SER A 1 361 ? 32.465 -11.130 -3.448 1.00 91.25 361 SER A CA 1
ATOM 2902 C C . SER A 1 361 ? 33.542 -10.818 -2.400 1.00 91.25 361 SER A C 1
ATOM 2904 O O . SER A 1 361 ? 34.303 -9.868 -2.571 1.00 91.25 361 SER A O 1
ATOM 2906 N N . GLY A 1 362 ? 33.576 -11.553 -1.281 1.00 89.44 362 GLY A N 1
ATOM 2907 C CA . GLY A 1 362 ? 34.519 -11.330 -0.178 1.00 89.44 362 GLY A CA 1
ATOM 2908 C C . GLY A 1 362 ? 34.317 -10.014 0.587 1.00 89.44 362 GLY A C 1
ATOM 2909 O O . GLY A 1 362 ? 35.239 -9.570 1.270 1.00 89.44 362 GLY A O 1
ATOM 2910 N N . ARG A 1 363 ? 33.144 -9.372 0.473 1.00 90.25 363 ARG A N 1
ATOM 2911 C CA . ARG A 1 363 ? 32.846 -8.113 1.176 1.00 90.25 363 ARG A CA 1
ATOM 2912 C C . ARG A 1 363 ? 32.736 -8.333 2.682 1.00 90.25 363 ARG A C 1
ATOM 2914 O O . ARG A 1 363 ? 31.971 -9.176 3.149 1.00 90.25 363 ARG A O 1
ATOM 2921 N N . GLU A 1 364 ? 33.464 -7.524 3.443 1.00 93.06 364 GLU A N 1
ATOM 2922 C CA . GLU A 1 364 ? 33.297 -7.457 4.893 1.00 93.06 364 GLU A CA 1
ATOM 2923 C C . GLU A 1 364 ? 31.931 -6.858 5.253 1.00 93.06 364 GLU A C 1
ATOM 2925 O O . GLU A 1 364 ? 31.414 -5.982 4.562 1.00 93.06 364 GLU A O 1
ATOM 2930 N N . GLY A 1 365 ? 31.338 -7.330 6.351 1.00 91.31 365 GLY A N 1
ATOM 2931 C CA . GLY A 1 365 ? 30.051 -6.826 6.837 1.00 91.31 365 GLY A CA 1
ATOM 2932 C C . GLY A 1 365 ? 28.818 -7.394 6.130 1.00 91.31 365 GLY A C 1
ATOM 2933 O O . GLY A 1 365 ? 27.707 -7.016 6.501 1.00 91.31 365 GLY A O 1
ATOM 2934 N N . LEU A 1 366 ? 28.988 -8.316 5.174 1.00 95.69 366 LEU A N 1
ATOM 2935 C CA . LEU A 1 366 ? 27.878 -9.052 4.572 1.00 95.69 366 LEU A CA 1
ATOM 2936 C C . LEU A 1 366 ? 27.096 -9.823 5.641 1.00 95.69 366 LEU A C 1
ATOM 2938 O O . LEU A 1 366 ? 27.678 -10.552 6.449 1.00 95.69 366 LEU A O 1
ATOM 2942 N N . VAL A 1 367 ? 25.771 -9.689 5.623 1.00 96.06 367 VAL A N 1
ATOM 2943 C CA . VAL A 1 367 ? 24.884 -10.381 6.557 1.00 96.06 367 VAL A CA 1
ATOM 2944 C C . VAL A 1 367 ? 24.027 -11.390 5.816 1.00 96.06 367 VAL A C 1
ATOM 2946 O O . VAL A 1 367 ? 23.333 -11.052 4.865 1.00 96.06 367 VAL A O 1
ATOM 2949 N N . ASP A 1 368 ? 24.065 -12.638 6.280 1.00 96.69 368 ASP A N 1
ATOM 2950 C CA . ASP A 1 368 ? 23.105 -13.663 5.879 1.00 96.69 368 ASP A CA 1
ATOM 2951 C C . ASP A 1 368 ? 21.727 -13.330 6.481 1.00 96.69 368 ASP A C 1
ATOM 2953 O O . ASP A 1 368 ? 21.604 -13.329 7.713 1.00 96.69 368 ASP A O 1
ATOM 2957 N N . PRO A 1 369 ? 20.693 -13.060 5.661 1.00 96.12 369 PRO A N 1
ATOM 2958 C CA . PRO A 1 369 ? 19.365 -12.676 6.138 1.00 96.12 369 PRO A CA 1
ATOM 2959 C C . PRO A 1 369 ? 18.714 -13.716 7.052 1.00 96.12 369 PRO A C 1
ATOM 2961 O O . PRO A 1 369 ? 17.890 -13.357 7.890 1.00 96.12 369 PRO A O 1
ATOM 2964 N N . ARG A 1 370 ? 19.128 -14.990 6.985 1.00 95.50 370 ARG A N 1
ATOM 2965 C CA . ARG A 1 370 ? 18.667 -16.035 7.918 1.00 95.50 370 ARG A CA 1
ATOM 2966 C C . ARG A 1 370 ? 19.004 -15.701 9.370 1.00 95.50 370 ARG A C 1
ATOM 2968 O O . ARG A 1 370 ? 18.240 -16.036 10.271 1.00 95.50 370 ARG A O 1
ATOM 2975 N N . ASN A 1 371 ? 20.099 -14.976 9.599 1.00 95.94 371 ASN A N 1
ATOM 2976 C CA . ASN A 1 371 ? 20.498 -14.519 10.929 1.00 95.94 371 ASN A CA 1
ATOM 2977 C C . ASN A 1 371 ? 19.684 -13.314 11.424 1.00 95.94 371 ASN A C 1
ATOM 2979 O O . ASN A 1 371 ? 19.804 -12.953 12.592 1.00 95.94 371 ASN A O 1
ATOM 2983 N N . CYS A 1 372 ? 18.865 -12.695 10.569 1.00 95.94 372 CYS A N 1
ATOM 2984 C CA . CYS A 1 372 ? 17.966 -11.612 10.962 1.00 95.94 372 CYS A CA 1
ATOM 2985 C C . CYS A 1 372 ? 16.652 -12.128 11.571 1.00 95.94 372 CYS A C 1
ATOM 2987 O O . CYS A 1 372 ? 15.934 -11.345 12.181 1.00 95.94 372 CYS A O 1
ATOM 2989 N N . GLY A 1 373 ? 16.346 -13.427 11.448 1.00 93.19 373 GLY A N 1
ATOM 2990 C CA . GLY A 1 373 ? 15.090 -14.013 11.928 1.00 93.19 373 GLY A CA 1
ATOM 2991 C C . GLY A 1 373 ? 13.945 -13.833 10.932 1.00 93.19 373 GLY A C 1
ATOM 2992 O O . GLY A 1 373 ? 12.950 -13.187 11.257 1.00 93.19 373 GLY A O 1
ATOM 2993 N N . LEU A 1 374 ? 14.116 -14.385 9.724 1.00 93.81 374 LEU A N 1
ATOM 2994 C CA . LEU A 1 374 ? 13.100 -14.385 8.663 1.00 93.81 374 LEU A CA 1
ATOM 2995 C C . LEU A 1 374 ? 11.768 -14.966 9.169 1.00 93.81 374 LEU A C 1
ATOM 2997 O O . LEU A 1 374 ? 11.749 -15.917 9.953 1.00 93.81 374 LEU A O 1
ATOM 3001 N N . ARG A 1 375 ? 10.664 -14.372 8.722 1.00 91.25 375 ARG A N 1
ATOM 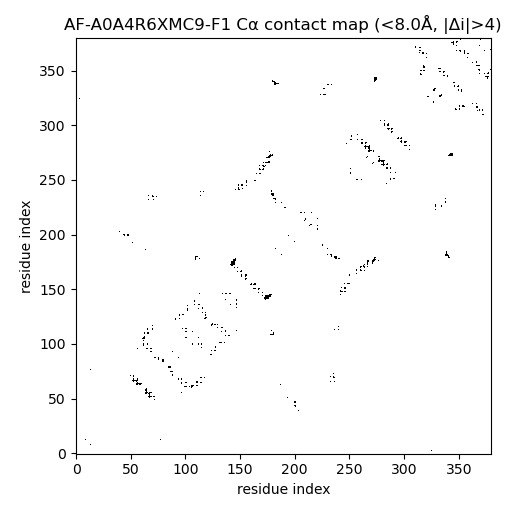3002 C CA . ARG A 1 375 ? 9.288 -14.603 9.179 1.00 91.25 375 ARG A CA 1
ATOM 3003 C C . ARG A 1 375 ? 8.350 -14.995 8.041 1.00 91.25 375 ARG A C 1
ATOM 3005 O O . ARG A 1 375 ? 7.333 -15.628 8.305 1.00 91.25 375 ARG A O 1
ATOM 3012 N N . PHE A 1 376 ? 8.651 -14.601 6.802 1.00 90.31 376 PHE A N 1
ATOM 3013 C CA . PHE A 1 376 ? 7.723 -14.700 5.672 1.00 90.31 376 PHE A CA 1
ATOM 3014 C C . PHE A 1 376 ? 8.223 -15.596 4.540 1.00 90.31 376 PHE A C 1
ATOM 3016 O O . PHE A 1 376 ? 7.398 -16.129 3.790 1.00 90.31 376 PHE A O 1
ATOM 3023 N N . ILE A 1 377 ? 9.539 -15.757 4.401 1.00 90.88 377 ILE A N 1
ATOM 3024 C CA . ILE A 1 377 ? 10.147 -16.647 3.410 1.00 90.88 377 ILE A CA 1
ATOM 3025 C C . ILE A 1 377 ? 10.934 -17.776 4.074 1.00 90.88 377 ILE A C 1
ATOM 3027 O O . ILE A 1 377 ? 11.586 -17.588 5.101 1.00 90.88 377 ILE A O 1
ATOM 3031 N N . GLU A 1 378 ? 10.916 -18.938 3.430 1.00 85.88 378 GLU A N 1
ATOM 3032 C CA . GLU A 1 378 ? 11.857 -20.021 3.691 1.00 85.88 378 GLU A CA 1
ATOM 3033 C C . GLU A 1 378 ? 12.892 -19.996 2.559 1.00 85.88 378 GLU A C 1
ATOM 3035 O O . GLU A 1 378 ? 12.525 -20.234 1.409 1.00 85.88 378 GLU A O 1
ATOM 3040 N N . PRO A 1 379 ? 14.150 -19.612 2.828 1.00 75.62 379 PRO A N 1
ATOM 3041 C CA . PRO A 1 379 ? 15.177 -19.612 1.796 1.00 75.62 379 PRO A CA 1
ATOM 3042 C C . PRO A 1 379 ? 15.561 -21.049 1.420 1.00 75.62 379 PRO A C 1
ATOM 3044 O O . PRO A 1 379 ? 15.943 -21.826 2.300 1.00 75.62 379 PRO A O 1
ATOM 3047 N N . ASP A 1 380 ? 15.473 -21.355 0.123 1.00 69.50 380 ASP A N 1
ATOM 3048 C CA . ASP A 1 380 ? 15.855 -22.642 -0.483 1.00 69.50 380 ASP A CA 1
ATOM 3049 C C . ASP A 1 380 ? 17.364 -22.947 -0.409 1.00 69.50 380 ASP A C 1
ATOM 3051 O O . ASP A 1 380 ? 18.196 -22.006 -0.525 1.00 69.50 380 ASP A O 1
#

Organism: NCBI:txid644220

Nearest PDB structures (foldseek):
  7qdz-assembly1_B  TM=3.223E-01  e=5.692E-01  Homo sapiens
  7qds-assembly1_B  TM=3.301E-01  e=8.955E-01  Homo sapiens
  9g8o-assembly1_B  TM=2.761E-01  e=4.267E-01  Homo sapiens
  7qdy-assembly1_B  TM=2.849E-01  e=6.712E-01  Homo sapiens